Protein AF-0000000074070664 (afdb_homodimer)

Secondary structure (DSSP, 8-state):
-EEEEEEE--HHHHHHHHHHHHHHHHHHHHTSHHHHTS-HHHHHHHHHHHHHHHHHHHHHHHHHHTT-TTTEEE-SEEEEEE-SHHHHTTS-HHHIIIIIHHHHHHIIIIIHHHHHTT--HHHHHHHHHHHHT---S---HHHHHHHHHHHHHHHHHHHHHHHHHTTTS-HHHHHHHHHHHHTHHHHHHHHHHHHHHHHHT--HHHHHH--SHHHHHHHHHHHHT-/-EEEEEEE--HHHHHHHHHHHHHHHHHHHHTSHHHHTS-HHHHHHHHHHHHHHHHHHHHHHHHHHTT-TTTEEE-SEEEEEE-SHHHHTTS-HHHIIIIIHHHHHHIIIIIHHHHHTT--HHHHHHHHHHHHT---S---HHHHHHHHHHHHHHHHHHHHHHHHHTTTS-HHHHHHHHHHHHTHHHHHHHHHHHHHHHHHT--HHHHHH--SHHHHHHHHHHHHT-

Foldseek 3Di:
DDQAAAAADDLLLVLVLLVVLLVVVLVVQCPDPLLVVADPVLNCQLCLLLSQLLSLLVQLVSCLVVVVLQAAGGSRPNHGHGQDPVVLVVYDPLCCQFVNVLGVLSSVPPNVLCVVLVPDPQLSVLLSVLSSLDPPDDGPPVSVVSSVVVNVVSLVSNLVVLCVVPVVDDPVVSVVSSVSSNVVRVSSSVSSVSNLVSLQPDDPVSLVSNPDDVNVSNVVSVVVVD/DDQAAAAADDLLLVLVLLVVLLVVVLVVQCPDPLLVPADPVLNCQLCLLLSQLLSLLVQLVSCLVVVVLQAAGGSRPNHGHGQDPVRLVVYDPLCCVFVNVLGVLSSVPPNVLCVVLVPDPQLSVLLSVLSSLDPPDDGPPVSVVSSVVVNVVSLVSNLVVLCVVPVVDDPVVSVVSSVSSNVVSVSSSVSSVSNLVSLQPDDPVSLVSNPDPVNVSNVVSVVVVD

Nearest PDB structures (foldseek):
  3ry9-assembly2_B  TM=8.425E-01  e=2.028E-06  synthetic construct
  3mnp-assembly1_A  TM=8.413E-01  e=1.056E-05  Mus musculus
  4p6x-assembly2_C  TM=8.066E-01  e=1.275E-05  Homo sapiens
  3cld-assembly1_B  TM=7.903E-01  e=1.540E-05  unclassified
  7cfo-assembly1_A  TM=7.634E-01  e=1.706E-04  Homo sapiens

Sequence (452 aa):
MDWSCTRIMEANDLYKQWYRAFVLHADWAMGIPDFRVLSLSDQTKLFKQNFMTFGWIVYAFKCYQHNQHAVGIPLGNGAYIPYSDEEQKRMEQRWVASYGVVCKKLMDLIVKPMIELDMTEEEYCLLKALSLFQQDCLLSENGALICSRVRDRLLEGLSTHIERRFANLSPIQRSIRALKSTLLLPTLSYIGQVESSVIQHLSPTDLQQLSGVPMELVGSVRSSLKMDWSCTRIMEANDLYKQWYRAFVLHADWAMGIPDFRVLSLSDQTKLFKQNFMTFGWIVYAFKCYQHNQHAVGIPLGNGAYIPYSDEEQKRMEQRWVASYGVVCKKLMDLIVKPMIELDMTEEEYCLLKALSLFQQDCLLSENGALICSRVRDRLLEGLSTHIERRFANLSPIQRSIRALKSTLLLPTLSYIGQVESSVIQHLSPTDLQQLSGVPMELVGSVRSSLK

Structure (mmCIF, N/CA/C/O backbone):
data_AF-0000000074070664-model_v1
#
loop_
_entity.id
_entity.type
_entity.pdbx_description
1 polymer 'Ligand-binding domain of nuclear hormone receptor'
#
loop_
_atom_site.group_PDB
_atom_site.id
_atom_site.type_symbol
_atom_site.label_atom_id
_atom_site.label_alt_id
_atom_site.label_comp_id
_atom_site.label_asym_id
_atom_site.label_entity_id
_atom_site.label_seq_id
_atom_site.pdbx_PDB_ins_code
_atom_site.Cartn_x
_atom_site.Cartn_y
_atom_site.Cartn_z
_atom_site.occupancy
_atom_site.B_iso_or_equiv
_atom_site.auth_seq_id
_atom_site.auth_comp_id
_atom_site.auth_asym_id
_atom_site.auth_atom_id
_atom_site.pdbx_PDB_model_num
ATOM 1 N N . MET A 1 1 ? -24.938 5.73 16.234 1 82.38 1 MET A N 1
ATOM 2 C CA . MET A 1 1 ? -24.172 6.57 15.305 1 82.38 1 MET A CA 1
ATOM 3 C C . MET A 1 1 ? -25.047 7.035 14.148 1 82.38 1 MET A C 1
ATOM 5 O O . MET A 1 1 ? -25.953 6.312 13.727 1 82.38 1 MET A O 1
ATOM 9 N N . ASP A 1 2 ? -24.984 8.328 13.891 1 89.5 2 ASP A N 1
ATOM 10 C CA . ASP A 1 2 ? -25.734 8.938 12.805 1 89.5 2 ASP A CA 1
ATOM 11 C C . ASP A 1 2 ? -24.906 9.008 11.531 1 89.5 2 ASP A C 1
ATOM 13 O O . ASP A 1 2 ? -24.047 9.891 11.383 1 89.5 2 ASP A O 1
ATOM 17 N N . TRP A 1 3 ? -25.219 8.125 10.516 1 90.38 3 TRP A N 1
ATOM 18 C CA . TRP A 1 3 ? -24.422 8.016 9.297 1 90.38 3 TRP A CA 1
ATOM 19 C C . TRP A 1 3 ? -25.047 8.828 8.164 1 90.38 3 TRP A C 1
ATOM 21 O O . TRP A 1 3 ? -24.688 8.648 6.996 1 90.38 3 TRP A O 1
ATOM 31 N N . SER A 1 4 ? -25.906 9.719 8.672 1 90.62 4 SER A N 1
ATOM 32 C CA . SER A 1 4 ? -26.516 10.578 7.66 1 90.62 4 SER A CA 1
ATOM 33 C C . SER A 1 4 ? -25.578 11.719 7.27 1 90.62 4 SER A C 1
ATOM 35 O O . SER A 1 4 ? -24.719 12.125 8.055 1 90.62 4 SER A O 1
ATOM 37 N N . CYS A 1 5 ? -25.5 12.172 6.078 1 92.38 5 CYS A N 1
ATOM 38 C CA . CYS A 1 5 ? -24.719 13.297 5.566 1 92.38 5 CYS A CA 1
ATOM 39 C C . CYS A 1 5 ? -25.562 14.57 5.535 1 92.38 5 CYS A C 1
ATOM 41 O O . CYS A 1 5 ? -25.922 15.055 4.461 1 92.38 5 CYS A O 1
ATOM 43 N N . THR A 1 6 ? -25.734 15.18 6.77 1 93.25 6 THR A N 1
ATOM 44 C CA . THR A 1 6 ? -26.688 16.281 6.891 1 93.25 6 THR A CA 1
ATOM 45 C C . THR A 1 6 ? -25.969 17.625 6.863 1 93.25 6 THR A C 1
ATOM 47 O O . THR A 1 6 ? -26.547 18.641 6.453 1 93.25 6 THR A O 1
ATOM 50 N N . ARG A 1 7 ? -24.797 17.625 7.402 1 95.19 7 ARG A N 1
ATOM 51 C CA . ARG A 1 7 ? -24.062 18.891 7.414 1 95.19 7 ARG A CA 1
ATOM 52 C C . ARG A 1 7 ? -22.594 18.688 7.086 1 95.19 7 ARG A C 1
ATOM 54 O O . ARG A 1 7 ? -22.016 17.656 7.438 1 95.19 7 ARG A O 1
ATOM 61 N N . ILE A 1 8 ? -22.031 19.688 6.574 1 95.94 8 ILE A N 1
ATOM 62 C CA . ILE A 1 8 ? -20.609 19.641 6.211 1 95.94 8 ILE A CA 1
ATOM 63 C C . ILE A 1 8 ? -19.75 19.672 7.473 1 95.94 8 ILE A C 1
ATOM 65 O O . ILE A 1 8 ? -20.047 20.422 8.406 1 95.94 8 ILE A O 1
ATOM 69 N N . MET A 1 9 ? -18.703 18.969 7.402 1 94.06 9 MET A N 1
ATOM 70 C CA . MET A 1 9 ? -17.859 18.797 8.578 1 94.06 9 MET A CA 1
ATOM 71 C C . MET A 1 9 ? -17.203 20.125 8.977 1 94.06 9 MET A C 1
ATOM 73 O O . MET A 1 9 ? -16.906 20.953 8.125 1 94.06 9 MET A O 1
ATOM 77 N N . GLU A 1 10 ? -16.984 20.266 10.227 1 90.25 10 GLU A N 1
ATOM 78 C CA . GLU A 1 10 ? -16.125 21.281 10.828 1 90.25 10 GLU A CA 1
ATOM 79 C C . GLU A 1 10 ? -14.953 20.641 11.562 1 90.25 10 GLU A C 1
ATOM 81 O O . GLU A 1 10 ? -14.914 19.438 11.75 1 90.25 10 GLU A O 1
ATOM 86 N N . ALA A 1 11 ? -13.977 21.422 11.922 1 83.69 11 ALA A N 1
ATOM 87 C CA . ALA A 1 11 ? -12.758 20.938 12.562 1 83.69 11 ALA A CA 1
ATOM 88 C C . ALA A 1 11 ? -13.094 20.094 13.789 1 83.69 11 ALA A C 1
ATOM 90 O O . ALA A 1 11 ? -12.508 19.031 14 1 83.69 11 ALA A O 1
ATOM 91 N N . ASN A 1 12 ? -14.023 20.578 14.508 1 84.31 12 ASN A N 1
ATOM 92 C CA . ASN A 1 12 ? -14.375 19.891 15.742 1 84.31 12 ASN A CA 1
ATOM 93 C C . ASN A 1 12 ? -14.961 18.516 15.477 1 84.31 12 ASN A C 1
ATOM 95 O O . ASN A 1 12 ? -14.789 17.594 16.281 1 84.31 12 ASN A O 1
ATOM 99 N N . ASP A 1 13 ? -15.648 18.344 14.383 1 88.38 13 ASP A N 1
ATOM 100 C CA . ASP A 1 13 ? -16.172 17.031 14 1 88.38 13 ASP A CA 1
ATOM 101 C C . ASP A 1 13 ? -15.039 16.047 13.742 1 88.38 13 ASP A C 1
ATOM 103 O O . ASP A 1 13 ? -15.133 14.875 14.125 1 88.38 13 ASP A O 1
ATOM 107 N N . LEU A 1 14 ? -14.016 16.484 13.109 1 83.5 14 LEU A N 1
ATOM 108 C CA . LEU A 1 14 ? -12.875 15.656 12.773 1 83.5 14 LEU A CA 1
ATOM 109 C C . LEU A 1 14 ? -12.141 15.203 14.031 1 83.5 14 LEU A C 1
ATOM 111 O O . LEU A 1 14 ? -11.758 14.039 14.148 1 83.5 14 LEU A O 1
ATOM 115 N N . TYR A 1 15 ? -11.992 16.156 14.898 1 81 15 TYR A N 1
ATOM 116 C CA . TYR A 1 15 ? -11.266 15.836 16.125 1 81 15 TYR A CA 1
ATOM 117 C C . TYR A 1 15 ? -12.016 14.805 16.953 1 81 15 TYR A C 1
ATOM 119 O O . TYR A 1 15 ? -11.406 13.867 17.484 1 81 15 TYR A O 1
ATOM 127 N N . LYS A 1 16 ? -13.234 15.008 17.078 1 82.5 16 LYS A N 1
ATOM 128 C CA . LYS A 1 16 ? -14.07 14.07 17.828 1 82.5 16 LYS A CA 1
ATOM 129 C C . LYS A 1 16 ? -14.055 12.688 17.188 1 82.5 16 LYS A C 1
ATOM 131 O O . LYS A 1 16 ? -14.016 11.672 17.875 1 82.5 16 LYS A O 1
ATOM 136 N N . GLN A 1 17 ? -14.078 12.703 15.922 1 83.25 17 GLN A N 1
ATOM 137 C CA . GLN A 1 17 ? -14.078 11.43 15.195 1 83.25 17 GLN A CA 1
ATOM 138 C C . GLN A 1 17 ? -12.742 10.711 15.352 1 83.25 17 GLN A C 1
ATOM 140 O O . GLN A 1 17 ? -12.703 9.484 15.477 1 83.25 17 GLN A O 1
ATOM 145 N N . TRP A 1 18 ? -11.695 11.492 15.297 1 80 18 TRP A N 1
ATOM 146 C CA . TRP A 1 18 ? -10.383 10.891 15.484 1 80 18 TRP A CA 1
ATOM 147 C C . TRP A 1 18 ? -10.289 10.211 16.844 1 80 18 TRP A C 1
ATOM 149 O O . TRP A 1 18 ? -9.773 9.094 16.953 1 80 18 TRP A O 1
ATOM 159 N N . TYR A 1 19 ? -10.82 10.898 17.797 1 79.88 19 TYR A N 1
ATOM 160 C CA . TYR A 1 19 ? -10.797 10.344 19.141 1 79.88 19 TYR A CA 1
ATOM 161 C C . TYR A 1 19 ? -11.633 9.07 19.219 1 79.88 19 TYR A C 1
ATOM 163 O O . TYR A 1 19 ? -11.164 8.047 19.734 1 79.88 19 TYR A O 1
ATOM 171 N N . ARG A 1 20 ? -12.75 9.172 18.75 1 83.88 20 ARG A N 1
ATOM 172 C CA . ARG A 1 20 ? -13.664 8.039 18.797 1 83.88 20 ARG A CA 1
ATOM 173 C C . ARG A 1 20 ? -13.094 6.848 18.016 1 83.88 20 ARG A C 1
ATOM 175 O O . ARG A 1 20 ? -13.156 5.711 18.484 1 83.88 20 ARG A O 1
ATOM 182 N N . ALA A 1 21 ? -12.586 7.098 16.891 1 84.25 21 ALA A N 1
ATOM 183 C CA . ALA A 1 21 ? -12.023 6.047 16.047 1 84.25 21 ALA A CA 1
ATOM 184 C C . ALA A 1 21 ? -10.844 5.363 16.734 1 84.25 21 ALA A C 1
ATOM 186 O O . ALA A 1 21 ? -10.703 4.141 16.656 1 84.25 21 ALA A O 1
ATOM 187 N N . PHE A 1 22 ? -10.086 6.18 17.391 1 83.75 22 PHE A N 1
ATOM 188 C CA . PHE A 1 22 ? -8.922 5.617 18.062 1 83.75 22 PHE A CA 1
ATOM 189 C C . PHE A 1 22 ? -9.344 4.637 19.156 1 83.75 22 PHE A C 1
ATOM 191 O O . PHE A 1 22 ? -8.797 3.537 19.25 1 83.75 22 PHE A O 1
ATOM 198 N N . VAL A 1 23 ? -10.25 5.051 19.891 1 84.44 23 VAL A N 1
ATOM 199 C CA . VAL A 1 23 ? -10.719 4.223 21 1 84.44 23 VAL A CA 1
ATOM 200 C C . VAL A 1 23 ? -11.383 2.963 20.453 1 84.44 23 VAL A C 1
ATOM 202 O O . VAL A 1 23 ? -11.102 1.855 20.922 1 84.44 23 VAL A O 1
ATOM 205 N N . LEU A 1 24 ? -12.164 3.115 19.5 1 88.12 24 LEU A N 1
ATOM 206 C CA . LEU A 1 24 ? -12.922 1.998 18.938 1 88.12 24 LEU A CA 1
ATOM 207 C C . LEU A 1 24 ? -11.984 0.995 18.266 1 88.12 24 LEU A C 1
ATOM 209 O O . LEU A 1 24 ? -12.164 -0.217 18.406 1 88.12 24 LEU A O 1
ATOM 213 N N . HIS A 1 25 ? -11.016 1.485 17.609 1 89.81 25 HIS A N 1
ATOM 214 C CA . HIS A 1 25 ? -10.109 0.604 16.875 1 89.81 25 HIS A CA 1
ATOM 215 C C . HIS A 1 25 ? -9.156 -0.107 17.828 1 89.81 25 HIS A C 1
ATOM 217 O O . HIS A 1 25 ? -8.781 -1.259 17.594 1 89.81 25 HIS A O 1
ATOM 223 N N . ALA A 1 26 ? -8.766 0.67 18.844 1 89.19 26 ALA A N 1
ATOM 224 C CA . ALA A 1 26 ? -7.945 0.021 19.875 1 89.19 26 ALA A CA 1
ATOM 225 C C . ALA A 1 26 ? -8.703 -1.117 20.547 1 89.19 26 ALA A C 1
ATOM 227 O O . ALA A 1 26 ? -8.164 -2.207 20.734 1 89.19 26 ALA A O 1
ATOM 228 N N . ASP A 1 27 ? -9.93 -0.836 20.828 1 92.5 27 ASP A N 1
ATOM 229 C CA . ASP A 1 27 ? -10.773 -1.849 21.453 1 92.5 27 ASP A CA 1
ATOM 230 C C . ASP A 1 27 ? -10.977 -3.043 20.531 1 92.5 27 ASP A C 1
ATOM 232 O O . ASP A 1 27 ? -10.906 -4.195 20.969 1 92.5 27 ASP A O 1
ATOM 236 N N . TRP A 1 28 ? -11.195 -2.799 19.328 1 95.31 28 TRP A N 1
ATOM 237 C CA . TRP A 1 28 ? -11.375 -3.844 18.328 1 95.31 28 TRP A CA 1
ATOM 238 C C . TRP A 1 28 ? -10.125 -4.711 18.219 1 95.31 28 TRP A C 1
ATOM 240 O O . TRP A 1 28 ? -10.219 -5.941 18.203 1 95.31 28 TRP A O 1
ATOM 250 N N . ALA A 1 29 ? -8.992 -4.113 18.125 1 94.62 29 ALA A N 1
ATOM 251 C CA . ALA A 1 29 ? -7.738 -4.852 17.984 1 94.62 29 ALA A CA 1
ATOM 252 C C . ALA A 1 29 ? -7.492 -5.734 19.203 1 94.62 29 ALA A C 1
ATOM 254 O O . ALA A 1 29 ? -7.062 -6.883 19.078 1 94.62 29 ALA A O 1
ATOM 255 N N . MET A 1 30 ? -7.848 -5.152 20.344 1 95.12 30 MET A N 1
ATOM 256 C CA . MET A 1 30 ? -7.629 -5.879 21.594 1 95.12 30 MET A CA 1
ATOM 257 C C . MET A 1 30 ? -8.586 -7.062 21.719 1 95.12 30 MET A C 1
ATOM 259 O O . MET A 1 30 ? -8.367 -7.969 22.516 1 95.12 30 MET A O 1
ATOM 263 N N . GLY A 1 31 ? -9.578 -7.035 20.906 1 96.38 31 GLY A N 1
ATOM 264 C CA . GLY A 1 31 ? -10.516 -8.141 20.875 1 96.38 31 GLY A CA 1
ATOM 265 C C . GLY A 1 31 ? -10.023 -9.32 20.047 1 96.38 31 GLY A C 1
ATOM 266 O O . GLY A 1 31 ? -10.602 -10.406 20.109 1 96.38 31 GLY A O 1
ATOM 267 N N . ILE A 1 32 ? -8.977 -9.18 19.359 1 96.62 32 ILE A N 1
ATOM 268 C CA . ILE A 1 32 ? -8.391 -10.234 18.547 1 96.62 32 ILE A CA 1
ATOM 269 C C . ILE A 1 32 ? -7.34 -10.984 19.359 1 96.62 32 ILE A C 1
ATOM 271 O O . ILE A 1 32 ? -6.285 -10.438 19.672 1 96.62 32 ILE A O 1
ATOM 275 N N . PRO A 1 33 ? -7.551 -12.227 19.625 1 96.81 33 PRO A N 1
ATOM 276 C CA . PRO A 1 33 ? -6.645 -12.977 20.484 1 96.81 33 PRO A CA 1
ATOM 277 C C . PRO A 1 33 ? -5.203 -12.969 19.984 1 96.81 33 PRO A C 1
ATOM 279 O O . PRO A 1 33 ? -4.273 -12.781 20.781 1 96.81 33 PRO A O 1
ATOM 282 N N . ASP A 1 34 ? -4.992 -13.094 18.734 1 96.56 34 ASP A N 1
ATOM 283 C CA . ASP A 1 34 ? -3.646 -13.141 18.172 1 96.56 34 ASP A CA 1
ATOM 284 C C . ASP A 1 34 ? -2.938 -11.797 18.328 1 96.56 34 ASP A C 1
ATOM 286 O O . ASP A 1 34 ? -1.707 -11.742 18.391 1 96.56 34 ASP A O 1
ATOM 290 N N . PHE A 1 35 ? -3.691 -10.711 18.328 1 96.56 35 PHE A N 1
ATOM 291 C CA . PHE A 1 35 ? -3.117 -9.391 18.562 1 96.56 35 PHE A CA 1
ATOM 292 C C . PHE A 1 35 ? -2.742 -9.219 20.031 1 96.56 35 PHE A C 1
ATOM 294 O O . PHE A 1 35 ? -1.682 -8.672 20.344 1 96.56 35 PHE A O 1
ATOM 301 N N . ARG A 1 36 ? -3.518 -9.75 20.859 1 96.06 36 ARG A N 1
ATOM 302 C CA . ARG A 1 36 ? -3.367 -9.562 22.297 1 96.06 36 ARG A CA 1
ATOM 303 C C . ARG A 1 36 ? -2.129 -10.281 22.812 1 96.06 36 ARG A C 1
ATOM 305 O O . ARG A 1 36 ? -1.541 -9.867 23.812 1 96.06 36 ARG A O 1
ATOM 312 N N . VAL A 1 37 ? -1.727 -11.32 22.188 1 96.69 37 VAL A N 1
ATOM 313 C CA . VAL A 1 37 ? -0.62 -12.125 22.688 1 96.69 37 VAL A CA 1
ATOM 314 C C . VAL A 1 37 ? 0.707 -11.531 22.219 1 96.69 37 VAL A C 1
ATOM 316 O O . VAL A 1 37 ? 1.774 -11.938 22.688 1 96.69 37 VAL A O 1
ATOM 319 N N . LEU A 1 38 ? 0.648 -10.555 21.344 1 96.38 38 LEU A N 1
ATOM 320 C CA . LEU A 1 38 ? 1.869 -9.883 20.906 1 96.38 38 LEU A CA 1
ATOM 321 C C . LEU A 1 38 ? 2.471 -9.055 22.047 1 96.38 38 LEU A C 1
ATOM 323 O O . LEU A 1 38 ? 1.758 -8.648 22.969 1 96.38 38 LEU A O 1
ATOM 327 N N . SER A 1 39 ? 3.791 -8.859 22.031 1 96.38 39 SER A N 1
ATOM 328 C CA . SER A 1 39 ? 4.41 -7.938 22.969 1 96.38 39 SER A CA 1
ATOM 329 C C . SER A 1 39 ? 3.816 -6.539 22.844 1 96.38 39 SER A C 1
ATOM 331 O O . SER A 1 39 ? 3.307 -6.168 21.797 1 96.38 39 SER A O 1
ATOM 333 N N . LEU A 1 40 ? 3.918 -5.746 23.828 1 94.25 40 LEU A N 1
ATOM 334 C CA . LEU A 1 40 ? 3.404 -4.379 23.812 1 94.25 40 LEU A CA 1
ATOM 335 C C . LEU A 1 40 ? 4.051 -3.574 22.688 1 94.25 40 LEU A C 1
ATOM 337 O O . LEU A 1 40 ? 3.377 -2.783 22.016 1 94.25 40 LEU A O 1
ATOM 341 N N . SER A 1 41 ? 5.312 -3.775 22.547 1 93.19 41 SER A N 1
ATOM 342 C CA . SER A 1 41 ? 6.027 -3.082 21.469 1 93.19 41 SER A CA 1
ATOM 343 C C . SER A 1 41 ? 5.477 -3.451 20.109 1 93.19 41 SER A C 1
ATOM 345 O O . SER A 1 41 ? 5.273 -2.582 19.25 1 93.19 41 SER A O 1
ATOM 347 N N . ASP A 1 42 ? 5.211 -4.719 19.891 1 94 42 ASP A N 1
ATOM 348 C CA . ASP A 1 42 ? 4.691 -5.172 18.609 1 94 42 ASP A CA 1
ATOM 349 C C . ASP A 1 42 ? 3.254 -4.695 18.406 1 94 42 ASP A C 1
ATOM 351 O O . ASP A 1 42 ? 2.877 -4.316 17.297 1 94 42 ASP A O 1
ATOM 355 N N . GLN A 1 43 ? 2.449 -4.695 19.469 1 93.62 43 GLN A N 1
ATOM 356 C CA . GLN A 1 43 ? 1.095 -4.156 19.391 1 93.62 43 GLN A CA 1
ATOM 357 C C . GLN A 1 43 ? 1.105 -2.693 18.953 1 93.62 43 GLN A C 1
ATOM 359 O O . GLN A 1 43 ? 0.351 -2.299 18.062 1 93.62 43 GLN A O 1
ATOM 364 N N . THR A 1 44 ? 1.968 -1.955 19.578 1 89.5 44 THR A N 1
ATOM 365 C CA . THR A 1 44 ? 2.051 -0.521 19.328 1 89.5 44 THR A CA 1
ATOM 366 C C . THR A 1 44 ? 2.496 -0.246 17.891 1 89.5 44 THR A C 1
ATOM 368 O O . THR A 1 44 ? 1.93 0.614 17.219 1 89.5 44 THR A O 1
ATOM 371 N N . LYS A 1 45 ? 3.445 -1.021 17.406 1 88 45 LYS A N 1
ATOM 372 C CA . LYS A 1 45 ? 3.951 -0.845 16.047 1 88 45 LYS A CA 1
ATOM 373 C C . LYS A 1 45 ? 2.869 -1.149 15.008 1 88 45 LYS A C 1
ATOM 375 O O . LYS A 1 45 ? 2.648 -0.366 14.086 1 88 45 LYS A O 1
ATOM 380 N N . LEU A 1 46 ? 2.168 -2.238 15.211 1 90.19 46 LEU A N 1
ATOM 381 C CA . LEU A 1 46 ? 1.128 -2.66 14.281 1 90.19 46 LEU A CA 1
ATOM 382 C C . LEU A 1 46 ? -0.026 -1.662 14.266 1 90.19 46 LEU A C 1
ATOM 384 O O . LEU A 1 46 ? -0.495 -1.266 13.195 1 90.19 46 LEU A O 1
ATOM 388 N N . PHE A 1 47 ? -0.382 -1.308 15.414 1 88.75 47 PHE A N 1
ATOM 389 C CA . PHE A 1 47 ? -1.543 -0.434 15.531 1 88.75 47 PHE A CA 1
ATOM 390 C C . PHE A 1 47 ? -1.239 0.949 14.969 1 88.75 47 PHE A C 1
ATOM 392 O O . PHE A 1 47 ? -2.029 1.499 14.195 1 88.75 47 PHE A O 1
ATOM 399 N N . LYS A 1 48 ? -0.125 1.479 15.273 1 82.38 48 LYS A N 1
ATOM 400 C CA . LYS A 1 48 ? 0.242 2.824 14.844 1 82.38 48 LYS A CA 1
ATOM 401 C C . LYS A 1 48 ? 0.431 2.889 13.336 1 82.38 48 LYS A C 1
ATOM 403 O O . LYS A 1 48 ? 0.049 3.871 12.695 1 82.38 48 LYS A O 1
ATOM 408 N N . GLN A 1 49 ? 0.995 1.863 12.852 1 81.75 49 GLN A N 1
ATOM 409 C CA . GLN A 1 49 ? 1.313 1.852 11.43 1 81.75 49 GLN A CA 1
ATOM 410 C C . GLN A 1 49 ? 0.052 1.709 10.586 1 81.75 49 GLN A C 1
ATOM 412 O O . GLN A 1 49 ? -0.032 2.262 9.484 1 81.75 49 GLN A O 1
ATOM 417 N N . ASN A 1 50 ? -0.896 0.977 11.141 1 86.25 50 ASN A N 1
ATOM 418 C CA . ASN A 1 50 ? -1.993 0.569 10.273 1 86.25 50 ASN A CA 1
ATOM 419 C C . ASN A 1 50 ? -3.309 1.225 10.688 1 86.25 50 ASN A C 1
ATOM 421 O O . ASN A 1 50 ? -4.328 1.053 10.016 1 86.25 50 ASN A O 1
ATOM 425 N N . PHE A 1 51 ? -3.262 2.072 11.641 1 85.62 51 PHE A N 1
ATOM 426 C CA . PHE A 1 51 ? -4.461 2.689 12.195 1 85.62 51 PHE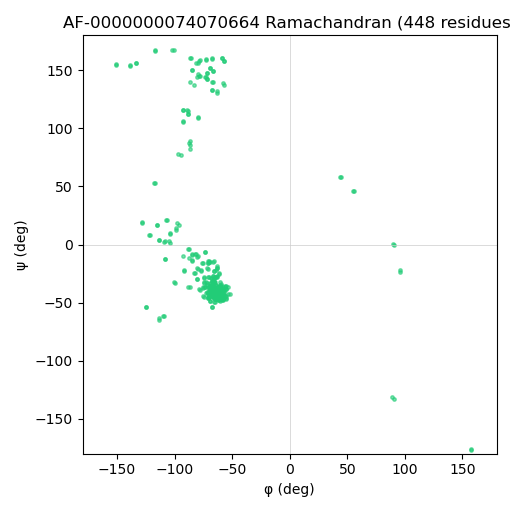 A CA 1
ATOM 427 C C . PHE A 1 51 ? -5.238 3.432 11.117 1 85.62 51 PHE A C 1
ATOM 429 O O . PHE A 1 51 ? -6.453 3.271 11 1 85.62 51 PHE A O 1
ATOM 436 N N . MET A 1 52 ? -4.582 4.188 10.359 1 82.75 52 MET A N 1
ATOM 437 C CA . MET A 1 52 ? -5.266 4.977 9.344 1 82.75 52 MET A CA 1
ATOM 438 C C . MET A 1 52 ? -5.875 4.074 8.273 1 82.75 52 MET A C 1
ATOM 440 O O . MET A 1 52 ? -6.977 4.34 7.789 1 82.75 52 MET A O 1
ATOM 444 N N . THR A 1 53 ? -5.156 3.021 7.988 1 83.56 53 THR A N 1
ATOM 445 C CA . THR A 1 53 ? -5.598 2.111 6.938 1 83.56 53 THR A CA 1
ATOM 446 C C . THR A 1 53 ? -6.879 1.389 7.352 1 83.56 53 THR A C 1
ATOM 448 O O . THR A 1 53 ? -7.879 1.425 6.629 1 83.56 53 THR A O 1
ATOM 451 N N . PHE A 1 54 ? -6.848 0.781 8.469 1 84.94 54 PHE A N 1
ATOM 452 C CA . PHE A 1 54 ? -8.047 0.039 8.836 1 84.94 54 PHE A CA 1
ATOM 453 C C . PHE A 1 54 ? -9.148 0.985 9.305 1 84.94 54 PHE A C 1
ATOM 455 O O . PHE A 1 54 ? -10.328 0.636 9.281 1 84.94 54 PHE A O 1
ATOM 462 N N . GLY A 1 55 ? -8.867 2.223 9.633 1 87.75 55 GLY A N 1
ATOM 463 C CA . GLY A 1 55 ? -9.891 3.229 9.875 1 87.75 55 GLY A CA 1
ATOM 464 C C . GLY A 1 55 ? -10.664 3.6 8.625 1 87.75 55 GLY A C 1
ATOM 465 O O . GLY A 1 55 ? -11.898 3.662 8.648 1 87.75 55 GLY A O 1
ATOM 466 N N . TRP A 1 56 ? -9.938 3.729 7.602 1 92.12 56 TRP A N 1
ATOM 467 C CA . TRP A 1 56 ? -10.578 4.184 6.371 1 92.12 56 TRP A CA 1
ATOM 468 C C . TRP A 1 56 ? -11.414 3.068 5.746 1 92.12 56 TRP A C 1
ATOM 470 O O . TRP A 1 56 ? -12.406 3.336 5.07 1 92.12 56 TRP A O 1
ATOM 480 N N . ILE A 1 57 ? -11.008 1.873 5.992 1 95 57 ILE A N 1
ATOM 481 C CA . ILE A 1 57 ? -11.82 0.804 5.422 1 95 57 ILE A CA 1
ATOM 482 C C . ILE A 1 57 ? -13.188 0.78 6.094 1 95 57 ILE A C 1
ATOM 484 O O . ILE A 1 57 ? -14.195 0.457 5.457 1 95 57 ILE A O 1
ATOM 488 N N . VAL A 1 58 ? -13.266 1.155 7.348 1 94.69 58 VAL A N 1
ATOM 489 C CA . VAL A 1 58 ? -14.531 1.204 8.07 1 94.69 58 VAL A CA 1
ATOM 490 C C . VAL A 1 58 ? -15.445 2.264 7.453 1 94.69 58 VAL A C 1
ATOM 492 O O . VAL A 1 58 ? -16.609 1.993 7.156 1 94.69 58 VAL A O 1
ATOM 495 N N . TYR A 1 59 ? -14.93 3.385 7.203 1 94.25 59 TYR A N 1
ATOM 496 C CA . TYR A 1 59 ? -15.711 4.461 6.609 1 94.25 59 TYR A CA 1
ATOM 497 C C . TYR A 1 59 ? -16.125 4.109 5.184 1 94.25 59 TYR A C 1
ATOM 499 O O . TYR A 1 59 ? -17.25 4.402 4.766 1 94.25 59 TYR A O 1
ATOM 507 N N . ALA A 1 60 ? -15.203 3.535 4.477 1 96.69 60 ALA A N 1
ATOM 508 C CA . ALA A 1 60 ? -15.516 3.129 3.111 1 96.69 60 ALA A CA 1
ATOM 509 C C . ALA A 1 60 ? -16.688 2.148 3.084 1 96.69 60 ALA A C 1
ATOM 511 O O . ALA A 1 60 ? -17.594 2.281 2.264 1 96.69 60 ALA A O 1
ATOM 512 N N . PHE A 1 61 ? -16.609 1.226 3.98 1 96.88 61 PHE A N 1
ATOM 513 C CA . 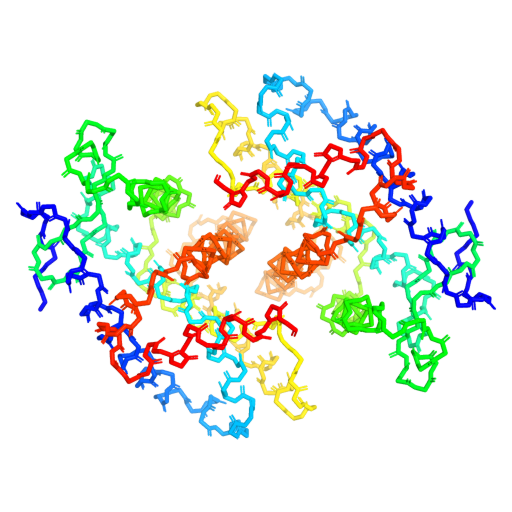PHE A 1 61 ? -17.672 0.215 4.004 1 96.88 61 PHE A CA 1
ATOM 514 C C . PHE A 1 61 ? -19 0.83 4.414 1 96.88 61 PHE A C 1
ATOM 516 O O . PHE A 1 61 ? -20.047 0.422 3.924 1 96.88 61 PHE A O 1
ATOM 523 N N . LYS A 1 62 ? -18.969 1.78 5.312 1 95 62 LYS A N 1
ATOM 524 C CA . LYS A 1 62 ? -20.203 2.477 5.68 1 95 62 LYS A CA 1
ATOM 525 C C . LYS A 1 62 ? -20.781 3.25 4.496 1 95 62 LYS A C 1
ATOM 527 O O . LYS A 1 62 ? -21.984 3.271 4.289 1 95 62 LYS A O 1
ATOM 532 N N . CYS A 1 63 ? -19.891 3.934 3.814 1 96.25 63 CYS A N 1
ATOM 533 C CA . CYS A 1 63 ? -20.344 4.613 2.604 1 96.25 63 CYS A CA 1
ATOM 534 C C . CYS A 1 63 ? -20.984 3.637 1.634 1 96.25 63 CYS A C 1
ATOM 536 O O . CYS A 1 63 ? -22.016 3.945 1.036 1 96.25 63 CYS A O 1
ATOM 538 N N . TYR A 1 64 ? -20.344 2.506 1.475 1 97.06 64 TYR A N 1
ATOM 539 C CA . TYR A 1 64 ? -20.859 1.446 0.613 1 97.06 64 TYR A CA 1
ATOM 540 C C . TYR A 1 64 ? -22.219 0.965 1.092 1 97.06 64 TYR A C 1
ATOM 542 O O . TYR A 1 64 ? -23.172 0.904 0.311 1 97.06 64 TYR A O 1
ATOM 550 N N . GLN A 1 65 ? -22.391 0.699 2.377 1 95.31 65 GLN A N 1
ATOM 551 C CA . GLN A 1 65 ? -23.609 0.148 2.969 1 95.31 65 GLN A CA 1
ATOM 552 C C . GLN A 1 65 ? -24.766 1.131 2.854 1 95.31 65 GLN A C 1
ATOM 554 O O . GLN A 1 65 ? -25.922 0.723 2.682 1 95.31 65 GLN A O 1
ATOM 559 N N . HIS A 1 66 ? -24.438 2.373 2.91 1 94.12 66 HIS A N 1
ATOM 560 C CA . HIS A 1 66 ? -25.484 3.387 2.939 1 94.12 66 HIS A CA 1
ATOM 561 C C . HIS A 1 66 ? -25.625 4.066 1.584 1 94.12 66 HIS A C 1
ATOM 563 O O . HIS A 1 66 ? -26.297 5.098 1.471 1 94.12 66 HIS A O 1
ATOM 569 N N . ASN A 1 67 ? -25 3.574 0.565 1 93.5 67 ASN A N 1
ATOM 570 C CA . ASN A 1 67 ? -25.078 4.07 -0.805 1 93.5 67 ASN A CA 1
ATOM 571 C C . ASN A 1 67 ? -24.734 5.555 -0.885 1 93.5 67 ASN A C 1
ATOM 573 O O . ASN A 1 67 ? -25.484 6.336 -1.476 1 93.5 67 ASN A O 1
ATOM 577 N N . GLN A 1 68 ? -23.703 5.914 -0.243 1 91.69 68 GLN A N 1
ATOM 578 C CA . GLN A 1 68 ? -23.328 7.32 -0.137 1 91.69 68 GLN A CA 1
ATOM 579 C C . GLN A 1 68 ? -22.109 7.637 -0.993 1 91.69 68 GLN A C 1
ATOM 581 O O . GLN A 1 68 ? -21.406 8.625 -0.748 1 91.69 68 GLN A O 1
ATOM 586 N N . HIS A 1 69 ? -21.797 6.844 -1.991 1 90.06 69 HIS A N 1
ATOM 587 C CA . HIS A 1 69 ? -20.594 6.957 -2.809 1 90.06 69 HIS A CA 1
ATOM 588 C C . HIS A 1 69 ? -20.609 8.234 -3.637 1 90.06 69 HIS A C 1
ATOM 590 O O . HIS A 1 69 ? -19.562 8.695 -4.098 1 90.06 69 HIS A O 1
ATOM 596 N N . ALA A 1 70 ? -21.75 8.859 -3.752 1 92.88 70 ALA A N 1
ATOM 597 C CA . ALA A 1 70 ? -21.828 10.094 -4.531 1 92.88 70 ALA A CA 1
ATOM 598 C C . ALA A 1 70 ? -22.016 11.305 -3.621 1 92.88 70 ALA A C 1
ATOM 600 O O . ALA A 1 70 ? -22.141 12.438 -4.098 1 92.88 70 ALA A O 1
ATOM 601 N N . VAL A 1 71 ? -22.016 11.109 -2.33 1 95.5 71 VAL A N 1
ATOM 602 C CA . VAL A 1 71 ? -22.312 12.188 -1.39 1 95.5 71 VAL A CA 1
ATOM 603 C C . VAL A 1 71 ? -21.047 12.57 -0.631 1 95.5 71 VAL A C 1
ATOM 605 O O . VAL A 1 71 ? -20.609 13.727 -0.673 1 95.5 71 VAL A O 1
ATOM 608 N N . GLY A 1 72 ? -20.516 11.633 0.103 1 96.88 72 GLY A N 1
ATOM 609 C CA . GLY A 1 72 ? -19.312 11.891 0.892 1 96.88 72 GLY A CA 1
ATOM 610 C C . GLY A 1 72 ? -19.141 10.93 2.051 1 96.88 72 GLY A C 1
ATOM 611 O O . GLY A 1 72 ? -19.891 9.953 2.172 1 96.88 72 GLY A O 1
ATOM 612 N N . ILE A 1 73 ? -18.141 11.172 2.82 1 96.25 73 ILE A N 1
ATOM 613 C CA . ILE A 1 73 ? -17.797 10.297 3.936 1 96.25 73 ILE A CA 1
ATOM 614 C C . ILE A 1 73 ? -18.562 10.727 5.188 1 96.25 73 ILE A C 1
ATOM 616 O O . ILE A 1 73 ? -18.266 11.781 5.766 1 96.25 73 ILE A O 1
ATOM 620 N N . PRO A 1 74 ? -19.469 9.938 5.645 1 95.5 74 PRO A N 1
ATOM 621 C CA . PRO A 1 74 ? -20.141 10.266 6.906 1 95.5 74 PRO A CA 1
ATOM 622 C C . PRO A 1 74 ? -19.234 10.07 8.117 1 95.5 74 PRO A C 1
ATOM 624 O O . PRO A 1 74 ? -18.484 9.094 8.188 1 95.5 74 PRO A O 1
ATOM 627 N N . LEU A 1 75 ? -19.312 10.898 9.094 1 92.44 75 LEU A N 1
ATOM 628 C CA . LEU A 1 75 ? -18.422 10.852 10.25 1 92.44 75 LEU A CA 1
ATOM 629 C C . LEU A 1 75 ? -19.141 10.273 11.469 1 92.44 75 LEU A C 1
ATOM 631 O O . LEU A 1 75 ? -18.562 10.234 12.562 1 92.44 75 LEU A O 1
ATOM 635 N N . GLY A 1 76 ? -20.375 9.859 11.328 1 90.5 76 GLY A N 1
ATOM 636 C CA . GLY A 1 76 ? -21.094 9.164 12.391 1 90.5 76 GLY A CA 1
ATOM 637 C C . GLY A 1 76 ? -21.859 10.094 13.312 1 90.5 76 GLY A C 1
ATOM 638 O O . GLY A 1 76 ? -22.484 9.648 14.266 1 90.5 76 GLY A O 1
ATOM 639 N N . ASN A 1 77 ? -21.812 11.43 13.109 1 91.44 77 ASN A N 1
ATOM 640 C CA . ASN A 1 77 ? -22.531 12.398 13.938 1 91.44 77 ASN A CA 1
ATOM 641 C C . ASN A 1 77 ? -23.375 13.352 13.078 1 91.44 77 ASN A C 1
ATOM 643 O O . ASN A 1 77 ? -23.688 14.461 13.508 1 91.44 77 ASN A O 1
ATOM 647 N N . GLY A 1 78 ? -23.609 12.914 11.906 1 92.62 78 GLY A N 1
ATOM 648 C CA . GLY A 1 78 ? -24.406 13.727 10.992 1 92.62 78 GLY A CA 1
ATOM 649 C C . GLY A 1 78 ? -23.547 14.57 10.062 1 92.62 78 GLY A C 1
ATOM 650 O O . GLY A 1 78 ? -24.016 15 9.008 1 92.62 78 GLY A O 1
ATOM 651 N N . ALA A 1 79 ? -22.328 14.844 10.477 1 95 79 ALA A N 1
ATOM 652 C CA . ALA A 1 79 ? -21.406 15.586 9.625 1 95 79 ALA A CA 1
ATOM 653 C C . ALA A 1 79 ? -20.781 14.664 8.57 1 95 79 ALA A C 1
ATOM 655 O O . ALA A 1 79 ? -20.766 13.445 8.734 1 95 79 ALA A O 1
ATOM 656 N N . TYR A 1 80 ? -20.328 15.273 7.441 1 96.5 80 TYR A N 1
ATOM 657 C CA . TYR A 1 80 ? -19.703 14.453 6.41 1 96.5 80 TYR A CA 1
ATOM 658 C C . TYR A 1 80 ? -18.672 15.266 5.629 1 96.5 80 TYR A C 1
ATOM 660 O O . TYR A 1 80 ? -18.672 16.5 5.668 1 96.5 80 TYR A O 1
ATOM 668 N N . ILE A 1 81 ? -17.703 14.594 5.051 1 96.19 81 ILE A N 1
ATOM 669 C CA . ILE A 1 81 ? -16.766 15.164 4.094 1 96.19 81 ILE A CA 1
ATOM 670 C C . ILE A 1 81 ? -17.328 15.047 2.68 1 96.19 81 ILE A C 1
ATOM 672 O O . ILE A 1 81 ? -17.469 13.938 2.154 1 96.19 81 ILE A O 1
ATOM 676 N N . PRO A 1 82 ? -17.609 16.125 2.037 1 97.12 82 PRO A N 1
ATOM 677 C CA . PRO A 1 82 ? -18.312 16.078 0.75 1 97.12 82 PRO A CA 1
ATOM 678 C C . PRO A 1 82 ? -17.438 15.539 -0.378 1 97.12 82 PRO A C 1
ATOM 680 O O . PRO A 1 82 ? -16.219 15.797 -0.408 1 97.12 82 PRO A O 1
ATOM 683 N N . TYR A 1 83 ? -18.078 14.867 -1.288 1 96.44 83 TYR A N 1
ATOM 684 C CA . TYR A 1 83 ? -17.422 14.312 -2.465 1 96.44 83 TYR A CA 1
ATOM 685 C C . TYR A 1 83 ? -17.359 15.336 -3.594 1 96.44 83 TYR A C 1
ATOM 687 O O . TYR A 1 83 ? -16.359 15.445 -4.297 1 96.44 83 TYR A O 1
ATOM 695 N N . SER A 1 84 ? -18.375 16.141 -3.752 1 95.12 84 SER A N 1
ATOM 696 C CA . SER A 1 84 ? -18.469 17.078 -4.879 1 95.12 84 SER A CA 1
ATOM 697 C C . SER A 1 84 ? -17.594 18.312 -4.648 1 95.12 84 SER A C 1
ATOM 699 O O . SER A 1 84 ? -17.5 18.797 -3.523 1 95.12 84 SER A O 1
ATOM 701 N N . ASP A 1 85 ? -17.078 18.75 -5.719 1 93.81 85 ASP A N 1
ATOM 702 C CA . ASP A 1 85 ? -16.25 19.969 -5.66 1 93.81 85 ASP A CA 1
ATOM 703 C C . ASP A 1 85 ? -17.062 21.141 -5.129 1 93.81 85 ASP A C 1
ATOM 705 O O . ASP A 1 85 ? -16.547 21.953 -4.355 1 93.81 85 ASP A O 1
ATOM 709 N N . GLU A 1 86 ? -18.266 21.266 -5.559 1 94.88 86 GLU A N 1
ATOM 710 C CA . GLU A 1 86 ? -19.125 22.375 -5.172 1 94.88 86 GLU A CA 1
ATOM 711 C C . GLU A 1 86 ? -19.344 22.406 -3.66 1 94.88 86 GLU A C 1
ATOM 713 O O . GLU A 1 86 ? -19.25 23.469 -3.037 1 94.88 86 GLU A O 1
ATOM 718 N N . GLU A 1 87 ? -19.578 21.312 -3.053 1 95.38 87 GLU A N 1
ATOM 719 C CA . GLU A 1 87 ? -19.812 21.25 -1.613 1 95.38 87 GLU A CA 1
ATOM 720 C C . GLU A 1 87 ? -18.516 21.438 -0.833 1 95.38 87 GLU A C 1
ATOM 722 O O . GLU A 1 87 ? -18.516 21.984 0.264 1 95.38 87 GLU A O 1
ATOM 727 N N . GLN A 1 88 ? -17.391 20.953 -1.4 1 95.19 88 GLN A N 1
ATOM 728 C CA . GLN A 1 88 ? -16.109 21.094 -0.73 1 95.19 88 GLN A CA 1
ATOM 729 C C . GLN A 1 88 ? -15.711 22.562 -0.576 1 95.19 88 GLN A C 1
ATOM 731 O O . GLN A 1 88 ? -14.984 22.922 0.35 1 95.19 88 GLN A O 1
ATOM 736 N N . LYS A 1 89 ? -16.188 23.391 -1.463 1 94.19 89 LYS A N 1
ATOM 7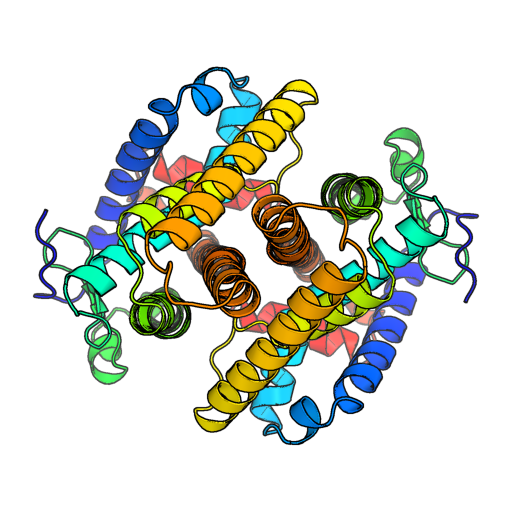37 C CA . LYS A 1 89 ? -15.898 24.812 -1.381 1 94.19 89 LYS A CA 1
ATOM 738 C C . LYS A 1 89 ? -16.438 25.406 -0.088 1 94.19 89 LYS A C 1
ATOM 740 O O . LYS A 1 89 ? -15.992 26.469 0.352 1 94.19 89 LYS A O 1
ATOM 745 N N . ARG A 1 90 ? -17.422 24.766 0.438 1 93.69 90 ARG A N 1
ATOM 746 C CA . ARG A 1 90 ? -18.047 25.25 1.661 1 93.69 90 ARG A CA 1
ATOM 747 C C . ARG A 1 90 ? -17.234 24.859 2.889 1 93.69 90 ARG A C 1
ATOM 749 O O . ARG A 1 90 ? -17.5 25.344 3.994 1 93.69 90 ARG A O 1
ATOM 756 N N . MET A 1 91 ? -16.234 23.984 2.732 1 92.81 91 MET A N 1
ATOM 757 C CA . MET A 1 91 ? -15.312 23.625 3.805 1 92.81 91 MET A CA 1
ATOM 758 C C . MET A 1 91 ? -14.258 24.719 3.996 1 92.81 91 MET A C 1
ATOM 760 O O . MET A 1 91 ? -14 25.5 3.086 1 92.81 91 MET A O 1
ATOM 764 N N . GLU A 1 92 ? -13.656 24.734 5.188 1 88.88 92 GLU A N 1
ATOM 765 C CA . GLU A 1 92 ? -12.445 25.531 5.32 1 88.88 92 GLU A CA 1
ATOM 766 C C . GLU A 1 92 ? -11.375 25.109 4.316 1 88.88 92 GLU A C 1
ATOM 768 O O . GLU A 1 92 ? -11.156 23.906 4.125 1 88.88 92 GLU A O 1
ATOM 773 N N . GLN A 1 93 ? -10.758 26.047 3.76 1 86.44 93 GLN A N 1
ATOM 774 C CA . GLN A 1 93 ? -9.852 25.812 2.643 1 86.44 93 GLN A CA 1
ATOM 775 C C . GLN A 1 93 ? -8.758 24.812 3.02 1 86.44 93 GLN A C 1
ATOM 777 O O . GLN A 1 93 ? -8.352 24 2.195 1 86.44 93 GLN A O 1
ATOM 782 N N . ARG A 1 94 ? -8.32 24.875 4.234 1 81.62 94 ARG A N 1
ATOM 783 C CA . ARG A 1 94 ? -7.23 24 4.664 1 81.62 94 ARG A CA 1
ATOM 784 C C . ARG A 1 94 ? -7.656 22.531 4.648 1 81.62 94 ARG A C 1
ATOM 786 O O . ARG A 1 94 ? -6.828 21.641 4.461 1 81.62 94 ARG A O 1
ATOM 793 N N . TRP A 1 95 ? -8.922 22.281 4.727 1 86.44 95 TRP A N 1
ATOM 794 C CA . TRP A 1 95 ? -9.406 20.906 4.789 1 86.44 95 TRP A CA 1
ATOM 795 C C . TRP A 1 95 ? -9.719 20.375 3.395 1 86.44 95 TRP A C 1
ATOM 797 O O . TRP A 1 95 ? -9.766 19.172 3.182 1 86.44 95 TRP A O 1
ATOM 807 N N . VAL A 1 96 ? -9.938 21.281 2.504 1 87.88 96 VAL A N 1
ATOM 808 C CA . VAL A 1 96 ? -10.227 20.859 1.134 1 87.88 96 VAL A CA 1
ATOM 809 C C . VAL A 1 96 ? -9.008 20.172 0.531 1 87.88 96 VAL A C 1
ATOM 811 O O . VAL A 1 96 ? -9.141 19.109 -0.091 1 87.88 96 VAL A O 1
ATOM 814 N N . ALA A 1 97 ? -7.852 20.75 0.834 1 80.06 97 ALA A N 1
ATOM 815 C CA . ALA A 1 97 ? -6.605 20.25 0.252 1 80.06 97 ALA A CA 1
ATOM 816 C C . ALA A 1 97 ? -6.223 18.891 0.851 1 80.06 97 ALA A C 1
ATOM 818 O O . ALA A 1 97 ? -5.453 18.141 0.253 1 80.06 97 ALA A O 1
ATOM 819 N N . SER A 1 98 ? -6.816 18.562 1.925 1 83.69 98 SER A N 1
ATOM 820 C CA . SER A 1 98 ? -6.473 17.312 2.59 1 83.69 98 SER A CA 1
ATOM 821 C C . SER A 1 98 ? -7.633 16.312 2.553 1 83.69 98 SER A C 1
ATOM 823 O O . SER A 1 98 ? -7.668 15.43 1.702 1 83.69 98 SER A O 1
ATOM 825 N N . TYR A 1 99 ? -8.703 16.688 3.217 1 89.44 99 TYR A N 1
ATOM 826 C CA . TYR A 1 99 ? -9.797 15.734 3.385 1 89.44 99 TYR A CA 1
ATOM 827 C C . TYR A 1 99 ? -10.688 15.711 2.154 1 89.44 99 TYR A C 1
ATOM 829 O O . TYR A 1 99 ? -11.375 14.719 1.894 1 89.44 99 TYR A O 1
ATOM 837 N N . GLY A 1 100 ? -10.656 16.828 1.439 1 90.62 100 GLY A N 1
ATOM 838 C CA . GLY A 1 100 ? -11.32 16.766 0.147 1 90.62 100 GLY A CA 1
ATOM 839 C C . GLY A 1 100 ? -10.711 15.734 -0.784 1 90.62 100 GLY A C 1
ATOM 840 O O . GLY A 1 100 ? -11.43 14.961 -1.415 1 90.62 100 GLY A O 1
ATOM 841 N N . VAL A 1 101 ? -9.43 15.695 -0.729 1 87.81 101 VAL A N 1
ATOM 842 C CA . VAL A 1 101 ? -8.703 14.75 -1.563 1 87.81 101 VAL A CA 1
ATOM 843 C C . VAL A 1 101 ? -8.898 13.328 -1.028 1 87.81 101 VAL A C 1
ATOM 845 O O . VAL A 1 101 ? -9.086 12.391 -1.802 1 87.81 101 VAL A O 1
ATOM 848 N N . VAL A 1 102 ? -8.867 13.211 0.226 1 90.56 102 VAL A N 1
ATOM 849 C CA . VAL A 1 102 ? -9.055 11.914 0.856 1 90.56 102 VAL A CA 1
ATOM 850 C C . VAL A 1 102 ? -10.43 11.359 0.488 1 90.56 102 VAL A C 1
ATOM 852 O O . VAL A 1 102 ? -10.562 10.18 0.163 1 90.56 102 VAL A O 1
ATOM 855 N N . CYS A 1 103 ? -11.375 12.211 0.53 1 94.69 103 CYS A N 1
ATOM 856 C CA . CYS A 1 103 ? -12.734 11.781 0.211 1 94.69 103 CYS A CA 1
ATOM 857 C C . CYS A 1 103 ? -12.828 11.305 -1.232 1 94.69 103 CYS A C 1
ATOM 859 O O . CYS A 1 103 ? -13.391 10.234 -1.504 1 94.69 103 CYS A O 1
ATOM 861 N N . LYS A 1 104 ? -12.289 12.055 -2.08 1 92.75 104 LYS A N 1
ATOM 862 C CA . LYS A 1 104 ? -12.328 11.68 -3.49 1 92.75 104 LYS A CA 1
ATOM 863 C C . LYS A 1 104 ? -11.633 10.344 -3.725 1 92.75 104 LYS A C 1
ATOM 865 O O . LYS A 1 104 ? -12.156 9.484 -4.434 1 92.75 104 LYS A O 1
ATOM 870 N N . LYS A 1 105 ? -10.508 10.195 -3.119 1 91.25 105 LYS A N 1
ATOM 871 C CA . LYS A 1 105 ? -9.75 8.961 -3.285 1 91.25 105 LYS A CA 1
ATOM 872 C C . LYS A 1 105 ? -10.484 7.773 -2.668 1 91.25 105 LYS A C 1
ATOM 874 O O . LYS A 1 105 ? -10.539 6.691 -3.26 1 91.25 105 LYS A O 1
ATOM 879 N N . LEU A 1 106 ? -11.016 7.984 -1.521 1 95.06 106 LEU A N 1
ATOM 880 C CA . LEU A 1 106 ? -11.727 6.898 -0.856 1 95.06 106 LEU A CA 1
ATOM 881 C C . LEU A 1 106 ? -12.922 6.441 -1.687 1 95.06 106 LEU A C 1
ATOM 883 O O . LEU A 1 106 ? -13.156 5.238 -1.83 1 95.06 106 LEU A O 1
ATOM 887 N N . MET A 1 107 ? -13.625 7.395 -2.236 1 95.38 107 MET A N 1
ATOM 888 C CA . MET A 1 107 ? -14.828 7.074 -3.002 1 95.38 107 MET A CA 1
ATOM 889 C C . MET A 1 107 ? -14.469 6.398 -4.32 1 95.38 107 MET A C 1
ATOM 891 O O . MET A 1 107 ? -15.023 5.352 -4.656 1 95.38 107 MET A O 1
ATOM 895 N N . ASP A 1 108 ? -13.531 6.988 -4.922 1 92.19 108 ASP A N 1
ATOM 896 C CA . ASP A 1 108 ? -13.242 6.551 -6.285 1 92.19 108 ASP A CA 1
ATOM 897 C C . ASP A 1 108 ? -12.398 5.281 -6.289 1 92.19 108 ASP A C 1
ATOM 899 O O . ASP A 1 108 ? -12.508 4.453 -7.195 1 92.19 108 ASP A O 1
ATOM 903 N N . LEU A 1 109 ? -11.586 5.133 -5.234 1 92.5 109 LEU A N 1
ATOM 904 C CA . LEU A 1 109 ? -10.594 4.07 -5.328 1 92.5 109 LEU A CA 1
ATOM 905 C C . LEU A 1 109 ? -10.945 2.916 -4.395 1 92.5 109 LEU A C 1
ATOM 907 O O . LEU A 1 109 ? -10.383 1.825 -4.512 1 92.5 109 LEU A O 1
ATOM 911 N N . ILE A 1 110 ? -11.852 3.133 -3.521 1 95.31 110 ILE A N 1
ATOM 912 C CA . ILE A 1 110 ? -12.164 2.078 -2.564 1 95.31 110 ILE A CA 1
ATOM 913 C C . ILE A 1 110 ? -13.656 1.752 -2.625 1 95.31 110 ILE A C 1
ATOM 915 O O . ILE A 1 110 ? -14.039 0.61 -2.891 1 95.31 110 ILE A O 1
ATOM 919 N N . VAL A 1 111 ? -14.5 2.742 -2.488 1 96.94 111 VAL A N 1
ATOM 920 C CA . VAL A 1 111 ? -15.938 2.502 -2.369 1 96.94 111 VAL A CA 1
ATOM 921 C C . VAL A 1 111 ? -16.484 2 -3.701 1 96.94 111 VAL A C 1
ATOM 923 O O . VAL A 1 111 ? -17.25 1.031 -3.74 1 96.94 111 VAL A O 1
ATOM 926 N N . LYS A 1 112 ? -16.156 2.648 -4.762 1 94.31 112 LYS A N 1
ATOM 927 C CA . LYS A 1 112 ? -16.641 2.213 -6.066 1 94.31 112 LYS A CA 1
ATOM 928 C C . LYS A 1 112 ? -16.188 0.788 -6.375 1 94.31 112 LYS A C 1
ATOM 930 O O . LYS A 1 112 ? -16.984 -0.037 -6.832 1 94.31 112 LYS A O 1
ATOM 935 N N . PRO A 1 113 ? -14.953 0.475 -6.129 1 94 113 PRO A N 1
ATOM 936 C CA . PRO A 1 113 ? -14.547 -0.922 -6.289 1 94 113 PRO A CA 1
ATOM 937 C C . PRO A 1 113 ? -15.336 -1.877 -5.398 1 94 113 PRO A C 1
ATOM 939 O O . PRO A 1 113 ? -15.625 -3.004 -5.801 1 94 113 PRO A O 1
ATOM 942 N N . MET A 1 114 ? -15.633 -1.485 -4.164 1 96.56 114 MET A N 1
ATOM 943 C CA . MET A 1 114 ? -16.453 -2.318 -3.295 1 96.56 114 MET A CA 1
ATOM 944 C C . MET A 1 114 ? -17.828 -2.584 -3.928 1 96.56 114 MET A C 1
ATOM 946 O O . MET A 1 114 ? -18.344 -3.695 -3.836 1 96.56 114 MET A O 1
ATOM 950 N N . ILE A 1 115 ? -18.344 -1.578 -4.543 1 96.5 115 ILE A N 1
ATOM 951 C CA . ILE A 1 115 ? -19.625 -1.705 -5.227 1 96.5 115 ILE A CA 1
ATOM 952 C C . ILE A 1 115 ? -19.5 -2.668 -6.402 1 96.5 115 ILE A C 1
ATOM 954 O O . ILE A 1 115 ? -20.312 -3.57 -6.57 1 96.5 115 ILE A O 1
ATOM 958 N N . GLU A 1 116 ? -18.453 -2.508 -7.188 1 93.5 116 GLU A N 1
ATOM 959 C CA . GLU A 1 116 ? -18.219 -3.354 -8.352 1 93.5 116 GLU A CA 1
ATOM 960 C C . GLU A 1 116 ? -18.062 -4.816 -7.957 1 93.5 116 GLU A C 1
ATOM 962 O O . GLU A 1 116 ? -18.516 -5.711 -8.672 1 93.5 116 GLU A O 1
ATOM 967 N N . LEU A 1 117 ? -17.5 -5.039 -6.773 1 94.94 117 LEU A N 1
ATOM 968 C CA . LEU A 1 117 ? -17.234 -6.395 -6.305 1 94.94 117 LEU A CA 1
ATOM 969 C C . LEU A 1 117 ? -18.438 -6.961 -5.57 1 94.94 117 LEU A C 1
ATOM 971 O O . LEU A 1 117 ? -18.469 -8.148 -5.223 1 94.94 117 LEU A O 1
ATOM 975 N N . ASP A 1 118 ? -19.422 -6.141 -5.426 1 95.38 118 ASP A N 1
ATOM 976 C CA . ASP A 1 118 ? -20.516 -6.555 -4.547 1 95.38 118 ASP A CA 1
ATOM 977 C C . ASP A 1 118 ? -19.984 -7.172 -3.256 1 95.38 118 ASP A C 1
ATOM 979 O O . ASP A 1 118 ? -20.312 -8.312 -2.92 1 95.38 118 ASP A O 1
ATOM 983 N N . MET A 1 119 ? -19.203 -6.402 -2.555 1 95.94 119 MET A N 1
ATOM 984 C CA . MET A 1 119 ? -18.438 -6.902 -1.417 1 95.94 119 MET A CA 1
ATOM 985 C C . MET A 1 119 ? -19.359 -7.301 -0.273 1 95.94 119 MET A C 1
ATOM 987 O O . MET A 1 119 ? -20.25 -6.535 0.11 1 95.94 119 MET A O 1
ATOM 991 N N . THR A 1 120 ? -19.125 -8.477 0.292 1 95.56 120 THR A N 1
ATOM 992 C CA . THR A 1 120 ? -19.906 -8.961 1.425 1 95.56 120 THR A CA 1
ATOM 993 C C . THR A 1 120 ? -19.328 -8.453 2.74 1 95.56 120 THR A C 1
ATOM 995 O O . THR A 1 120 ? -18.172 -7.996 2.785 1 95.56 120 THR A O 1
ATOM 998 N N . GLU A 1 121 ? -20.094 -8.477 3.752 1 96.25 121 GLU A N 1
ATOM 999 C CA . GLU A 1 121 ? -19.641 -8.086 5.082 1 96.25 121 GLU A CA 1
ATOM 1000 C C . GLU A 1 121 ? -18.484 -8.977 5.547 1 96.25 121 GLU A C 1
ATOM 1002 O O . GLU A 1 121 ? -17.578 -8.516 6.238 1 96.25 121 GLU A O 1
ATOM 1007 N N . GLU A 1 122 ? -18.562 -10.227 5.16 1 96.62 122 GLU A N 1
ATOM 1008 C CA . GLU A 1 122 ? -17.5 -11.164 5.531 1 96.62 122 GLU A CA 1
ATOM 1009 C C . GLU A 1 122 ? -16.172 -10.781 4.883 1 96.62 122 GLU A C 1
ATOM 1011 O O . GLU A 1 122 ? -15.125 -10.805 5.539 1 96.62 122 GLU A O 1
ATOM 1016 N N . GLU A 1 123 ? -16.219 -10.453 3.6 1 96.25 123 GLU A N 1
ATOM 1017 C CA . GLU A 1 123 ? -15.016 -10.016 2.9 1 96.25 123 GLU A CA 1
ATOM 1018 C C . GLU A 1 123 ? -14.438 -8.758 3.539 1 96.25 123 GLU A C 1
ATOM 1020 O O . GLU A 1 123 ? -13.227 -8.664 3.76 1 96.25 123 GLU A O 1
ATOM 1025 N N . TYR A 1 124 ? -15.328 -7.812 3.873 1 97.19 124 TYR A N 1
ATOM 1026 C CA . TYR A 1 124 ? -14.93 -6.582 4.543 1 97.19 124 TYR A CA 1
ATOM 1027 C C . TYR A 1 124 ? -14.234 -6.879 5.867 1 97.19 124 TYR A C 1
ATOM 1029 O O . TYR A 1 124 ? -13.172 -6.324 6.156 1 97.19 124 TYR A O 1
ATOM 1037 N N . CYS A 1 125 ? -14.828 -7.789 6.633 1 96.88 125 CYS A N 1
ATOM 1038 C CA . CYS A 1 125 ? -14.273 -8.117 7.941 1 96.88 125 CYS A CA 1
ATOM 1039 C C . CYS A 1 125 ? -12.891 -8.742 7.809 1 96.88 125 CYS A C 1
ATOM 1041 O O . CYS A 1 125 ? -11.984 -8.43 8.578 1 96.88 125 CYS A O 1
ATOM 1043 N N . LEU A 1 126 ? -12.727 -9.555 6.852 1 96.81 126 LEU A N 1
ATOM 1044 C CA . LEU A 1 126 ? -11.445 -10.219 6.633 1 96.81 126 LEU A CA 1
ATOM 1045 C C . LEU A 1 126 ? -10.391 -9.227 6.16 1 96.81 126 LEU A C 1
ATOM 1047 O O . LEU A 1 126 ? -9.242 -9.273 6.609 1 96.81 126 LEU A O 1
ATOM 1051 N N . LEU A 1 127 ? -10.781 -8.312 5.293 1 95.81 127 LEU A N 1
ATOM 1052 C CA . LEU A 1 127 ? -9.852 -7.301 4.809 1 95.81 127 LEU A CA 1
ATOM 1053 C C . LEU A 1 127 ? -9.445 -6.352 5.934 1 95.81 127 LEU A C 1
ATOM 1055 O O . LEU A 1 127 ? -8.289 -5.938 6.016 1 95.81 127 LEU A O 1
ATOM 1059 N N . LYS A 1 128 ? -10.43 -5.98 6.727 1 96.25 128 LYS A N 1
ATOM 1060 C CA . LYS A 1 128 ? -10.133 -5.121 7.875 1 96.25 128 LYS A CA 1
ATOM 1061 C C . LYS A 1 128 ? -9.117 -5.777 8.797 1 96.25 128 LYS A C 1
ATOM 1063 O O . LYS A 1 128 ? -8.156 -5.133 9.227 1 96.25 128 LYS A O 1
ATOM 1068 N N . ALA A 1 129 ? -9.289 -7.059 9.086 1 96.19 129 ALA A N 1
ATOM 1069 C CA . ALA A 1 129 ? -8.359 -7.785 9.938 1 96.19 129 ALA A CA 1
ATOM 1070 C C . ALA A 1 129 ? -6.988 -7.906 9.281 1 96.19 129 ALA A C 1
ATOM 1072 O O . ALA A 1 129 ? -5.961 -7.727 9.938 1 96.19 129 ALA A O 1
ATOM 1073 N N . LEU A 1 130 ? -7.008 -8.18 8 1 94.88 130 LEU A N 1
ATOM 1074 C CA . LEU A 1 130 ? -5.762 -8.297 7.254 1 94.88 130 LEU A CA 1
ATOM 1075 C C . LEU A 1 130 ? -4.977 -6.988 7.301 1 94.88 130 LEU A C 1
ATOM 1077 O O . LEU A 1 130 ? -3.744 -7.004 7.371 1 94.88 130 LEU A O 1
ATOM 1081 N N . SER A 1 131 ? -5.664 -5.887 7.266 1 93.06 131 SER A N 1
ATOM 1082 C CA . SER A 1 131 ? -5.02 -4.574 7.266 1 93.06 131 SER A CA 1
ATOM 1083 C C . SER A 1 131 ? -4.289 -4.32 8.578 1 93.06 131 SER A C 1
ATOM 1085 O O . SER A 1 131 ? -3.25 -3.654 8.602 1 93.06 131 SER A O 1
ATOM 1087 N N . LEU A 1 132 ? -4.785 -4.805 9.609 1 93.31 132 LEU A N 1
ATOM 1088 C CA . LEU A 1 132 ? -4.125 -4.652 10.898 1 93.31 132 LEU A CA 1
ATOM 1089 C C . LEU A 1 132 ? -2.826 -5.453 10.945 1 93.31 132 LEU A C 1
ATOM 1091 O O . LEU A 1 132 ? -1.825 -4.988 11.5 1 93.31 132 LEU A O 1
ATOM 1095 N N . PHE A 1 133 ? -2.855 -6.594 10.312 1 92.06 133 PHE A N 1
ATOM 1096 C CA . PHE A 1 133 ? -1.716 -7.496 10.422 1 92.06 133 PHE A CA 1
ATOM 1097 C C . PHE A 1 133 ? -0.806 -7.367 9.203 1 92.06 133 PHE A C 1
ATOM 1099 O O . PHE A 1 133 ? 0.019 -8.25 8.945 1 92.06 133 PHE A O 1
ATOM 1106 N N . GLN A 1 134 ? -1.05 -6.371 8.484 1 81.31 134 GLN A N 1
ATOM 1107 C CA . GLN A 1 134 ? -0.155 -6.137 7.352 1 81.31 134 GLN A CA 1
ATOM 1108 C C . GLN A 1 134 ? 1.267 -5.848 7.828 1 81.31 134 GLN A C 1
ATOM 1110 O O . GLN A 1 134 ? 1.466 -5.148 8.82 1 81.31 134 GLN A O 1
ATOM 1115 N N . GLN A 1 135 ? 2.064 -6.551 7.211 1 62.53 135 GLN A N 1
ATOM 1116 C CA . GLN A 1 135 ? 3.451 -6.449 7.652 1 62.53 135 GLN A CA 1
ATOM 1117 C C . GLN A 1 135 ? 4.172 -5.301 6.949 1 62.53 135 GLN A C 1
ATOM 1119 O O . GLN A 1 135 ? 4.805 -5.5 5.91 1 62.53 135 GLN A O 1
ATOM 1124 N N . ASP A 1 136 ? 4.039 -4.344 7.551 1 65.06 136 ASP A N 1
ATOM 1125 C CA . ASP A 1 136 ? 4.762 -3.184 7.031 1 65.06 136 ASP A CA 1
ATOM 1126 C C . ASP A 1 136 ? 5.727 -2.623 8.07 1 65.06 136 ASP A C 1
ATOM 1128 O O . ASP A 1 136 ? 6.27 -1.531 7.898 1 65.06 136 ASP A O 1
ATOM 1132 N N . CYS A 1 137 ? 5.781 -3.436 9.094 1 70.25 137 CYS A N 1
ATOM 1133 C CA . CYS A 1 137 ? 6.703 -2.969 10.117 1 70.25 137 CYS A CA 1
ATOM 1134 C C . CYS A 1 137 ? 7.613 -4.098 10.594 1 70.25 137 CYS A C 1
ATOM 1136 O O . CYS A 1 137 ? 7.32 -5.273 10.367 1 70.25 137 CYS A O 1
ATOM 1138 N N . LEU A 1 138 ? 8.695 -3.619 11.094 1 79.31 138 LEU A N 1
ATOM 1139 C CA . LEU A 1 138 ? 9.641 -4.566 11.672 1 79.31 138 LEU A CA 1
ATOM 1140 C C . LEU A 1 138 ? 9.211 -4.98 13.078 1 79.31 138 LEU A C 1
ATOM 1142 O O . LEU A 1 138 ? 9.203 -4.16 14 1 79.31 138 LEU A O 1
ATOM 1146 N N . LEU A 1 139 ? 8.781 -6.207 13.156 1 90.19 139 LEU A N 1
ATOM 1147 C CA . LEU A 1 139 ? 8.352 -6.77 14.43 1 90.19 139 LEU A CA 1
ATOM 1148 C C . LEU A 1 139 ? 9.438 -7.656 15.031 1 90.19 139 LEU A C 1
ATOM 1150 O O . LEU A 1 139 ? 10.461 -7.91 14.391 1 90.19 139 LEU A O 1
ATOM 1154 N N . SER A 1 140 ? 9.188 -7.973 16.359 1 92.69 140 SER A N 1
ATOM 1155 C CA . SER A 1 140 ? 10.031 -9.023 16.922 1 92.69 140 SER A CA 1
ATOM 1156 C C . SER A 1 140 ? 9.898 -10.328 16.156 1 92.69 140 SER A C 1
ATOM 1158 O O . SER A 1 140 ? 8.953 -10.5 15.375 1 92.69 140 SER A O 1
ATOM 1160 N N . GLU A 1 141 ? 10.898 -11.172 16.344 1 90.62 141 GLU A N 1
ATOM 1161 C CA . GLU A 1 141 ? 10.867 -12.453 15.648 1 90.62 141 GLU A CA 1
ATOM 1162 C C . GLU A 1 141 ? 9.57 -13.211 15.945 1 90.62 141 GLU A C 1
ATOM 1164 O O . GLU A 1 141 ? 8.938 -13.742 15.031 1 90.62 141 GLU A O 1
ATOM 1169 N N . ASN A 1 142 ? 9.227 -13.234 17.188 1 94.06 142 ASN A N 1
ATOM 1170 C CA . ASN A 1 142 ? 7.996 -13.906 17.578 1 94.06 142 ASN A CA 1
ATOM 1171 C C . ASN A 1 142 ? 6.766 -13.195 17.031 1 94.06 142 ASN A C 1
ATOM 1173 O O . ASN A 1 142 ? 5.812 -13.836 16.594 1 94.06 142 ASN A O 1
ATOM 1177 N N . GLY A 1 143 ? 6.762 -11.875 17.094 1 94.56 143 GLY A N 1
ATOM 1178 C CA . GLY A 1 143 ? 5.66 -11.102 16.547 1 94.56 143 GLY A CA 1
ATOM 1179 C C . GLY A 1 143 ? 5.469 -11.328 15.055 1 94.56 143 GLY A C 1
ATOM 1180 O O . GLY A 1 143 ? 4.336 -11.469 14.586 1 94.56 143 GLY A O 1
ATOM 1181 N N . ALA A 1 144 ? 6.598 -11.422 14.375 1 92.06 144 ALA A N 1
ATOM 1182 C CA . ALA A 1 144 ? 6.547 -11.656 12.938 1 92.06 144 ALA A CA 1
ATOM 1183 C C . ALA A 1 144 ? 5.949 -13.023 12.617 1 92.06 144 ALA A C 1
ATOM 1185 O O . ALA A 1 144 ? 5.188 -13.164 11.656 1 92.06 144 ALA A O 1
ATOM 1186 N N . LEU A 1 145 ? 6.285 -13.992 13.375 1 93.19 145 LEU A N 1
ATOM 1187 C CA . LEU A 1 145 ? 5.77 -15.344 13.188 1 93.19 145 LEU A CA 1
ATOM 1188 C C . LEU A 1 145 ? 4.266 -15.391 13.438 1 93.19 145 LEU A C 1
ATOM 1190 O O . LEU A 1 145 ? 3.525 -16 12.664 1 93.19 145 LEU A O 1
ATOM 1194 N N . ILE A 1 146 ? 3.846 -14.75 14.477 1 94.94 146 ILE A N 1
ATOM 1195 C CA . ILE A 1 146 ? 2.426 -14.719 14.805 1 94.94 146 ILE A CA 1
ATOM 1196 C C . ILE A 1 146 ? 1.654 -14.008 13.688 1 94.94 146 ILE A C 1
ATOM 1198 O O . ILE A 1 146 ? 0.633 -14.516 13.219 1 94.94 146 ILE A O 1
ATOM 1202 N N . CYS A 1 147 ? 2.143 -12.914 13.258 1 94.12 147 CYS A N 1
ATOM 1203 C CA . CYS A 1 147 ? 1.473 -12.141 12.219 1 94.12 147 CYS A CA 1
ATOM 1204 C C . CYS A 1 147 ? 1.371 -12.93 10.922 1 94.12 147 CYS A C 1
ATOM 1206 O O . CYS A 1 147 ? 0.344 -12.891 10.25 1 94.12 147 CYS A O 1
ATOM 1208 N N . SER A 1 148 ? 2.445 -13.625 10.625 1 91.5 148 SER A N 1
ATOM 1209 C CA . SER A 1 148 ? 2.439 -14.445 9.422 1 91.5 148 SER A CA 1
ATOM 1210 C C . SER A 1 148 ? 1.371 -15.531 9.492 1 91.5 148 SER A C 1
ATOM 1212 O O . SER A 1 148 ? 0.653 -15.766 8.516 1 91.5 148 SER A O 1
ATOM 1214 N N . ARG A 1 149 ? 1.252 -16.125 10.578 1 93.88 149 ARG A N 1
ATOM 1215 C CA . ARG A 1 149 ? 0.267 -17.188 10.773 1 93.88 149 ARG A CA 1
ATOM 1216 C C . ARG A 1 149 ? -1.153 -16.641 10.688 1 93.88 149 ARG A C 1
ATOM 1218 O O . ARG A 1 149 ? -2.031 -17.266 10.086 1 93.88 149 ARG A O 1
ATOM 1225 N N . VAL A 1 150 ? -1.354 -15.516 11.312 1 95.88 150 VAL A N 1
ATOM 1226 C CA . VAL A 1 150 ? -2.674 -14.891 11.289 1 95.88 150 VAL A CA 1
ATOM 1227 C C . VAL A 1 150 ? -3.043 -14.516 9.852 1 95.88 150 VAL A C 1
ATOM 1229 O O . VAL A 1 150 ? -4.168 -14.766 9.406 1 95.88 150 VAL A O 1
ATOM 1232 N N . ARG A 1 151 ? -2.135 -13.961 9.156 1 94.12 151 ARG A N 1
ATOM 1233 C CA . ARG A 1 151 ? -2.387 -13.578 7.773 1 94.12 151 ARG A CA 1
ATOM 1234 C C . ARG A 1 151 ? -2.729 -14.797 6.926 1 94.12 151 ARG A C 1
ATOM 1236 O O . ARG A 1 151 ? -3.648 -14.75 6.105 1 94.12 151 ARG A O 1
ATOM 1243 N N . ASP A 1 152 ? -2.01 -15.859 7.152 1 93.38 152 ASP A N 1
ATOM 1244 C CA . ASP A 1 152 ? -2.307 -17.094 6.422 1 93.38 152 ASP A CA 1
ATOM 1245 C C . ASP A 1 152 ? -3.736 -17.562 6.691 1 93.38 152 ASP A C 1
ATOM 1247 O O . ASP A 1 152 ? -4.445 -17.953 5.766 1 93.38 152 ASP A O 1
ATOM 1251 N N . ARG A 1 153 ? -4.059 -17.484 7.906 1 96.06 153 ARG A N 1
ATOM 1252 C CA . ARG A 1 153 ? -5.406 -17.906 8.281 1 96.06 153 ARG A CA 1
ATOM 1253 C C . ARG A 1 153 ? -6.461 -16.984 7.672 1 96.06 153 ARG A C 1
ATOM 1255 O O . ARG A 1 153 ? -7.508 -17.453 7.223 1 96.06 153 ARG A O 1
ATOM 1262 N N . LEU A 1 154 ? -6.219 -15.75 7.668 1 96.88 154 LEU A N 1
ATOM 1263 C CA . LEU A 1 154 ? -7.16 -14.789 7.105 1 96.88 154 LEU A CA 1
ATOM 1264 C C . LEU A 1 154 ? -7.285 -14.969 5.598 1 96.88 154 LEU A C 1
ATOM 1266 O O . LEU A 1 154 ? -8.383 -14.883 5.047 1 96.88 154 LEU A O 1
ATOM 1270 N N . LEU A 1 155 ? -6.199 -15.234 4.977 1 96.12 155 LEU A N 1
ATOM 1271 C CA . LEU A 1 155 ? -6.215 -15.469 3.539 1 96.12 155 LEU A CA 1
ATOM 1272 C C . LEU A 1 155 ? -6.965 -16.75 3.203 1 96.12 155 LEU A C 1
ATOM 1274 O O . LEU A 1 155 ? -7.695 -16.812 2.211 1 96.12 155 LEU A O 1
ATOM 1278 N N . GLU A 1 156 ? -6.719 -17.688 4.008 1 96.5 156 GLU A N 1
ATOM 1279 C CA . GLU A 1 156 ? -7.48 -18.922 3.84 1 96.5 156 GLU A CA 1
ATOM 1280 C C . GLU A 1 156 ? -8.977 -18.672 4.035 1 96.5 156 GLU A C 1
ATOM 1282 O O . GLU A 1 156 ? -9.797 -19.203 3.291 1 96.5 156 GLU A O 1
ATOM 1287 N N . GLY A 1 157 ? -9.289 -17.922 5.078 1 97.31 157 GLY A N 1
ATOM 1288 C CA . GLY A 1 157 ? -10.68 -17.562 5.305 1 97.31 157 GLY A CA 1
ATOM 1289 C C . GLY A 1 157 ? -11.297 -16.828 4.133 1 97.31 157 GLY A C 1
ATOM 1290 O O . GLY A 1 157 ? -12.422 -17.125 3.729 1 97.31 157 GLY A O 1
ATOM 1291 N N . LEU A 1 158 ? -10.586 -15.922 3.568 1 97.06 158 LEU A N 1
ATOM 1292 C CA . LEU A 1 158 ? -11.07 -15.148 2.428 1 97.06 158 LEU A CA 1
ATOM 1293 C C . LEU A 1 158 ? -11.289 -16.047 1.219 1 97.06 158 LEU A C 1
ATOM 1295 O O . LEU A 1 158 ? -12.344 -15.984 0.573 1 97.06 158 LEU A O 1
ATOM 1299 N N . SER A 1 159 ? -10.336 -16.875 0.94 1 95.38 159 SER A N 1
ATOM 1300 C CA . SER A 1 159 ? -10.422 -17.781 -0.202 1 95.38 159 SER A CA 1
ATOM 1301 C C . SER A 1 159 ? -11.586 -18.75 -0.05 1 95.38 159 SER A C 1
ATOM 1303 O O . SER A 1 159 ? -12.32 -19 -1.008 1 95.38 159 SER A O 1
ATOM 1305 N N . THR A 1 160 ? -11.719 -19.234 1.147 1 96.38 160 THR A N 1
ATOM 1306 C CA . THR A 1 160 ? -12.805 -20.172 1.423 1 96.38 160 THR A CA 1
ATOM 1307 C C . THR A 1 160 ? -14.156 -19.484 1.268 1 96.38 160 THR A C 1
ATOM 1309 O O . THR A 1 160 ? -15.078 -20.047 0.675 1 96.38 160 THR A O 1
ATOM 1312 N N . HIS A 1 161 ? -14.273 -18.312 1.794 1 97 161 HIS A N 1
ATOM 1313 C CA . HIS A 1 161 ? -15.516 -17.547 1.693 1 97 161 HIS A CA 1
ATOM 1314 C C . HIS A 1 161 ? -15.891 -17.297 0.236 1 97 161 HIS A C 1
ATOM 1316 O O . HIS A 1 161 ? -17.047 -17.5 -0.156 1 97 161 HIS A O 1
ATOM 1322 N N . ILE A 1 162 ? -14.969 -16.859 -0.535 1 96.25 162 ILE A N 1
ATOM 1323 C CA . ILE A 1 162 ? -15.211 -16.547 -1.939 1 96.25 162 ILE A CA 1
ATOM 1324 C C . ILE A 1 162 ? -15.602 -17.812 -2.689 1 96.25 162 ILE A C 1
ATOM 1326 O O . ILE A 1 162 ? -16.5 -17.797 -3.539 1 96.25 162 ILE A O 1
ATOM 1330 N N . GLU A 1 163 ? -14.898 -18.891 -2.367 1 94.31 163 GLU A N 1
ATOM 1331 C CA . GLU A 1 163 ? -15.227 -20.172 -2.996 1 94.31 163 GLU A CA 1
ATOM 1332 C C . GLU A 1 163 ? -16.672 -20.562 -2.713 1 94.31 163 GLU A C 1
ATOM 1334 O O . GLU A 1 163 ? -17.375 -21.062 -3.604 1 94.31 163 GLU A O 1
ATOM 1339 N N . ARG A 1 164 ? -17.109 -20.391 -1.512 1 95.5 164 ARG A N 1
ATOM 1340 C CA . ARG A 1 164 ? -18.453 -20.797 -1.104 1 95.5 164 ARG A CA 1
ATOM 1341 C C . ARG A 1 164 ? -19.5 -19.844 -1.655 1 95.5 164 ARG A C 1
ATOM 1343 O O . ARG A 1 164 ? -20.531 -20.266 -2.172 1 95.5 164 ARG A O 1
ATOM 1350 N N . ARG A 1 165 ? -19.266 -18.594 -1.561 1 95.19 165 ARG A N 1
ATOM 1351 C CA . ARG A 1 165 ? -20.234 -17.562 -1.933 1 95.19 165 ARG A CA 1
ATOM 1352 C C . ARG A 1 165 ? -20.406 -17.5 -3.445 1 95.19 165 ARG A C 1
ATOM 1354 O O . ARG A 1 165 ? -21.5 -17.219 -3.941 1 95.19 165 ARG A O 1
ATOM 1361 N N . PHE A 1 166 ? -19.297 -17.719 -4.148 1 94.56 166 PHE A N 1
ATOM 1362 C CA . PHE A 1 166 ? -19.328 -17.578 -5.602 1 94.56 166 PHE A CA 1
ATOM 1363 C C . PHE A 1 166 ? -19.016 -18.906 -6.273 1 94.56 166 PHE A C 1
ATOM 1365 O O . PHE A 1 166 ? -18.156 -18.984 -7.156 1 94.56 166 PHE A O 1
ATOM 1372 N N . ALA A 1 167 ? -19.734 -19.969 -5.91 1 93 167 ALA A N 1
ATOM 1373 C CA . ALA A 1 167 ? -19.516 -21.344 -6.355 1 93 167 ALA A CA 1
ATOM 1374 C C . ALA A 1 167 ? -19.719 -21.469 -7.863 1 93 167 ALA A C 1
ATOM 1376 O O . ALA A 1 167 ? -19.156 -22.375 -8.5 1 93 167 ALA A O 1
ATOM 1377 N N . ASN A 1 168 ? -20.422 -20.516 -8.422 1 94.56 168 ASN A N 1
ATOM 1378 C CA . ASN A 1 168 ? -20.734 -20.594 -9.844 1 94.56 168 ASN A CA 1
ATOM 1379 C C . ASN A 1 168 ? -19.609 -20.031 -10.703 1 94.56 168 ASN A C 1
ATOM 1381 O O . ASN A 1 168 ? -19.578 -20.25 -11.914 1 94.56 168 ASN A O 1
ATOM 1385 N N . LEU A 1 169 ? -18.703 -19.344 -10.117 1 93.19 169 LEU A N 1
ATOM 1386 C CA . LEU A 1 169 ? -17.562 -18.797 -10.852 1 93.19 169 LEU A CA 1
ATOM 1387 C C . LEU A 1 169 ? -16.453 -19.828 -10.984 1 93.19 169 LEU A C 1
ATOM 1389 O O . LEU A 1 169 ? -16.312 -20.703 -10.125 1 93.19 169 LEU A O 1
ATOM 1393 N N . SER A 1 170 ? -15.703 -19.719 -12.07 1 91.94 170 SER A N 1
ATOM 1394 C CA . SER A 1 170 ? -14.547 -20.578 -12.258 1 91.94 170 SER A CA 1
ATOM 1395 C C . SER A 1 170 ? -13.453 -20.266 -11.234 1 91.94 170 SER A C 1
ATOM 1397 O O . SER A 1 170 ? -13.453 -19.203 -10.633 1 91.94 170 SER A O 1
ATOM 1399 N N . PRO A 1 171 ? -12.555 -21.203 -11.008 1 89.25 171 PRO A N 1
ATOM 1400 C CA . PRO A 1 171 ? -11.453 -20.969 -10.07 1 89.25 171 PRO A CA 1
ATOM 1401 C C . PRO A 1 171 ? -10.648 -19.719 -10.414 1 89.25 171 PRO A C 1
ATOM 1403 O O . PRO A 1 171 ? -10.281 -18.953 -9.516 1 89.25 171 PRO A O 1
ATOM 1406 N N . ILE A 1 172 ? -10.453 -19.5 -11.68 1 90.56 172 ILE A N 1
ATOM 1407 C CA . ILE A 1 172 ? -9.688 -18.328 -12.102 1 90.56 172 ILE A CA 1
ATOM 1408 C C . ILE A 1 172 ? -10.461 -17.062 -11.781 1 90.56 172 ILE A C 1
ATOM 1410 O O . ILE A 1 172 ? -9.891 -16.078 -11.289 1 90.56 172 ILE A O 1
ATOM 1414 N N . GLN A 1 173 ? -11.727 -17.062 -12.023 1 92.62 173 GLN A N 1
ATOM 1415 C CA . GLN A 1 173 ? -12.555 -15.891 -11.727 1 92.62 173 GLN A CA 1
ATOM 1416 C C . GLN A 1 173 ? -12.586 -15.602 -10.234 1 92.62 173 GLN A C 1
ATOM 1418 O O . GLN A 1 173 ? -12.562 -14.438 -9.82 1 92.62 173 GLN A O 1
ATOM 1423 N N . ARG A 1 174 ? -12.656 -16.656 -9.445 1 93.94 174 ARG A N 1
ATOM 1424 C CA . ARG A 1 174 ? -12.641 -16.484 -7.992 1 93.94 174 ARG A CA 1
ATOM 1425 C C . ARG A 1 174 ? -11.305 -15.938 -7.516 1 93.94 174 ARG A C 1
ATOM 1427 O O . ARG A 1 174 ? -11.258 -15.102 -6.617 1 93.94 174 ARG A O 1
ATOM 1434 N N . SER A 1 175 ? -10.281 -16.453 -8.141 1 93.19 175 SER A N 1
ATOM 1435 C CA . SER A 1 175 ? -8.945 -15.953 -7.809 1 93.19 175 SER A CA 1
ATOM 1436 C C . SER A 1 175 ? -8.812 -14.461 -8.125 1 93.19 175 SER A C 1
ATOM 1438 O O . SER A 1 175 ? -8.297 -13.695 -7.312 1 93.19 175 SER A O 1
ATOM 1440 N N . ILE A 1 176 ? -9.305 -14.078 -9.227 1 93.44 176 ILE A N 1
ATOM 1441 C CA . ILE A 1 176 ? -9.234 -12.68 -9.648 1 93.44 176 ILE A CA 1
ATOM 1442 C C . ILE A 1 176 ? -10.023 -11.812 -8.664 1 93.44 176 ILE A C 1
ATOM 1444 O O . ILE A 1 176 ? -9.57 -10.727 -8.289 1 93.44 176 ILE A O 1
ATOM 1448 N N . ARG A 1 177 ? -11.148 -12.273 -8.289 1 94.5 177 ARG A N 1
ATOM 1449 C CA . ARG A 1 177 ? -11.953 -11.531 -7.328 1 94.5 177 ARG A CA 1
ATOM 1450 C C . ARG A 1 177 ? -11.203 -11.336 -6.016 1 94.5 177 ARG A C 1
ATOM 1452 O O . ARG A 1 177 ? -11.203 -10.234 -5.453 1 94.5 177 ARG A O 1
ATOM 1459 N N . ALA A 1 178 ? -10.625 -12.414 -5.539 1 95.38 178 ALA A N 1
ATOM 1460 C CA . ALA A 1 178 ? -9.859 -12.328 -4.297 1 95.38 178 ALA A CA 1
ATOM 1461 C C . ALA A 1 178 ? -8.711 -11.336 -4.426 1 95.38 178 ALA A C 1
ATOM 1463 O O . ALA A 1 178 ? -8.453 -10.547 -3.51 1 95.38 178 ALA A O 1
ATOM 1464 N N . LEU A 1 179 ? -8.109 -11.383 -5.531 1 94.88 179 LEU A N 1
ATOM 1465 C CA . LEU A 1 179 ? -6.984 -10.492 -5.793 1 94.88 179 LEU A CA 1
ATOM 1466 C C . LEU A 1 179 ? -7.449 -9.039 -5.844 1 94.88 179 LEU A C 1
ATOM 1468 O O . LEU A 1 179 ? -6.812 -8.156 -5.262 1 94.88 179 LEU A O 1
ATOM 1472 N N . LYS A 1 180 ? -8.516 -8.812 -6.469 1 93 180 LYS A N 1
ATOM 1473 C CA . LYS A 1 180 ? -9.078 -7.469 -6.559 1 93 180 LYS A CA 1
ATOM 1474 C C . LYS A 1 180 ? -9.445 -6.938 -5.176 1 93 180 LYS A C 1
ATOM 1476 O O . LYS A 1 180 ? -9.219 -5.766 -4.871 1 93 180 LYS A O 1
ATOM 1481 N N . SER A 1 181 ? -10.008 -7.82 -4.422 1 94 181 SER A N 1
ATOM 1482 C CA . SER A 1 181 ? -10.383 -7.422 -3.068 1 94 181 SER A CA 1
ATOM 1483 C C . SER A 1 181 ? -9.156 -7.047 -2.242 1 94 181 SER A C 1
ATOM 1485 O O . SER A 1 181 ? -9.164 -6.031 -1.538 1 94 181 SER A O 1
ATOM 1487 N N . THR A 1 182 ? -8.156 -7.785 -2.389 1 92.06 182 THR A N 1
ATOM 1488 C CA . THR A 1 182 ? -6.973 -7.574 -1.558 1 92.06 182 THR A CA 1
ATOM 1489 C C . THR A 1 182 ? -6.172 -6.375 -2.055 1 92.06 182 THR A C 1
ATOM 1491 O O . THR A 1 182 ? -5.461 -5.73 -1.278 1 92.06 182 THR A O 1
ATOM 1494 N N . LEU A 1 183 ? -6.344 -6.027 -3.264 1 90 183 LEU A N 1
ATOM 1495 C CA . LEU A 1 183 ? -5.629 -4.898 -3.842 1 90 183 LEU A CA 1
ATOM 1496 C C . LEU A 1 183 ? -6.191 -3.576 -3.324 1 90 183 LEU A C 1
ATOM 1498 O O . LEU A 1 183 ? -5.594 -2.518 -3.535 1 90 183 LEU A O 1
ATOM 1502 N N . LEU A 1 184 ? -7.234 -3.613 -2.604 1 91.88 184 LEU A N 1
ATOM 1503 C CA . LEU A 1 184 ? -7.746 -2.422 -1.933 1 91.88 184 LEU A CA 1
ATOM 1504 C C . LEU A 1 184 ? -6.84 -2.02 -0.774 1 91.88 184 LEU A C 1
ATOM 1506 O O . LEU A 1 184 ? -6.812 -0.853 -0.376 1 91.88 184 LEU A O 1
ATOM 1510 N N . LEU A 1 185 ? -6.09 -2.951 -0.338 1 89.94 185 LEU A N 1
ATOM 1511 C CA . LEU A 1 185 ? -5.285 -2.721 0.855 1 89.94 185 LEU A CA 1
ATOM 1512 C C . LEU A 1 185 ? -4.152 -1.739 0.564 1 89.94 185 LEU A C 1
ATOM 1514 O O . LEU A 1 185 ? -3.949 -0.779 1.312 1 89.94 185 LEU A O 1
ATOM 1518 N N . PRO A 1 186 ? -3.449 -1.885 -0.531 1 85.38 186 PRO A N 1
ATOM 1519 C CA . PRO A 1 186 ? -2.428 -0.879 -0.831 1 85.38 186 PRO A CA 1
ATOM 1520 C C . PRO A 1 186 ? -3.018 0.511 -1.055 1 85.38 186 PRO A C 1
ATOM 1522 O O . PRO A 1 186 ? -2.406 1.514 -0.676 1 85.38 186 PRO A O 1
ATOM 1525 N N . THR A 1 187 ? -4.117 0.522 -1.652 1 87.75 187 THR A N 1
ATOM 1526 C CA . THR A 1 187 ? -4.789 1.795 -1.888 1 87.75 187 THR A CA 1
ATOM 1527 C C . THR A 1 187 ? -5.199 2.441 -0.568 1 87.75 187 THR A C 1
ATOM 1529 O O . THR A 1 187 ? -5.07 3.654 -0.397 1 87.75 187 THR A O 1
ATOM 1532 N N . LEU A 1 188 ? -5.648 1.653 0.301 1 89.94 188 LEU A N 1
ATOM 1533 C CA . LEU A 1 188 ? -6.016 2.148 1.622 1 89.94 188 LEU A CA 1
ATOM 1534 C C . LEU A 1 188 ? -4.793 2.68 2.363 1 89.94 188 LEU A C 1
ATOM 1536 O O . LEU A 1 188 ? -4.871 3.705 3.045 1 89.94 188 LEU A O 1
ATOM 1540 N N . SER A 1 189 ? -3.752 1.963 2.229 1 83.44 189 SER A N 1
ATOM 1541 C CA . SER A 1 189 ? -2.512 2.42 2.844 1 83.44 189 SER A CA 1
ATOM 1542 C C . SER A 1 189 ? -2.082 3.771 2.283 1 83.44 189 SER A C 1
ATOM 1544 O O . SER A 1 189 ? -1.589 4.629 3.021 1 83.44 189 SER A O 1
ATOM 1546 N N . TYR A 1 190 ? -2.307 3.898 1.061 1 81.12 190 TYR A N 1
ATOM 1547 C CA . TYR A 1 190 ? -1.986 5.164 0.413 1 81.12 190 TYR A CA 1
ATOM 1548 C C . TYR A 1 190 ? -2.863 6.289 0.95 1 81.12 190 TYR A C 1
ATOM 1550 O O . TYR A 1 190 ? -2.375 7.387 1.235 1 81.12 190 TYR A O 1
ATOM 1558 N N . ILE A 1 191 ? -4.047 6.035 1.062 1 87.06 191 ILE A N 1
ATOM 1559 C CA . ILE A 1 191 ? -4.977 7.031 1.585 1 87.06 191 ILE A CA 1
ATOM 1560 C C . ILE A 1 191 ? -4.586 7.402 3.014 1 87.06 191 ILE A C 1
ATOM 1562 O O . ILE A 1 191 ? -4.648 8.57 3.398 1 87.06 191 ILE A O 1
ATOM 1566 N N . GLY A 1 192 ? -4.188 6.406 3.73 1 83.44 192 GLY A N 1
ATOM 1567 C CA . GLY A 1 192 ? -3.682 6.664 5.066 1 83.44 192 GLY A CA 1
ATOM 1568 C C . GLY A 1 192 ? -2.465 7.57 5.082 1 83.44 192 GLY A C 1
ATOM 1569 O O . GLY A 1 192 ? -2.326 8.422 5.965 1 83.44 192 GLY A O 1
ATOM 1570 N N . GLN A 1 193 ? -1.655 7.426 4.125 1 76.31 193 GLN A N 1
ATOM 1571 C CA . GLN A 1 193 ? -0.469 8.266 4.012 1 76.31 193 GLN A CA 1
ATOM 1572 C C . GLN A 1 193 ? -0.846 9.703 3.678 1 76.31 193 GLN A C 1
ATOM 1574 O O . GLN A 1 193 ? -0.224 10.648 4.176 1 76.31 193 GLN A O 1
ATOM 1579 N N . VAL A 1 194 ? -1.75 9.844 2.828 1 77.38 194 VAL A N 1
ATOM 1580 C CA . VAL A 1 194 ? -2.232 11.18 2.49 1 77.38 194 VAL A CA 1
ATOM 1581 C C . VAL A 1 194 ? -2.734 11.883 3.748 1 77.38 194 VAL A C 1
ATOM 1583 O O . VAL A 1 194 ? -2.395 13.039 3.998 1 77.38 194 VAL A O 1
ATOM 1586 N N . GLU A 1 195 ? -3.475 11.164 4.484 1 79.81 195 GLU A N 1
ATOM 1587 C CA . GLU A 1 195 ? -3.994 11.734 5.723 1 79.81 195 GLU A CA 1
ATOM 1588 C C . GLU A 1 195 ? -2.865 12.062 6.695 1 79.81 195 GLU A C 1
ATOM 1590 O O . GLU A 1 195 ? -2.93 13.062 7.414 1 79.81 195 GLU A O 1
ATOM 1595 N N . SER A 1 196 ? -1.894 11.227 6.746 1 75.19 196 SER A N 1
ATOM 1596 C CA . SER A 1 196 ? -0.763 11.453 7.641 1 75.19 19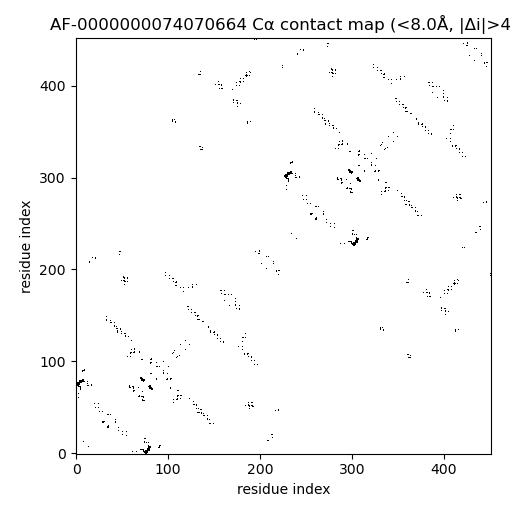6 SER A CA 1
ATOM 1597 C C . SER A 1 196 ? -0.065 12.773 7.324 1 75.19 196 SER A C 1
ATOM 1599 O O . SER A 1 196 ? 0.399 13.469 8.227 1 75.19 196 SER A O 1
ATOM 1601 N N . SER A 1 197 ? -0.008 13.086 6.094 1 69.44 197 SER A N 1
ATOM 1602 C CA . SER A 1 197 ? 0.607 14.344 5.691 1 69.44 197 SER A CA 1
ATOM 1603 C C . SER A 1 197 ? -0.194 15.539 6.203 1 69.44 197 SER A C 1
ATOM 1605 O O . SER A 1 197 ? 0.372 16.594 6.492 1 69.44 197 SER A O 1
ATOM 1607 N N . VAL A 1 198 ? -1.439 15.336 6.352 1 68.44 198 VAL A N 1
ATOM 1608 C CA . VAL A 1 198 ? -2.322 16.375 6.883 1 68.44 198 VAL A CA 1
ATOM 1609 C C . VAL A 1 198 ? -2.043 16.578 8.367 1 68.44 198 VAL A C 1
ATOM 1611 O O . VAL A 1 198 ? -1.941 17.703 8.836 1 68.44 198 VAL A O 1
ATOM 1614 N N . ILE A 1 199 ? -1.878 15.516 8.977 1 70.31 199 ILE A N 1
ATOM 1615 C CA . ILE A 1 199 ? -1.66 15.531 10.422 1 70.31 199 ILE A CA 1
ATOM 1616 C C . ILE A 1 199 ? -0.318 16.188 10.734 1 70.31 199 ILE A C 1
ATOM 1618 O O . ILE A 1 199 ? -0.197 16.938 11.703 1 70.31 199 ILE A O 1
ATOM 1622 N N . GLN A 1 200 ? 0.57 16 9.828 1 69.94 200 GLN A N 1
ATOM 1623 C CA . GLN A 1 200 ? 1.897 16.562 10.031 1 69.94 200 GLN A CA 1
ATOM 1624 C C . GLN A 1 200 ? 1.861 18.094 9.922 1 69.94 200 GLN A C 1
ATOM 1626 O O . GLN A 1 200 ? 2.742 18.781 10.445 1 69.94 200 GLN A O 1
ATOM 1631 N N . HIS A 1 201 ? 0.797 18.609 9.398 1 71.44 201 HIS A N 1
ATOM 1632 C CA . HIS A 1 201 ? 0.751 20.047 9.18 1 71.44 201 HIS A CA 1
ATOM 1633 C C . HIS A 1 201 ? -0.319 20.703 10.039 1 71.44 201 HIS A C 1
ATOM 1635 O O . HIS A 1 201 ? -0.706 21.844 9.789 1 71.44 201 HIS A O 1
ATOM 1641 N N . LEU A 1 202 ? -0.713 19.984 10.977 1 75 202 LEU A N 1
ATOM 1642 C CA . LEU A 1 202 ? -1.682 20.562 11.898 1 75 202 LEU A CA 1
ATOM 1643 C C . LEU A 1 202 ? -1.056 21.688 12.703 1 75 202 LEU A C 1
ATOM 1645 O O . LEU A 1 202 ? 0.113 21.609 13.086 1 75 202 LEU A O 1
ATOM 1649 N N . SER A 1 203 ? -1.854 22.672 12.859 1 73.88 203 SER A N 1
ATOM 1650 C CA . SER A 1 203 ? -1.412 23.828 13.656 1 73.88 203 SER A CA 1
ATOM 1651 C C . SER A 1 203 ? -1.385 23.484 15.141 1 73.88 203 SER A C 1
ATOM 1653 O O . SER A 1 203 ? -1.989 22.5 15.57 1 73.88 203 SER A O 1
ATOM 1655 N N . PRO A 1 204 ? -0.617 24.297 15.836 1 73.75 204 PRO A N 1
ATOM 1656 C CA . PRO A 1 204 ? -0.649 24.109 17.297 1 73.75 204 PRO A CA 1
ATOM 1657 C C . PRO A 1 204 ? -2.064 24.188 17.859 1 73.75 204 PRO A C 1
ATOM 1659 O O . PRO A 1 204 ? -2.389 23.453 18.797 1 73.75 204 PRO A O 1
ATOM 1662 N N . THR A 1 205 ? -2.803 25 17.312 1 75 205 THR A N 1
ATOM 1663 C CA . THR A 1 205 ? -4.18 25.125 17.766 1 75 205 THR A CA 1
ATOM 1664 C C . THR A 1 205 ? -4.953 23.828 17.516 1 75 205 THR A C 1
ATOM 1666 O O . THR A 1 205 ? -5.766 23.422 18.359 1 75 205 THR A O 1
ATOM 1669 N N . ASP A 1 206 ? -4.719 23.203 16.422 1 74.56 206 ASP A N 1
ATOM 1670 C CA . ASP A 1 206 ? -5.34 21.922 16.109 1 74.56 206 ASP A CA 1
ATOM 1671 C C . ASP A 1 206 ? -4.93 20.844 17.125 1 74.56 206 ASP A C 1
ATOM 1673 O O . ASP A 1 206 ? -5.77 20.078 17.594 1 74.56 206 ASP A O 1
ATOM 1677 N N . LEU A 1 207 ? -3.648 20.906 17.375 1 71.81 207 LEU A N 1
ATOM 1678 C CA . LEU A 1 207 ? -3.086 19.906 18.266 1 71.81 207 LEU A CA 1
ATOM 1679 C C . LEU A 1 207 ? -3.676 20.047 19.672 1 71.81 207 LEU A C 1
ATOM 1681 O O . LEU A 1 207 ? -3.861 19.047 20.375 1 71.81 207 LEU A O 1
ATOM 1685 N N . GLN A 1 208 ? -3.902 21.219 19.984 1 72.38 208 GLN A N 1
ATOM 1686 C CA . GLN A 1 208 ? -4.473 21.469 21.312 1 72.38 208 GLN A CA 1
ATOM 1687 C C . GLN A 1 208 ? -5.891 20.906 21.406 1 72.38 208 GLN A C 1
ATOM 1689 O O . GLN A 1 208 ? -6.34 20.547 22.5 1 72.38 208 GLN A O 1
ATOM 1694 N N . GLN A 1 209 ? -6.41 20.875 20.312 1 72.19 209 GLN A N 1
ATOM 1695 C CA . GLN A 1 209 ? -7.785 20.391 20.312 1 72.19 209 GLN A CA 1
ATOM 1696 C C . GLN A 1 209 ? -7.832 18.875 20.359 1 72.19 209 GLN A C 1
ATOM 1698 O O . GLN A 1 209 ? -8.867 18.297 20.688 1 72.19 209 GLN A O 1
ATOM 1703 N N . LEU A 1 210 ? -6.609 18.406 19.938 1 67.75 210 LEU A N 1
ATOM 1704 C CA . LEU A 1 210 ? -6.512 16.953 19.969 1 67.75 210 LEU A CA 1
ATOM 1705 C C . LEU A 1 210 ? -6.07 16.453 21.344 1 67.75 210 LEU A C 1
ATOM 1707 O O . LEU A 1 210 ? -5.117 16.984 21.906 1 67.75 210 LEU A O 1
ATOM 1711 N N . SER A 1 211 ? -6.887 16.328 22.234 1 60.12 211 SER A N 1
ATOM 1712 C CA . SER A 1 211 ? -6.465 15.82 23.531 1 60.12 211 SER A CA 1
ATOM 1713 C C . SER A 1 211 ? -6.414 14.297 23.547 1 60.12 211 SER A C 1
ATOM 1715 O O . SER A 1 211 ? -7.117 13.641 22.766 1 60.12 211 SER A O 1
ATOM 1717 N N . GLY A 1 212 ? -5.297 13.758 24.188 1 57.5 212 GLY A N 1
ATOM 1718 C CA . GLY A 1 212 ? -5.195 12.344 24.469 1 57.5 212 GLY A CA 1
ATOM 1719 C C . GLY A 1 212 ? -4.531 11.547 23.359 1 57.5 212 GLY A C 1
ATOM 1720 O O . GLY A 1 212 ? -3.541 11.992 22.781 1 57.5 212 GLY A O 1
ATOM 1721 N N . VAL A 1 213 ? -5.039 10.508 22.969 1 54.19 213 VAL A N 1
ATOM 1722 C CA . VAL A 1 213 ? -4.535 9.406 22.156 1 54.19 213 VAL A CA 1
ATOM 1723 C C . VAL A 1 213 ? -4.293 9.883 20.719 1 54.19 213 VAL A C 1
ATOM 1725 O O . VAL A 1 213 ? -3.244 9.602 20.141 1 54.19 213 VAL A O 1
ATOM 1728 N N . PRO A 1 214 ? -5.152 10.727 20.266 1 57.16 214 PRO A N 1
ATOM 1729 C CA . PRO A 1 214 ? -4.895 11.195 18.906 1 57.16 214 PRO A CA 1
ATOM 1730 C C . PRO A 1 214 ? -3.586 11.977 18.781 1 57.16 214 PRO A C 1
ATOM 1732 O O . PRO A 1 214 ? -2.893 11.883 17.766 1 57.16 214 PRO A O 1
ATOM 1735 N N . MET A 1 215 ? -3.33 12.523 19.922 1 58.41 215 MET A N 1
ATOM 1736 C CA . MET A 1 215 ? -2.066 13.258 19.922 1 58.41 215 MET A CA 1
ATOM 1737 C C . MET A 1 215 ? -0.883 12.297 19.828 1 58.41 215 MET A C 1
ATOM 1739 O O . MET A 1 215 ? 0.122 12.609 19.188 1 58.41 215 MET A O 1
ATOM 1743 N N . GLU A 1 216 ? -1.081 11.273 20.422 1 59.69 216 GLU A N 1
ATOM 1744 C CA . GLU A 1 216 ? -0.016 10.273 20.375 1 59.69 216 GLU A CA 1
ATOM 1745 C C . GLU A 1 216 ? 0.131 9.695 18.969 1 59.69 216 GLU A C 1
ATOM 1747 O O . GLU A 1 216 ? 1.246 9.43 18.516 1 59.69 216 GLU A O 1
ATOM 1752 N N . LEU A 1 217 ? -0.967 9.625 18.469 1 59 217 LEU A N 1
ATOM 1753 C CA . LEU A 1 217 ? -0.94 9.094 17.109 1 59 217 LEU A CA 1
ATOM 1754 C C . LEU A 1 217 ? -0.249 10.07 16.156 1 59 217 LEU A C 1
ATOM 1756 O O . LEU A 1 217 ? 0.571 9.664 15.328 1 59 217 LEU A O 1
ATOM 1760 N N . VAL A 1 218 ? -0.637 11.234 16.391 1 60.5 218 VAL A N 1
ATOM 1761 C CA . VAL A 1 218 ? -0.01 12.281 15.586 1 60.5 218 VAL A CA 1
ATOM 1762 C C . VAL A 1 218 ? 1.492 12.305 15.859 1 60.5 218 VAL A C 1
ATOM 1764 O O . VAL A 1 218 ? 2.293 12.43 14.93 1 60.5 218 VAL A O 1
ATOM 1767 N N . GLY A 1 219 ? 1.731 12.125 17.047 1 60.16 219 GLY A N 1
ATOM 1768 C CA . GLY A 1 219 ? 3.135 12.086 17.422 1 60.16 219 GLY A CA 1
ATOM 1769 C C . GLY A 1 219 ? 3.879 10.906 16.828 1 60.16 219 GLY A C 1
ATOM 1770 O O . GLY A 1 219 ? 5.035 11.031 16.422 1 60.16 219 GLY A O 1
ATOM 1771 N N . SER A 1 220 ? 3.164 9.906 16.812 1 57.09 220 SER A N 1
ATOM 1772 C CA . SER A 1 220 ? 3.773 8.68 16.312 1 57.09 220 SER A CA 1
ATOM 1773 C C . SER A 1 220 ? 3.988 8.766 14.797 1 57.09 220 SER A C 1
ATOM 1775 O O . SER A 1 220 ? 5.031 8.344 14.289 1 57.09 220 SER A O 1
ATOM 1777 N N . VAL A 1 221 ? 2.975 9.227 14.188 1 56.59 221 VAL A N 1
ATOM 1778 C CA . VAL A 1 221 ? 3.098 9.414 12.742 1 56.59 221 VAL A CA 1
ATOM 1779 C C . VAL A 1 221 ? 4.281 10.328 12.445 1 56.59 221 VAL A C 1
ATOM 1781 O O . VAL A 1 221 ? 5.066 10.062 11.531 1 56.59 221 VAL A O 1
ATOM 1784 N N . ARG A 1 222 ? 4.41 11.266 13.266 1 55.91 222 ARG A N 1
ATOM 1785 C CA . ARG A 1 222 ? 5.52 12.195 13.094 1 55.91 222 ARG A CA 1
ATOM 1786 C C . ARG A 1 222 ? 6.855 11.523 13.391 1 55.91 222 ARG A C 1
ATOM 1788 O O . ARG A 1 222 ? 7.852 11.789 12.727 1 55.91 222 ARG A O 1
ATOM 1795 N N . SER A 1 223 ? 6.742 10.609 14.344 1 53.38 223 SER A N 1
ATOM 1796 C CA . SER A 1 223 ? 7.973 9.938 14.758 1 53.38 223 SER A CA 1
ATOM 1797 C C . SER A 1 223 ? 8.375 8.859 13.758 1 53.38 223 SER A C 1
ATOM 1799 O O . SER A 1 223 ? 9.562 8.57 13.586 1 53.38 223 SER A O 1
ATOM 1801 N N . SER A 1 224 ? 7.43 8.203 13.281 1 49.44 224 SER A N 1
ATOM 1802 C CA . SER A 1 224 ? 7.75 7.156 12.32 1 49.44 224 SER A CA 1
ATOM 1803 C C . SER A 1 224 ? 8.383 7.734 11.055 1 49.44 224 SER A C 1
ATOM 1805 O O . SER A 1 224 ? 8.969 7.004 10.258 1 49.44 224 SER A O 1
ATOM 1807 N N . LEU A 1 225 ? 8.211 8.93 10.883 1 44.5 225 LEU A N 1
ATOM 1808 C CA . LEU A 1 225 ? 8.773 9.664 9.75 1 44.5 225 LEU A CA 1
ATOM 1809 C C . LEU A 1 225 ? 10.133 10.266 10.117 1 44.5 225 LEU A C 1
ATOM 1811 O O . LEU A 1 225 ? 10.875 10.695 9.234 1 44.5 225 LEU A O 1
ATOM 1815 N N . LYS A 1 226 ? 10.5 10.242 11.344 1 42.97 226 LYS A N 1
ATOM 1816 C CA . LYS A 1 226 ? 11.812 10.656 11.836 1 42.97 226 LYS A CA 1
ATOM 1817 C C . LYS A 1 226 ? 12.719 9.445 12.047 1 42.97 226 LYS A C 1
ATOM 1819 O O . LYS A 1 226 ? 12.266 8.391 12.492 1 42.97 226 LYS A O 1
ATOM 1824 N N . MET B 1 1 ? 25.797 -4.5 -15.641 1 82.44 1 MET B N 1
ATOM 1825 C CA . MET B 1 1 ? 25.578 -4.074 -14.258 1 82.44 1 MET B CA 1
ATOM 1826 C C . MET B 1 1 ? 26.25 -5.039 -13.281 1 82.44 1 MET B C 1
ATOM 1828 O O . MET B 1 1 ? 26.312 -6.242 -13.547 1 82.44 1 MET B O 1
ATOM 1832 N N . ASP B 1 2 ? 27 -4.457 -12.359 1 89.5 2 ASP B N 1
ATOM 1833 C CA . ASP B 1 2 ? 27.688 -5.223 -11.328 1 89.5 2 ASP B CA 1
ATOM 1834 C C . ASP B 1 2 ? 26.844 -5.34 -10.07 1 89.5 2 ASP B C 1
ATOM 1836 O O . ASP B 1 2 ? 26.766 -4.406 -9.273 1 89.5 2 ASP B O 1
ATOM 1840 N N . TRP B 1 3 ? 26.234 -6.57 -9.805 1 90.56 3 TRP B N 1
ATOM 1841 C CA . TRP B 1 3 ? 25.312 -6.77 -8.695 1 90.56 3 TRP B CA 1
ATOM 1842 C C . TRP B 1 3 ? 26.031 -7.352 -7.484 1 90.56 3 TRP B C 1
ATOM 1844 O O . TRP B 1 3 ? 25.391 -7.844 -6.551 1 90.56 3 TRP B O 1
ATOM 1854 N N . SER B 1 4 ? 27.344 -7.199 -7.609 1 90.88 4 SER B N 1
ATOM 1855 C CA . SER B 1 4 ? 28.094 -7.684 -6.465 1 90.88 4 SER B CA 1
ATOM 1856 C C . SER B 1 4 ? 28.078 -6.68 -5.316 1 90.88 4 SER B C 1
ATOM 1858 O O . SER B 1 4 ? 27.859 -5.484 -5.535 1 90.88 4 SER B O 1
ATOM 1860 N N . CYS B 1 5 ? 28.078 -7.066 -4.082 1 92.69 5 CYS B N 1
ATOM 1861 C CA . CYS B 1 5 ? 28.125 -6.242 -2.883 1 92.69 5 CYS B CA 1
ATOM 1862 C C . CYS B 1 5 ? 29.547 -6.141 -2.35 1 92.69 5 CYS B C 1
ATOM 1864 O O . CYS B 1 5 ? 29.875 -6.73 -1.317 1 92.69 5 CYS B O 1
ATOM 1866 N N . THR B 1 6 ? 30.375 -5.25 -3.039 1 93.44 6 THR B N 1
ATOM 1867 C CA . THR B 1 6 ? 31.797 -5.234 -2.758 1 93.44 6 THR B CA 1
ATOM 1868 C C . THR B 1 6 ? 32.156 -4.07 -1.838 1 93.44 6 THR B C 1
ATOM 1870 O O . THR B 1 6 ? 33.125 -4.141 -1.088 1 93.44 6 THR B O 1
ATOM 1873 N N . ARG B 1 7 ? 31.438 -2.992 -1.977 1 95.25 7 ARG B N 1
ATOM 1874 C CA . ARG B 1 7 ? 31.734 -1.845 -1.127 1 95.25 7 ARG B CA 1
ATOM 1875 C C . ARG B 1 7 ? 30.453 -1.178 -0.633 1 95.25 7 ARG B C 1
ATOM 1877 O O . ARG B 1 7 ? 29.453 -1.156 -1.342 1 95.25 7 ARG B O 1
ATOM 1884 N N . ILE B 1 8 ? 30.594 -0.541 0.452 1 95.88 8 ILE B N 1
ATOM 1885 C CA . ILE B 1 8 ? 29.453 0.157 1.052 1 95.88 8 ILE B CA 1
ATOM 1886 C C . ILE B 1 8 ? 29.141 1.419 0.25 1 95.88 8 ILE B C 1
ATOM 1888 O O . ILE B 1 8 ? 30.062 2.131 -0.178 1 95.88 8 ILE B O 1
ATOM 1892 N N . MET B 1 9 ? 27.906 1.686 0.169 1 94.12 9 MET B N 1
ATOM 1893 C CA . MET B 1 9 ? 27.469 2.787 -0.675 1 94.12 9 MET B CA 1
ATOM 1894 C C . MET B 1 9 ? 27.938 4.125 -0.124 1 94.12 9 MET B C 1
ATOM 1896 O O . MET B 1 9 ? 28.078 4.289 1.09 1 94.12 9 MET B O 1
ATOM 1900 N N . GLU B 1 10 ? 28.172 5.031 -1.003 1 90.25 10 GLU B N 1
ATOM 1901 C CA . GLU B 1 10 ? 28.359 6.453 -0.729 1 90.25 10 GLU B CA 1
ATOM 1902 C C . GLU B 1 10 ? 27.266 7.285 -1.39 1 90.25 10 GLU B C 1
ATOM 1904 O O . GLU B 1 10 ? 26.484 6.77 -2.201 1 90.25 10 GLU B O 1
ATOM 1909 N N . ALA B 1 11 ? 27.141 8.523 -1.012 1 83.44 11 ALA B N 1
ATOM 1910 C CA . ALA B 1 11 ? 26.094 9.414 -1.515 1 83.44 11 ALA B CA 1
ATOM 1911 C C . ALA B 1 11 ? 26.078 9.422 -3.041 1 83.44 11 ALA B C 1
ATOM 1913 O O . ALA B 1 11 ? 25.016 9.367 -3.654 1 83.44 11 ALA B O 1
ATOM 1914 N N . ASN B 1 12 ? 27.219 9.469 -3.561 1 84.25 12 ASN B N 1
ATOM 1915 C CA . ASN B 1 12 ? 27.328 9.555 -5.012 1 84.25 12 ASN B CA 1
ATOM 1916 C C . ASN B 1 12 ? 26.781 8.305 -5.691 1 84.25 12 ASN B C 1
ATOM 1918 O O . ASN B 1 12 ? 26.25 8.375 -6.801 1 84.25 12 ASN B O 1
ATOM 1922 N N . ASP B 1 13 ? 26.906 7.152 -5.07 1 88.44 13 ASP B N 1
ATOM 1923 C CA . ASP B 1 13 ? 26.344 5.914 -5.609 1 88.44 13 ASP B CA 1
ATOM 1924 C C . ASP B 1 13 ? 24.828 5.984 -5.676 1 88.44 13 ASP B C 1
ATOM 1926 O O . ASP B 1 13 ? 24.219 5.516 -6.645 1 88.44 13 ASP B O 1
ATOM 1930 N N . LEU B 1 14 ? 24.234 6.551 -4.691 1 83.31 14 LEU B N 1
ATOM 1931 C CA . LEU B 1 14 ? 22.781 6.664 -4.613 1 83.31 14 LEU B CA 1
ATOM 1932 C C . LEU B 1 14 ? 22.25 7.594 -5.699 1 83.31 14 LEU B C 1
ATOM 1934 O O . LEU B 1 14 ? 21.234 7.297 -6.34 1 83.31 14 LEU B O 1
ATOM 1938 N N . TYR B 1 15 ? 22.969 8.656 -5.844 1 80.81 15 TYR B N 1
ATOM 1939 C CA . TYR B 1 15 ? 22.531 9.633 -6.828 1 80.81 15 TYR B CA 1
ATOM 1940 C C . TYR B 1 15 ? 22.594 9.055 -8.234 1 80.81 15 TYR B C 1
ATOM 1942 O O . TYR B 1 15 ? 21.672 9.242 -9.031 1 80.81 15 TYR B O 1
ATOM 1950 N N . LYS B 1 16 ? 23.625 8.43 -8.5 1 82.44 16 LYS B N 1
ATOM 1951 C CA . LYS B 1 16 ? 23.797 7.809 -9.805 1 82.44 16 LYS B CA 1
ATOM 1952 C C . LYS B 1 16 ? 22.75 6.734 -10.047 1 82.44 16 LYS B C 1
ATOM 1954 O O . LYS B 1 16 ? 22.219 6.605 -11.156 1 82.44 16 LYS B O 1
ATOM 1959 N N . GLN B 1 17 ? 22.484 6.031 -9.031 1 83.06 17 GLN B N 1
ATOM 1960 C CA . GLN B 1 17 ? 21.484 4.969 -9.141 1 83.06 17 GLN B CA 1
ATOM 1961 C C . GLN B 1 17 ? 20.094 5.539 -9.352 1 83.06 17 GLN B C 1
ATOM 1963 O O . GLN B 1 17 ? 19.297 4.984 -10.117 1 83.06 17 GLN B O 1
ATOM 1968 N N . TRP B 1 18 ? 19.812 6.598 -8.648 1 79.88 18 TRP B N 1
ATOM 1969 C CA . TRP B 1 18 ? 18.516 7.234 -8.82 1 79.88 18 TRP B CA 1
ATOM 1970 C C . TRP B 1 18 ? 18.312 7.684 -10.266 1 79.88 18 TRP B C 1
ATOM 1972 O O . TRP B 1 18 ? 17.25 7.488 -10.836 1 79.88 18 TRP B O 1
ATOM 1982 N N . TYR B 1 19 ? 19.375 8.211 -10.781 1 79.62 19 TYR B N 1
ATOM 1983 C CA . TYR B 1 19 ? 19.312 8.672 -12.164 1 79.62 19 TYR B CA 1
ATOM 1984 C C . TYR B 1 19 ? 19.109 7.504 -13.117 1 79.62 19 TYR B C 1
ATOM 1986 O O . TYR B 1 19 ? 18.219 7.539 -13.977 1 79.62 19 TYR B O 1
ATOM 1994 N N . ARG B 1 20 ? 19.875 6.574 -12.93 1 83.88 20 ARG B N 1
ATOM 1995 C CA . ARG B 1 20 ? 19.812 5.398 -13.797 1 83.88 20 ARG B CA 1
ATOM 1996 C C . ARG B 1 20 ? 18.438 4.723 -13.695 1 83.88 20 ARG B C 1
ATOM 1998 O O . ARG B 1 20 ? 17.859 4.332 -14.703 1 83.88 20 ARG B O 1
ATOM 2005 N N . ALA B 1 21 ? 17.984 4.574 -12.531 1 84.19 21 ALA B N 1
ATOM 2006 C CA . ALA B 1 21 ? 16.688 3.918 -12.297 1 84.19 21 ALA B CA 1
ATOM 2007 C C . ALA B 1 21 ? 15.555 4.695 -12.938 1 84.19 21 ALA B C 1
ATOM 2009 O O . ALA B 1 21 ? 14.633 4.102 -13.508 1 84.19 21 ALA B O 1
ATOM 2010 N N . PHE B 1 22 ? 15.688 5.988 -12.852 1 83.75 22 PHE B N 1
ATOM 2011 C CA . PHE B 1 22 ? 14.633 6.812 -13.43 1 83.75 22 PHE B CA 1
ATOM 2012 C C . PHE B 1 22 ? 14.547 6.609 -14.938 1 83.75 22 PHE B C 1
ATOM 2014 O O . PHE B 1 22 ? 13.461 6.426 -15.484 1 83.75 22 PHE B O 1
ATOM 2021 N N . VAL B 1 23 ? 15.641 6.629 -15.531 1 84.31 23 VAL B N 1
ATOM 2022 C CA . VAL B 1 23 ? 15.695 6.496 -16.984 1 84.31 23 VAL B CA 1
ATOM 2023 C C . VAL B 1 23 ? 15.234 5.098 -17.391 1 84.31 23 VAL B C 1
ATOM 2025 O O . VAL B 1 23 ? 14.414 4.945 -18.297 1 84.31 23 VAL B O 1
ATOM 2028 N N . LEU B 1 24 ? 15.68 4.145 -16.703 1 88 24 LEU B N 1
ATOM 2029 C CA . LEU B 1 24 ? 15.359 2.762 -17.031 1 88 24 LEU B CA 1
ATOM 2030 C C . LEU B 1 24 ? 13.883 2.475 -16.812 1 88 24 LEU B C 1
ATOM 2032 O O . LEU B 1 24 ? 13.25 1.795 -17.625 1 88 24 LEU B O 1
ATOM 2036 N N . HIS B 1 25 ? 13.344 3.014 -15.797 1 89.5 25 HIS B N 1
ATOM 2037 C CA . HIS B 1 25 ? 11.953 2.748 -15.477 1 89.5 25 HIS B CA 1
ATOM 2038 C C . HIS B 1 25 ? 11.016 3.51 -16.406 1 89.5 25 HIS B C 1
ATOM 2040 O O . HIS B 1 25 ? 9.945 3.014 -16.766 1 89.5 25 HIS B O 1
ATOM 2046 N N . ALA B 1 26 ? 11.477 4.727 -16.719 1 89.12 26 ALA B N 1
ATOM 2047 C CA . ALA B 1 26 ? 10.695 5.473 -17.703 1 89.12 26 ALA B CA 1
ATOM 2048 C C . ALA B 1 26 ? 10.656 4.746 -19.047 1 89.12 26 ALA B C 1
ATOM 2050 O O . ALA B 1 26 ? 9.602 4.629 -19.672 1 89.12 26 ALA B O 1
ATOM 2051 N N . ASP B 1 27 ? 11.789 4.258 -19.406 1 92.38 27 ASP B N 1
ATOM 2052 C CA . ASP B 1 27 ? 11.875 3.516 -20.656 1 92.38 27 ASP B CA 1
ATOM 2053 C C . ASP B 1 27 ? 11.031 2.246 -20.609 1 92.38 27 ASP B C 1
ATOM 2055 O O . ASP B 1 27 ? 10.336 1.922 -21.578 1 92.38 27 ASP B O 1
ATOM 2059 N N . TRP B 1 28 ? 11.07 1.584 -19.578 1 95.25 28 TRP B N 1
ATOM 2060 C CA . TRP B 1 28 ? 10.289 0.366 -19.375 1 95.25 28 TRP B CA 1
ATOM 2061 C C . TRP B 1 28 ? 8.797 0.656 -19.469 1 95.25 28 TRP B C 1
ATOM 2063 O O . TRP B 1 28 ? 8.055 -0.06 -20.141 1 95.25 28 TRP B O 1
ATOM 2073 N N . ALA B 1 29 ? 8.344 1.66 -18.781 1 94.56 29 ALA B N 1
ATOM 2074 C CA . ALA B 1 29 ? 6.93 2.02 -18.781 1 94.56 29 ALA B CA 1
ATOM 2075 C C . ALA B 1 29 ? 6.457 2.379 -20.188 1 94.56 29 ALA B C 1
ATOM 2077 O O . ALA B 1 29 ? 5.367 1.978 -20.609 1 94.56 29 ALA B O 1
ATOM 2078 N N . MET B 1 30 ? 7.355 3.074 -20.875 1 95.06 30 MET B N 1
ATOM 2079 C CA . MET B 1 30 ? 7.008 3.516 -22.219 1 95.06 30 MET B CA 1
ATOM 2080 C C . MET B 1 30 ? 6.961 2.336 -23.188 1 95.06 30 MET B C 1
ATOM 2082 O O . MET B 1 30 ? 6.398 2.443 -24.281 1 95.06 30 MET B O 1
ATOM 2086 N N . GLY B 1 31 ? 7.504 1.257 -22.75 1 96.38 31 GLY B N 1
ATOM 2087 C CA . GLY B 1 31 ? 7.453 0.043 -23.562 1 96.38 31 GLY B CA 1
ATOM 2088 C C . GLY B 1 31 ? 6.145 -0.708 -23.422 1 96.38 31 GLY B C 1
ATOM 2089 O O . GLY B 1 31 ? 5.859 -1.62 -24.203 1 96.38 31 GLY B O 1
ATOM 2090 N N . ILE B 1 32 ? 5.32 -0.33 -22.531 1 96.5 32 ILE B N 1
ATOM 2091 C CA . ILE B 1 32 ? 4.02 -0.952 -22.328 1 96.5 32 ILE B CA 1
ATOM 2092 C C . ILE B 1 32 ? 2.959 -0.222 -23.141 1 96.5 32 ILE B C 1
ATOM 2094 O O . ILE B 1 32 ? 2.625 0.93 -22.859 1 96.5 32 ILE B O 1
ATOM 2098 N N . PRO B 1 33 ? 2.375 -0.88 -24.078 1 96.75 33 PRO B N 1
ATOM 2099 C CA . PRO B 1 33 ? 1.436 -0.213 -24.984 1 96.75 33 PRO B CA 1
ATOM 2100 C C . PRO B 1 33 ? 0.281 0.46 -24.25 1 96.75 33 PRO B C 1
ATOM 2102 O O . PRO B 1 33 ? -0.088 1.592 -24.562 1 96.75 33 PRO B O 1
ATOM 2105 N N . ASP B 1 34 ? -0.237 -0.156 -23.25 1 96.5 34 ASP B N 1
ATOM 2106 C CA . ASP B 1 34 ? -1.373 0.383 -22.516 1 96.5 34 ASP B CA 1
ATOM 2107 C C . ASP B 1 34 ? -0.979 1.638 -21.734 1 96.5 34 ASP B C 1
ATOM 2109 O O . ASP B 1 34 ? -1.82 2.496 -21.469 1 96.5 34 ASP B O 1
ATOM 2113 N N . PHE B 1 35 ? 0.28 1.729 -21.328 1 96.56 35 PHE B N 1
ATOM 2114 C CA . PHE B 1 35 ? 0.775 2.928 -20.672 1 96.56 35 PHE B CA 1
ATOM 2115 C C . PHE B 1 35 ? 0.959 4.066 -21.672 1 96.56 35 PHE B C 1
ATOM 2117 O O . PHE B 1 35 ? 0.62 5.215 -21.375 1 96.56 35 PHE B O 1
ATOM 2124 N N . ARG B 1 36 ? 1.357 3.732 -22.797 1 96.06 36 ARG B N 1
ATOM 2125 C CA . ARG B 1 36 ? 1.707 4.715 -23.812 1 96.06 36 ARG B CA 1
ATOM 2126 C C . ARG B 1 36 ? 0.464 5.426 -24.344 1 96.06 36 ARG B C 1
ATOM 2128 O O . ARG B 1 36 ? 0.541 6.574 -24.781 1 96.06 36 ARG B O 1
ATOM 2135 N N . VAL B 1 37 ? -0.648 4.797 -24.312 1 96.69 37 VAL B N 1
ATOM 2136 C CA . VAL B 1 37 ? -1.854 5.367 -24.891 1 96.69 37 VAL B CA 1
ATOM 2137 C C . VAL B 1 37 ? -2.535 6.289 -23.891 1 96.69 37 VAL B C 1
ATOM 2139 O O . VAL B 1 37 ? -3.465 7.02 -24.234 1 96.69 37 VAL B O 1
ATOM 2142 N N . LEU B 1 38 ? -2.068 6.293 -22.672 1 96.38 38 LEU B N 1
ATOM 2143 C CA . LEU B 1 38 ? -2.619 7.203 -21.672 1 96.38 38 LEU B CA 1
ATOM 2144 C C . LEU B 1 38 ? -2.252 8.648 -21.984 1 96.38 38 LEU B C 1
ATOM 2146 O O . LEU B 1 38 ? -1.258 8.906 -22.672 1 96.38 38 LEU B O 1
ATOM 2150 N N . SER B 1 39 ? -3.088 9.609 -21.562 1 96.38 39 SER B N 1
ATOM 2151 C CA . SER B 1 39 ? -2.715 11.016 -21.672 1 96.38 39 SER B CA 1
ATOM 2152 C C . SER B 1 39 ? -1.404 11.297 -20.953 1 96.38 39 SER B C 1
ATOM 2154 O O . SER B 1 39 ? -1.037 10.578 -20.016 1 96.38 39 SER B O 1
ATOM 2156 N N . LEU B 1 40 ? -0.732 12.32 -21.281 1 94.12 40 LEU B N 1
ATOM 2157 C CA . LEU B 1 40 ? 0.524 12.695 -20.641 1 94.12 40 LEU B CA 1
ATOM 2158 C C . LEU B 1 40 ? 0.324 12.93 -19.156 1 94.12 40 LEU B C 1
ATOM 2160 O O . LEU B 1 40 ? 1.17 12.539 -18.344 1 94.12 40 LEU B O 1
ATOM 2164 N N . SER B 1 41 ? -0.75 13.547 -18.844 1 93 41 SER B N 1
ATOM 2165 C CA . SER B 1 41 ? -1.062 13.797 -17.438 1 93 41 SER B CA 1
ATOM 2166 C C . SER B 1 41 ? -1.222 12.492 -16.672 1 93 41 SER B C 1
ATOM 2168 O O . SER B 1 41 ? -0.708 12.359 -15.555 1 93 41 SER B O 1
ATOM 2170 N N . ASP B 1 42 ? -1.904 11.555 -17.25 1 94 42 ASP B N 1
ATOM 2171 C CA . ASP B 1 42 ? -2.121 10.273 -16.594 1 94 42 ASP B CA 1
ATOM 2172 C C . ASP B 1 42 ? -0.821 9.477 -16.5 1 94 42 ASP B C 1
ATOM 2174 O O . ASP B 1 42 ? -0.556 8.82 -15.484 1 94 42 ASP B O 1
ATOM 2178 N N . GLN B 1 43 ? 0.006 9.531 -17.531 1 93.56 43 GLN B N 1
ATOM 2179 C CA . GLN B 1 43 ? 1.317 8.891 -17.5 1 93.56 43 GLN B CA 1
ATOM 2180 C C . GLN B 1 43 ? 2.162 9.43 -16.359 1 93.56 43 GLN B C 1
ATOM 2182 O O . GLN B 1 43 ? 2.76 8.664 -15.602 1 93.56 43 GLN B O 1
ATOM 2187 N N . THR B 1 44 ? 2.164 10.727 -16.25 1 89.19 44 THR B N 1
ATOM 2188 C CA . THR B 1 44 ? 2.982 11.398 -15.25 1 89.19 44 THR B CA 1
ATOM 2189 C C . THR B 1 44 ? 2.506 11.055 -13.844 1 89.19 44 THR B C 1
ATOM 2191 O O . THR B 1 44 ? 3.318 10.766 -12.961 1 89.19 44 THR B O 1
ATOM 2194 N N . LYS B 1 45 ? 1.196 10.992 -13.648 1 87.94 45 LYS B N 1
ATOM 2195 C CA . LYS B 1 45 ? 0.631 10.68 -12.344 1 87.94 45 LYS B CA 1
ATOM 2196 C C . LYS B 1 45 ? 0.974 9.25 -11.93 1 87.94 45 LYS B C 1
ATOM 2198 O O . LYS B 1 45 ? 1.429 9.016 -10.805 1 87.94 45 LYS B O 1
ATOM 2203 N N . LEU B 1 46 ? 0.821 8.328 -12.852 1 90.19 46 LEU B N 1
ATOM 2204 C CA . LEU B 1 46 ? 1.084 6.922 -12.57 1 90.19 46 LEU B CA 1
ATOM 2205 C C . LEU B 1 46 ? 2.564 6.691 -12.281 1 90.19 46 LEU B C 1
ATOM 2207 O O . LEU B 1 46 ? 2.916 6.016 -11.312 1 90.19 46 LEU B O 1
ATOM 2211 N N . PHE B 1 47 ? 3.32 7.27 -13.102 1 88.62 47 PHE B N 1
ATOM 2212 C CA . PHE B 1 47 ? 4.758 7.043 -12.992 1 88.62 47 PHE B CA 1
ATOM 2213 C C . PHE B 1 47 ? 5.309 7.664 -11.711 1 88.62 47 PHE B C 1
ATOM 2215 O O . PHE B 1 47 ? 6.062 7.02 -10.977 1 88.62 47 PHE B O 1
ATOM 2222 N N . LYS B 1 48 ? 4.926 8.836 -11.406 1 82.12 48 LYS B N 1
ATOM 2223 C CA . LYS B 1 48 ? 5.438 9.547 -10.242 1 82.12 48 LYS B CA 1
ATOM 2224 C C . LYS B 1 48 ? 4.988 8.883 -8.945 1 82.12 48 LYS B C 1
ATOM 2226 O O . LYS B 1 48 ? 5.758 8.805 -7.98 1 82.12 48 LYS B O 1
ATOM 2231 N N . GLN B 1 49 ? 3.803 8.438 -8.984 1 81.56 49 GLN B N 1
ATOM 2232 C CA . GLN B 1 49 ? 3.236 7.867 -7.77 1 81.56 49 GLN B CA 1
ATOM 2233 C C . GLN B 1 49 ? 3.859 6.508 -7.465 1 81.56 49 GLN B C 1
ATOM 2235 O O . GLN B 1 49 ? 4.02 6.141 -6.297 1 81.56 49 GLN B O 1
ATOM 2240 N N . ASN B 1 50 ? 4.203 5.812 -8.539 1 86.19 50 ASN B N 1
ATOM 2241 C CA . ASN B 1 50 ? 4.531 4.41 -8.32 1 86.19 50 ASN B CA 1
ATOM 2242 C C . ASN B 1 50 ? 6 4.125 -8.602 1 86.19 50 ASN B C 1
ATOM 2244 O O . ASN B 1 50 ? 6.473 3.006 -8.398 1 86.19 50 ASN B O 1
ATOM 2248 N N . PHE B 1 51 ? 6.742 5.129 -8.898 1 85.38 51 PHE B N 1
ATOM 2249 C CA . PHE B 1 51 ? 8.141 4.977 -9.289 1 85.38 51 PHE B CA 1
ATOM 2250 C C . PHE B 1 51 ? 8.93 4.27 -8.203 1 85.38 51 PHE B C 1
ATOM 2252 O O . PHE B 1 51 ? 9.68 3.328 -8.477 1 85.38 51 PHE B O 1
ATOM 2259 N N . MET B 1 52 ? 8.781 4.688 -7.02 1 82.5 52 MET B N 1
ATOM 2260 C CA . MET B 1 52 ? 9.547 4.102 -5.926 1 82.5 52 MET B CA 1
ATOM 2261 C C . MET B 1 52 ? 9.156 2.646 -5.703 1 82.5 52 MET B C 1
ATOM 2263 O O . MET B 1 52 ? 10.008 1.802 -5.43 1 82.5 52 MET B O 1
ATOM 2267 N N . THR B 1 53 ? 7.887 2.404 -5.871 1 83.5 53 THR B N 1
ATOM 2268 C CA . THR B 1 53 ? 7.367 1.065 -5.621 1 83.5 53 THR B CA 1
ATOM 2269 C C . THR B 1 53 ? 7.91 0.073 -6.645 1 83.5 53 THR B C 1
ATOM 2271 O O . THR B 1 53 ? 8.484 -0.953 -6.277 1 83.5 53 THR B O 1
ATOM 2274 N N . PHE B 1 54 ? 7.746 0.38 -7.875 1 84.62 54 PHE B N 1
ATOM 2275 C CA . PHE B 1 54 ? 8.211 -0.595 -8.852 1 84.62 54 PHE B CA 1
ATOM 2276 C C . PHE B 1 54 ? 9.727 -0.562 -8.969 1 84.62 54 PHE B C 1
ATOM 2278 O O . PHE B 1 54 ? 10.344 -1.539 -9.406 1 84.62 54 PHE B O 1
ATOM 2285 N N . GLY B 1 55 ? 10.422 0.44 -8.5 1 87.56 55 GLY B N 1
ATOM 2286 C CA . GLY B 1 55 ? 11.875 0.431 -8.383 1 87.56 55 GLY B CA 1
ATOM 2287 C C . GLY B 1 55 ? 12.383 -0.56 -7.352 1 87.56 55 GLY B C 1
ATOM 2288 O O . GLY B 1 55 ? 13.312 -1.318 -7.621 1 87.56 55 GLY B O 1
ATOM 2289 N N . TRP B 1 56 ? 11.688 -0.561 -6.289 1 92 56 TRP B N 1
ATOM 2290 C CA . TRP B 1 56 ? 12.156 -1.408 -5.195 1 92 56 TRP B CA 1
ATOM 2291 C C . TRP B 1 56 ? 11.883 -2.879 -5.492 1 92 56 TRP B C 1
ATOM 2293 O O . TRP B 1 56 ? 12.617 -3.758 -5.031 1 92 56 TRP B O 1
ATOM 2303 N N . ILE B 1 57 ? 10.875 -3.105 -6.25 1 94.94 57 ILE B N 1
ATOM 2304 C CA . ILE B 1 57 ? 10.625 -4.512 -6.559 1 94.94 57 ILE B CA 1
ATOM 2305 C C . ILE B 1 57 ? 11.758 -5.051 -7.434 1 94.94 57 ILE B C 1
ATOM 2307 O O . ILE B 1 57 ? 12.125 -6.227 -7.328 1 94.94 57 ILE B O 1
ATOM 2311 N N . VAL B 1 58 ? 12.352 -4.223 -8.258 1 94.62 58 VAL B N 1
ATOM 2312 C CA . VAL B 1 58 ? 13.469 -4.633 -9.102 1 94.62 58 VAL B CA 1
ATOM 2313 C C . VAL B 1 58 ? 14.672 -5 -8.242 1 94.62 58 VAL B C 1
ATOM 2315 O O . VAL B 1 58 ? 15.266 -6.066 -8.414 1 94.62 58 VAL B O 1
ATOM 2318 N N . TYR B 1 59 ? 14.969 -4.203 -7.309 1 94.25 59 TYR B N 1
ATOM 2319 C CA . TYR B 1 59 ? 16.094 -4.473 -6.422 1 94.25 59 TYR B CA 1
ATOM 2320 C C . TYR B 1 59 ? 15.828 -5.703 -5.562 1 94.25 59 TYR B C 1
ATOM 2322 O O . TYR B 1 59 ? 16.734 -6.504 -5.324 1 94.25 59 TYR B O 1
ATOM 2330 N N . ALA B 1 60 ? 14.633 -5.785 -5.09 1 96.75 60 ALA B N 1
ATOM 2331 C CA . ALA B 1 60 ? 14.273 -6.949 -4.281 1 96.75 60 ALA B CA 1
ATOM 2332 C C . ALA B 1 60 ? 14.477 -8.242 -5.062 1 96.75 60 ALA B C 1
ATOM 2334 O O . ALA B 1 60 ? 15.031 -9.211 -4.539 1 96.75 60 ALA B O 1
ATOM 2335 N N . PHE B 1 61 ? 14.023 -8.203 -6.281 1 96.94 61 PHE B N 1
ATOM 2336 C CA . PHE B 1 61 ? 14.133 -9.406 -7.094 1 96.94 61 PHE B CA 1
ATOM 2337 C C . PHE B 1 61 ? 15.586 -9.727 -7.395 1 96.94 61 PHE B C 1
ATOM 2339 O O . PHE B 1 61 ? 15.969 -10.898 -7.461 1 96.94 61 PHE B O 1
ATOM 2346 N N . LYS B 1 62 ? 16.406 -8.719 -7.598 1 95.06 62 LYS B N 1
ATOM 2347 C CA . LYS B 1 62 ? 17.828 -8.953 -7.801 1 95.06 62 LYS B CA 1
ATOM 2348 C C . LYS B 1 62 ? 18.469 -9.562 -6.559 1 95.06 62 LYS B C 1
ATOM 2350 O O . LYS B 1 62 ? 19.312 -10.453 -6.664 1 95.06 62 LYS B O 1
ATOM 2355 N N . CYS B 1 63 ? 18.125 -8.992 -5.434 1 96.38 63 CYS B N 1
ATOM 2356 C CA . CYS B 1 63 ? 18.609 -9.57 -4.188 1 96.38 63 CYS B CA 1
ATOM 2357 C C . CYS B 1 63 ? 18.219 -11.047 -4.09 1 96.38 63 CYS B C 1
ATOM 2359 O O . CYS B 1 63 ? 19.031 -11.875 -3.684 1 96.38 63 CYS B O 1
ATOM 2361 N N . TYR B 1 64 ? 16.969 -11.312 -4.434 1 97.25 64 TYR B N 1
ATOM 2362 C CA . TYR B 1 64 ? 16.453 -12.672 -4.43 1 97.25 64 TYR B CA 1
ATOM 2363 C C . TYR B 1 64 ? 17.234 -13.555 -5.395 1 97.25 64 TYR B C 1
ATOM 2365 O O . TYR B 1 64 ? 17.703 -14.633 -5.02 1 97.25 64 TYR B O 1
ATOM 2373 N N . GLN B 1 65 ? 17.484 -13.102 -6.617 1 95.38 65 GLN B N 1
ATOM 2374 C CA . GLN B 1 65 ? 18.141 -13.859 -7.676 1 95.38 65 GLN B CA 1
ATOM 2375 C C . GLN B 1 65 ? 19.594 -14.156 -7.32 1 95.38 65 GLN B C 1
ATOM 2377 O O . GLN B 1 65 ? 20.109 -15.219 -7.672 1 95.38 65 GLN B O 1
ATOM 2382 N N . HIS B 1 66 ? 20.172 -13.266 -6.609 1 94.25 66 HIS B N 1
ATOM 2383 C CA . HIS B 1 66 ? 21.594 -13.398 -6.328 1 94.25 66 HIS B CA 1
ATOM 2384 C C . HIS B 1 66 ? 21.844 -13.867 -4.898 1 94.25 66 HIS B C 1
ATOM 2386 O O . HIS B 1 66 ? 22.969 -13.828 -4.402 1 94.25 66 HIS B O 1
ATOM 2392 N N . ASN B 1 67 ? 20.828 -14.258 -4.191 1 93.81 67 ASN B N 1
ATOM 2393 C CA . ASN B 1 67 ? 20.891 -14.797 -2.836 1 93.81 67 ASN B CA 1
ATOM 2394 C C . ASN B 1 67 ? 21.594 -13.828 -1.886 1 93.81 67 ASN B C 1
ATOM 2396 O O . ASN B 1 67 ? 22.516 -14.227 -1.161 1 93.81 67 ASN B O 1
ATOM 2400 N N . GLN B 1 68 ? 21.234 -12.617 -1.97 1 92.06 68 GLN B N 1
ATOM 2401 C CA . GLN B 1 68 ? 21.906 -11.578 -1.203 1 92.06 68 GLN B CA 1
ATOM 2402 C C . GLN B 1 68 ? 21.031 -11.086 -0.052 1 92.06 68 GLN B C 1
ATOM 2404 O O . GLN B 1 68 ? 21.234 -9.977 0.454 1 92.06 68 GLN B O 1
ATOM 2409 N N . HIS B 1 69 ? 20.047 -11.852 0.389 1 90.62 69 HIS B N 1
ATOM 2410 C CA . HIS B 1 69 ? 19.062 -11.461 1.394 1 90.62 69 HIS B CA 1
ATOM 2411 C C . HIS B 1 69 ? 19.719 -11.25 2.754 1 90.62 69 HIS B C 1
ATOM 2413 O O . HIS B 1 69 ? 19.156 -10.578 3.621 1 90.62 69 HIS B O 1
ATOM 2419 N N . ALA B 1 70 ? 20.938 -11.711 2.914 1 93.31 70 ALA B N 1
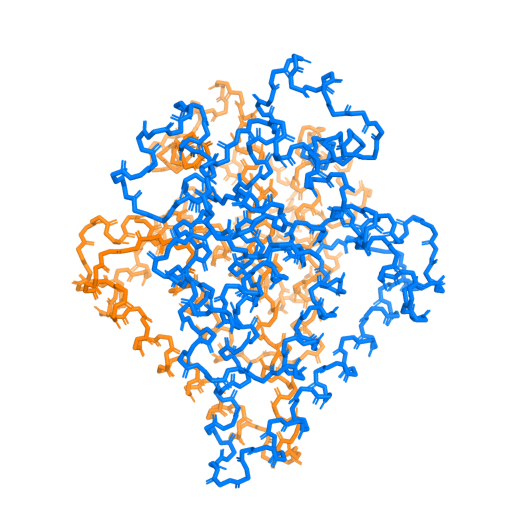ATOM 2420 C CA . ALA B 1 70 ? 21.625 -11.539 4.191 1 93.31 70 ALA B CA 1
ATOM 2421 C C . ALA B 1 70 ? 22.75 -10.523 4.078 1 93.31 70 ALA B C 1
ATOM 2423 O O . ALA B 1 70 ? 23.453 -10.25 5.055 1 93.31 70 ALA B O 1
ATOM 2424 N N . VAL B 1 71 ? 22.922 -9.938 2.939 1 95.62 71 VAL B N 1
ATOM 2425 C CA . VAL B 1 71 ? 24.047 -9.047 2.699 1 95.62 71 VAL B CA 1
ATOM 2426 C C . VAL B 1 71 ? 23.562 -7.602 2.594 1 95.62 71 VAL B C 1
ATOM 2428 O O . VAL B 1 71 ? 24 -6.734 3.355 1 95.62 71 VAL B O 1
ATOM 2431 N N . GLY B 1 72 ? 22.719 -7.344 1.619 1 96.88 72 GLY B N 1
ATOM 2432 C CA . GLY B 1 72 ? 22.219 -6 1.405 1 96.88 72 GLY B CA 1
ATOM 2433 C C . GLY B 1 72 ? 21.734 -5.762 -0.012 1 96.88 72 GLY B C 1
ATOM 2434 O O . GLY B 1 72 ? 21.672 -6.695 -0.815 1 96.88 72 GLY B O 1
ATOM 2435 N N . ILE B 1 73 ? 21.344 -4.57 -0.274 1 96.25 73 ILE B N 1
ATOM 2436 C CA . ILE B 1 73 ? 20.781 -4.203 -1.57 1 96.25 73 ILE B CA 1
ATOM 2437 C C . ILE B 1 73 ? 21.906 -3.787 -2.518 1 96.25 73 ILE B C 1
ATOM 2439 O O . ILE B 1 73 ? 22.516 -2.727 -2.346 1 96.25 73 ILE B O 1
ATOM 2443 N N . PRO B 1 74 ? 22.156 -4.539 -3.523 1 95.56 74 PRO B N 1
ATOM 2444 C CA . PRO B 1 74 ? 23.141 -4.113 -4.52 1 95.56 74 PRO B CA 1
ATOM 2445 C C . PRO B 1 74 ? 22.641 -2.959 -5.387 1 95.56 74 PRO B C 1
ATOM 2447 O O . PRO B 1 74 ? 21.484 -2.945 -5.797 1 95.56 74 PRO B O 1
ATOM 2450 N N . LEU B 1 75 ? 23.469 -2.049 -5.734 1 92.5 75 LEU B N 1
ATOM 2451 C CA . LEU B 1 75 ? 23.078 -0.861 -6.48 1 92.5 75 LEU B CA 1
ATOM 2452 C C . LEU B 1 75 ? 23.484 -0.97 -7.941 1 92.5 75 LEU B C 1
ATOM 2454 O O . LEU B 1 75 ? 23.328 -0.022 -8.711 1 92.5 75 LEU B O 1
ATOM 2458 N N . GLY B 1 76 ? 24.078 -2.068 -8.344 1 90.69 76 GLY B N 1
ATOM 2459 C CA . GLY B 1 76 ? 24.391 -2.324 -9.742 1 90.69 76 GLY B CA 1
ATOM 2460 C C . GLY B 1 76 ? 25.75 -1.822 -10.156 1 90.69 76 GLY B C 1
ATOM 2461 O O . GLY B 1 76 ? 26.141 -1.935 -11.328 1 90.69 76 GLY B O 1
ATOM 2462 N N . ASN B 1 77 ? 26.562 -1.217 -9.266 1 91.69 77 ASN B N 1
ATOM 2463 C CA . ASN B 1 77 ? 27.906 -0.721 -9.562 1 91.69 77 ASN B CA 1
ATOM 2464 C C . ASN B 1 77 ? 28.922 -1.233 -8.562 1 91.69 77 ASN B C 1
ATOM 2466 O O . ASN B 1 77 ? 29.984 -0.617 -8.367 1 91.69 77 ASN B O 1
ATOM 2470 N N . GLY B 1 78 ? 28.547 -2.252 -7.902 1 92.81 78 GLY B N 1
ATOM 2471 C CA . GLY B 1 78 ? 29.438 -2.836 -6.91 1 92.81 78 GLY B CA 1
ATOM 2472 C C . GLY B 1 78 ? 29.172 -2.338 -5.504 1 92.81 78 GLY B C 1
ATOM 2473 O O . GLY B 1 78 ? 29.547 -2.99 -4.523 1 92.81 78 GLY B O 1
ATOM 2474 N N . ALA B 1 79 ? 28.547 -1.175 -5.41 1 95.12 79 ALA B N 1
ATOM 2475 C CA . ALA B 1 79 ? 28.172 -0.646 -4.105 1 95.12 79 ALA B CA 1
ATOM 2476 C C . ALA B 1 79 ? 26.875 -1.289 -3.615 1 95.12 79 ALA B C 1
ATOM 2478 O O . ALA B 1 79 ? 26.109 -1.836 -4.41 1 95.12 79 ALA B O 1
ATOM 2479 N N . TYR B 1 80 ? 26.672 -1.293 -2.27 1 96.56 80 TYR B N 1
ATOM 2480 C CA . TYR B 1 80 ? 25.453 -1.878 -1.736 1 96.56 80 TYR B CA 1
ATOM 2481 C C . TYR B 1 80 ? 25.047 -1.207 -0.426 1 96.56 80 TYR B C 1
ATOM 2483 O O . TYR B 1 80 ? 25.875 -0.547 0.215 1 96.56 80 TYR B O 1
ATOM 2491 N N . ILE B 1 81 ? 23.781 -1.253 -0.11 1 96.19 81 ILE B N 1
ATOM 2492 C CA . ILE B 1 81 ? 23.25 -0.864 1.192 1 96.19 81 ILE B CA 1
ATOM 2493 C C . ILE B 1 81 ? 23.25 -2.068 2.131 1 96.19 81 ILE B C 1
ATOM 2495 O O . ILE B 1 81 ? 22.516 -3.035 1.915 1 96.19 81 ILE B O 1
ATOM 2499 N N . PRO B 1 82 ? 24 -2.031 3.17 1 97.19 82 PRO B N 1
ATOM 2500 C CA . PRO B 1 82 ? 24.188 -3.215 4.012 1 97.19 82 PRO B CA 1
ATOM 2501 C C . PRO B 1 82 ? 22.938 -3.547 4.836 1 97.19 82 PRO B C 1
ATOM 2503 O O . PRO B 1 82 ? 22.234 -2.641 5.285 1 97.19 82 PRO B O 1
ATOM 2506 N N . TYR B 1 83 ? 22.766 -4.816 5.055 1 96.5 83 TYR B N 1
ATOM 2507 C CA . TYR B 1 83 ? 21.656 -5.32 5.852 1 96.5 83 TYR B CA 1
ATOM 2508 C C . TYR B 1 83 ? 22.031 -5.367 7.328 1 96.5 83 TYR B C 1
ATOM 2510 O O . TYR B 1 83 ? 21.203 -5.031 8.188 1 96.5 83 TYR B O 1
ATOM 2518 N N . SER B 1 84 ? 23.234 -5.68 7.664 1 95.25 84 SER B N 1
ATOM 2519 C CA . SER B 1 84 ? 23.641 -5.863 9.055 1 95.25 84 SER B CA 1
ATOM 2520 C C . SER B 1 84 ? 23.875 -4.527 9.75 1 95.25 84 SER B C 1
ATOM 2522 O O . SER B 1 84 ? 24.391 -3.584 9.141 1 95.25 84 SER B O 1
ATOM 2524 N N . ASP B 1 85 ? 23.531 -4.539 10.977 1 93.94 85 ASP B N 1
ATOM 2525 C CA . ASP B 1 85 ? 23.734 -3.338 11.781 1 93.94 85 ASP B CA 1
ATOM 2526 C C . ASP B 1 85 ? 25.219 -2.945 11.812 1 93.94 85 ASP B C 1
ATOM 2528 O O . ASP B 1 85 ? 25.547 -1.761 11.75 1 93.94 85 ASP B O 1
ATOM 2532 N N . GLU B 1 86 ? 26.047 -3.904 11.93 1 95 86 GLU B N 1
ATOM 2533 C CA . GLU B 1 86 ? 27.484 -3.668 12.023 1 95 86 GLU B CA 1
ATOM 2534 C C . GLU B 1 86 ? 28.016 -2.961 10.781 1 95 86 GLU B C 1
ATOM 2536 O O . GLU B 1 86 ? 28.781 -2.002 10.883 1 95 86 GLU B O 1
ATOM 2541 N N . GLU B 1 87 ? 27.625 -3.361 9.641 1 95.44 87 GLU B N 1
ATOM 2542 C CA . GLU B 1 87 ? 28.094 -2.758 8.398 1 95.44 87 GLU B CA 1
ATOM 2543 C C . GLU B 1 87 ? 27.453 -1.389 8.18 1 95.44 87 GLU B C 1
ATOM 2545 O O . GLU B 1 87 ? 28.078 -0.495 7.602 1 95.44 87 GLU B O 1
ATOM 2550 N N . GLN B 1 88 ? 26.188 -1.214 8.648 1 95.38 88 GLN B N 1
ATOM 2551 C CA . GLN B 1 88 ? 25.5 0.062 8.477 1 95.38 88 GLN B CA 1
ATOM 2552 C C . GLN B 1 88 ? 26.219 1.172 9.25 1 95.38 88 GLN B C 1
ATOM 2554 O O . GLN B 1 88 ? 26.125 2.344 8.875 1 95.38 88 GLN B O 1
ATOM 2559 N N . LYS B 1 89 ? 26.875 0.807 10.281 1 94.25 89 LYS B N 1
ATOM 2560 C CA . LYS B 1 89 ? 27.609 1.791 11.07 1 94.25 89 LYS B CA 1
ATOM 2561 C C . LYS B 1 89 ? 28.703 2.459 10.227 1 94.25 89 LYS B C 1
ATOM 2563 O O . LYS B 1 89 ? 29.156 3.557 10.555 1 94.25 89 LYS B O 1
ATOM 2568 N N . ARG B 1 90 ? 29.125 1.766 9.242 1 93.75 90 ARG B N 1
ATOM 2569 C CA . ARG B 1 90 ? 30.188 2.293 8.383 1 93.75 90 ARG B CA 1
ATOM 2570 C C . ARG B 1 90 ? 29.625 3.291 7.375 1 93.75 90 ARG B C 1
ATOM 2572 O O . ARG B 1 90 ? 30.375 4.004 6.711 1 93.75 90 ARG B O 1
ATOM 2579 N N . MET B 1 91 ? 28.281 3.41 7.25 1 93.06 91 MET B N 1
ATOM 2580 C CA . MET B 1 91 ? 27.625 4.406 6.406 1 93.06 91 MET B CA 1
ATOM 2581 C C . MET B 1 91 ? 27.609 5.766 7.094 1 93.06 91 MET B C 1
ATOM 2583 O O . MET B 1 91 ? 27.703 5.852 8.32 1 93.06 91 MET B O 1
ATOM 2587 N N . GLU B 1 92 ? 27.469 6.812 6.277 1 88.94 92 GLU B N 1
ATOM 2588 C CA . GLU B 1 92 ? 27.156 8.094 6.895 1 88.94 92 GLU B CA 1
ATOM 2589 C C . GLU B 1 92 ? 25.859 8.008 7.707 1 88.94 92 GLU B C 1
ATOM 2591 O O . GLU B 1 92 ? 24.875 7.406 7.262 1 88.94 92 GLU B O 1
ATOM 2596 N N . GLN B 1 93 ? 25.906 8.617 8.82 1 86.44 93 GLN B N 1
ATOM 2597 C CA . GLN B 1 93 ? 24.828 8.477 9.805 1 86.44 93 GLN B CA 1
ATOM 2598 C C . GLN B 1 93 ? 23.484 8.859 9.203 1 86.44 93 GLN B C 1
ATOM 2600 O O . GLN B 1 93 ? 22.469 8.227 9.508 1 86.44 93 GLN B O 1
ATOM 2605 N N . ARG B 1 94 ? 23.484 9.836 8.359 1 81.44 94 ARG B N 1
ATOM 2606 C CA . ARG B 1 94 ? 22.234 10.312 7.789 1 81.44 94 ARG B CA 1
ATOM 2607 C C . ARG B 1 94 ? 21.594 9.25 6.895 1 81.44 94 ARG B C 1
ATOM 2609 O O . ARG B 1 94 ? 20.375 9.203 6.762 1 81.44 94 ARG B O 1
ATOM 2616 N N . TRP B 1 95 ? 22.359 8.352 6.398 1 86.31 95 TRP B N 1
ATOM 2617 C CA . TRP B 1 95 ? 21.844 7.34 5.48 1 86.31 95 TRP B CA 1
ATOM 2618 C C . TRP B 1 95 ? 21.406 6.094 6.238 1 86.31 95 TRP B C 1
ATOM 2620 O O . TRP B 1 95 ? 20.594 5.309 5.734 1 86.31 95 TRP B O 1
ATOM 2630 N N . VAL B 1 96 ? 21.938 5.93 7.387 1 87.94 96 VAL B N 1
ATOM 2631 C CA . VAL B 1 96 ? 21.562 4.777 8.195 1 87.94 96 VAL B CA 1
ATOM 2632 C C . VAL B 1 96 ? 20.094 4.883 8.594 1 87.94 96 VAL B C 1
ATOM 2634 O O . VAL B 1 96 ? 19.344 3.908 8.492 1 87.94 96 VAL B O 1
ATOM 2637 N N . ALA B 1 97 ? 19.719 6.117 8.93 1 80.31 97 ALA B N 1
ATOM 2638 C CA . ALA B 1 97 ? 18.375 6.355 9.422 1 80.31 97 ALA B CA 1
ATOM 2639 C C . ALA B 1 97 ? 17.344 6.215 8.297 1 80.31 97 ALA B C 1
ATOM 2641 O O . ALA B 1 97 ? 16.156 5.98 8.555 1 80.31 97 ALA B O 1
ATOM 2642 N N . SER B 1 98 ? 17.781 6.238 7.105 1 83.62 98 SER B N 1
ATOM 2643 C CA . SER B 1 98 ? 16.859 6.168 5.973 1 83.62 98 SER B CA 1
ATOM 2644 C C . SER B 1 98 ? 17.047 4.871 5.191 1 83.62 98 SER B C 1
ATOM 2646 O O . SER B 1 98 ? 16.281 3.928 5.359 1 83.62 98 SER B O 1
ATOM 2648 N N . TYR B 1 99 ? 18.219 4.719 4.621 1 89.38 99 TYR B N 1
ATOM 2649 C CA . TYR B 1 99 ? 18.422 3.598 3.711 1 89.38 99 TYR B CA 1
ATOM 2650 C C . TYR B 1 99 ? 18.766 2.328 4.477 1 89.38 99 TYR B C 1
ATOM 2652 O O . TYR B 1 99 ? 18.562 1.219 3.982 1 89.38 99 TYR B O 1
ATOM 2660 N N . GLY B 1 100 ? 19.312 2.541 5.668 1 90.56 100 GLY B N 1
ATOM 2661 C CA . GLY B 1 100 ? 19.453 1.371 6.52 1 90.56 100 GLY B CA 1
ATOM 2662 C C . GLY B 1 100 ? 18.125 0.713 6.852 1 90.56 100 GLY B C 1
ATOM 2663 O O . GLY B 1 100 ? 18 -0.51 6.77 1 90.56 100 GLY B O 1
ATOM 2664 N N . VAL B 1 101 ? 17.188 1.559 7.078 1 87.75 101 VAL B N 1
ATOM 2665 C CA . VAL B 1 101 ? 15.844 1.076 7.406 1 87.75 101 VAL B CA 1
ATOM 2666 C C . VAL B 1 101 ? 15.188 0.492 6.156 1 87.75 101 VAL B C 1
ATOM 2668 O O . VAL B 1 101 ? 14.531 -0.554 6.223 1 87.75 101 VAL B O 1
ATOM 2671 N N . VAL B 1 102 ? 15.359 1.138 5.09 1 90.5 102 VAL B N 1
ATOM 2672 C CA . VAL B 1 102 ? 14.797 0.669 3.828 1 90.5 102 VAL B CA 1
ATOM 2673 C C . VAL B 1 102 ? 15.344 -0.719 3.504 1 90.5 102 VAL B C 1
ATOM 2675 O O . VAL B 1 102 ? 14.594 -1.605 3.086 1 90.5 102 VAL B O 1
ATOM 2678 N N . CYS B 1 103 ? 16.609 -0.859 3.713 1 94.69 103 CYS B N 1
ATOM 2679 C CA . CYS B 1 103 ? 17.234 -2.145 3.418 1 94.69 103 CYS B CA 1
ATOM 2680 C C . CYS B 1 103 ? 16.641 -3.246 4.297 1 94.69 103 CYS B C 1
ATOM 2682 O O . CYS B 1 103 ? 16.297 -4.32 3.801 1 94.69 103 CYS B O 1
ATOM 2684 N N . LYS B 1 104 ? 16.562 -2.963 5.516 1 92.75 104 LYS B N 1
ATOM 2685 C CA . LYS B 1 104 ? 16.016 -3.957 6.434 1 92.75 104 LYS B CA 1
ATOM 2686 C C . LYS B 1 104 ? 14.594 -4.336 6.059 1 92.75 104 LYS B C 1
ATOM 2688 O O . LYS B 1 104 ? 14.242 -5.52 6.039 1 92.75 104 LYS B O 1
ATOM 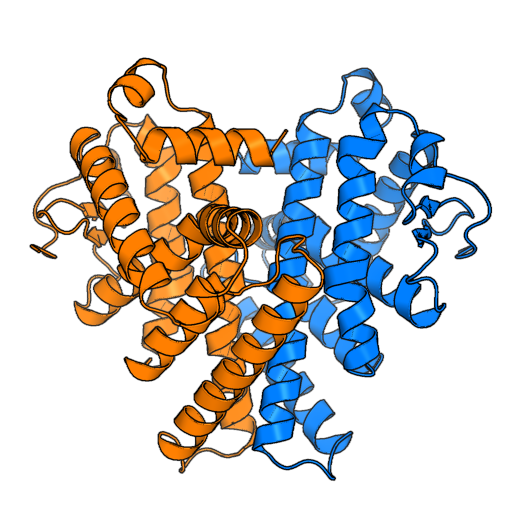2693 N N . LYS B 1 105 ? 13.82 -3.354 5.746 1 91.25 105 LYS B N 1
ATOM 2694 C CA . LYS B 1 105 ? 12.43 -3.602 5.383 1 91.25 105 LYS B CA 1
ATOM 2695 C C . LYS B 1 105 ? 12.328 -4.367 4.066 1 91.25 105 LYS B C 1
ATOM 2697 O O . LYS B 1 105 ? 11.531 -5.293 3.941 1 91.25 105 LYS B O 1
ATOM 2702 N N . LEU B 1 106 ? 13.117 -3.969 3.141 1 95.06 106 LEU B N 1
ATOM 2703 C CA . LEU B 1 106 ? 13.07 -4.641 1.846 1 95.06 106 LEU B CA 1
ATOM 2704 C C . LEU B 1 106 ? 13.445 -6.113 1.984 1 95.06 106 LEU B C 1
ATOM 2706 O O . LEU B 1 106 ? 12.797 -6.98 1.39 1 95.06 106 LEU B O 1
ATOM 2710 N N . MET B 1 107 ? 14.453 -6.367 2.787 1 95.31 107 MET B N 1
ATOM 2711 C CA . MET B 1 107 ? 14.938 -7.734 2.945 1 95.31 107 MET B CA 1
ATOM 2712 C C . MET B 1 107 ? 13.93 -8.578 3.721 1 95.31 107 MET B C 1
ATOM 2714 O O . MET B 1 107 ? 13.57 -9.68 3.289 1 95.31 107 MET B O 1
ATOM 2718 N N . ASP B 1 108 ? 13.492 -7.988 4.738 1 92.25 108 ASP B N 1
ATOM 2719 C CA . ASP B 1 108 ? 12.688 -8.773 5.668 1 92.25 108 ASP B CA 1
ATOM 2720 C C . ASP B 1 108 ? 11.25 -8.898 5.172 1 92.25 108 ASP B C 1
ATOM 2722 O O . ASP B 1 108 ? 10.586 -9.914 5.422 1 92.25 108 ASP B O 1
ATOM 2726 N N . LEU B 1 109 ? 10.812 -7.879 4.438 1 92.31 109 LEU B N 1
ATOM 2727 C CA . LEU B 1 109 ? 9.375 -7.848 4.164 1 92.31 109 LEU B CA 1
ATOM 2728 C C . LEU B 1 109 ? 9.094 -8.18 2.699 1 92.31 109 LEU B C 1
ATOM 2730 O O . LEU B 1 109 ? 7.953 -8.453 2.33 1 92.31 109 LEU B O 1
ATOM 2734 N N . ILE B 1 110 ? 10.094 -8.18 1.909 1 95.31 110 ILE B N 1
ATOM 2735 C CA . ILE B 1 110 ? 9.859 -8.414 0.49 1 95.31 110 ILE B CA 1
ATOM 2736 C C . ILE B 1 110 ? 10.711 -9.586 0.015 1 95.31 110 ILE B C 1
ATOM 2738 O O . ILE B 1 110 ? 10.188 -10.586 -0.481 1 95.31 110 ILE B O 1
ATOM 2742 N N . VAL B 1 111 ? 12 -9.539 0.242 1 96.94 111 VAL B N 1
ATOM 2743 C CA . VAL B 1 111 ? 12.906 -10.531 -0.318 1 96.94 111 VAL B CA 1
ATOM 2744 C C . VAL B 1 111 ? 12.672 -11.883 0.354 1 96.94 111 VAL B C 1
ATOM 2746 O O . VAL B 1 111 ? 12.578 -12.914 -0.32 1 96.94 111 VAL B O 1
ATOM 2749 N N . LYS B 1 112 ? 12.617 -11.898 1.636 1 94.38 112 LYS B N 1
ATOM 2750 C CA . LYS B 1 112 ? 12.391 -13.164 2.336 1 94.38 112 LYS B CA 1
ATOM 2751 C C . LYS B 1 112 ? 11.062 -13.781 1.921 1 94.38 112 LYS B C 1
ATOM 2753 O O . LYS B 1 112 ? 10.984 -14.984 1.662 1 94.38 112 LYS B O 1
ATOM 2758 N N . PRO B 1 113 ? 10.016 -13.016 1.832 1 94.06 113 PRO B N 1
ATOM 2759 C CA . PRO B 1 113 ? 8.773 -13.57 1.299 1 94.06 113 PRO B CA 1
ATOM 2760 C C . PRO B 1 113 ? 8.922 -14.102 -0.124 1 94.06 113 PRO B C 1
ATOM 2762 O O . PRO B 1 113 ? 8.305 -15.109 -0.479 1 94.06 113 PRO B O 1
ATOM 2765 N N . MET B 1 114 ? 9.68 -13.43 -0.976 1 96.62 114 MET B N 1
ATOM 2766 C CA . MET B 1 114 ? 9.93 -13.93 -2.322 1 96.62 114 MET B CA 1
ATOM 2767 C C . MET B 1 114 ? 10.594 -15.305 -2.271 1 96.62 114 MET B C 1
ATOM 2769 O O . MET B 1 114 ? 10.273 -16.188 -3.07 1 96.62 114 MET B O 1
ATOM 2773 N N . ILE B 1 115 ? 11.492 -15.445 -1.339 1 96.56 115 ILE B N 1
ATOM 2774 C CA . ILE B 1 115 ? 12.18 -16.719 -1.154 1 96.56 115 ILE B CA 1
ATOM 2775 C C . ILE B 1 115 ? 11.18 -17.781 -0.695 1 96.56 115 ILE B C 1
ATOM 2777 O O . ILE B 1 115 ? 11.141 -18.891 -1.24 1 96.56 115 ILE B O 1
ATOM 2781 N N . GLU B 1 116 ? 10.352 -17.438 0.268 1 93.62 116 GLU B N 1
ATOM 2782 C CA . GLU B 1 116 ? 9.359 -18.359 0.805 1 93.62 116 GLU B CA 1
ATOM 2783 C C . GLU B 1 116 ? 8.383 -18.828 -0.278 1 93.62 116 GLU B C 1
ATOM 2785 O O . GLU B 1 116 ? 7.957 -19.984 -0.289 1 93.62 116 GLU B O 1
ATOM 2790 N N . LEU B 1 117 ? 8.094 -17.938 -1.224 1 95.06 117 LEU B N 1
ATOM 2791 C CA . LEU B 1 117 ? 7.133 -18.219 -2.279 1 95.06 117 LEU B CA 1
ATOM 2792 C C . LEU B 1 117 ? 7.809 -18.906 -3.461 1 95.06 117 LEU B C 1
ATOM 2794 O O . LEU B 1 117 ? 7.133 -19.359 -4.387 1 95.06 117 LEU B O 1
ATOM 2798 N N . ASP B 1 118 ? 9.094 -19.047 -3.361 1 95.31 118 ASP B N 1
ATOM 2799 C CA . ASP B 1 118 ? 9.812 -19.5 -4.547 1 95.31 118 ASP B CA 1
ATOM 2800 C C . ASP B 1 118 ? 9.32 -18.781 -5.797 1 95.31 118 ASP B C 1
ATOM 2802 O O . ASP B 1 118 ? 8.898 -19.422 -6.762 1 95.31 118 ASP B O 1
ATOM 2806 N N . MET B 1 119 ? 9.414 -17.469 -5.762 1 96.12 119 MET B N 1
ATOM 2807 C CA . MET B 1 119 ? 8.797 -16.625 -6.777 1 96.12 119 MET B CA 1
ATOM 2808 C C . MET B 1 119 ? 9.469 -16.812 -8.133 1 96.12 119 MET B C 1
ATOM 2810 O O . MET B 1 119 ? 10.695 -16.781 -8.234 1 96.12 119 MET B O 1
ATOM 2814 N N . THR B 1 120 ? 8.656 -16.984 -9.172 1 95.56 120 THR B N 1
ATOM 2815 C CA . THR B 1 120 ? 9.164 -17.141 -10.531 1 95.56 120 THR B CA 1
ATOM 2816 C C . THR B 1 120 ? 9.391 -15.766 -11.18 1 95.56 120 THR B C 1
ATOM 2818 O O . THR B 1 120 ? 8.867 -14.758 -10.703 1 95.56 120 THR B O 1
ATOM 2821 N N . GLU B 1 121 ? 10.164 -15.734 -12.18 1 96.25 121 GLU B N 1
ATOM 2822 C CA . GLU B 1 121 ? 10.391 -14.5 -12.93 1 96.25 121 GLU B CA 1
ATOM 2823 C C . GLU B 1 121 ? 9.094 -13.969 -13.531 1 96.25 121 GLU B C 1
ATOM 2825 O O . GLU B 1 121 ? 8.891 -12.758 -13.617 1 96.25 121 GLU B O 1
ATOM 2830 N N . GLU B 1 122 ? 8.242 -14.891 -13.93 1 96.69 122 GLU B N 1
ATOM 2831 C CA . GLU B 1 122 ? 6.957 -14.484 -14.492 1 96.69 122 GLU B CA 1
ATOM 2832 C C . GLU B 1 122 ? 6.094 -13.773 -13.453 1 96.69 122 GLU B C 1
ATOM 2834 O O . GLU B 1 122 ? 5.48 -12.75 -13.742 1 96.69 122 GLU B O 1
ATOM 2839 N N . GLU B 1 123 ? 6.043 -14.336 -12.25 1 96.19 123 GLU B N 1
ATOM 2840 C CA . GLU B 1 123 ? 5.301 -13.703 -11.164 1 96.19 123 GLU B CA 1
ATOM 2841 C C . GLU B 1 123 ? 5.852 -12.312 -10.852 1 96.19 123 GLU B C 1
ATOM 2843 O O . GLU B 1 123 ? 5.086 -11.359 -10.695 1 96.19 123 GLU B O 1
ATOM 2848 N N . TYR B 1 124 ? 7.191 -12.211 -10.82 1 97.12 124 TYR B N 1
ATOM 2849 C CA . TYR B 1 124 ? 7.859 -10.938 -10.594 1 97.12 124 TYR B CA 1
ATOM 2850 C C . TYR B 1 124 ? 7.469 -9.922 -11.664 1 97.12 124 TYR B C 1
ATOM 2852 O O . TYR B 1 124 ? 7.133 -8.773 -11.352 1 97.12 124 TYR B O 1
ATOM 2860 N N . CYS B 1 125 ? 7.469 -10.367 -12.906 1 96.81 125 CYS B N 1
ATOM 2861 C CA . CYS B 1 125 ? 7.16 -9.469 -14.008 1 96.81 125 CYS B CA 1
ATOM 2862 C C . CYS B 1 125 ? 5.723 -8.969 -13.922 1 96.81 125 CYS B C 1
ATOM 2864 O O . CYS B 1 125 ? 5.457 -7.789 -14.156 1 96.81 125 CYS B O 1
ATOM 2866 N N . LEU B 1 126 ? 4.863 -9.812 -13.555 1 96.88 126 LEU B N 1
ATOM 2867 C CA . LEU B 1 126 ? 3.455 -9.445 -13.445 1 96.88 126 LEU B CA 1
ATOM 2868 C C . LEU B 1 126 ? 3.23 -8.492 -12.273 1 96.88 126 LEU B C 1
ATOM 2870 O O . LEU B 1 126 ? 2.477 -7.523 -12.398 1 96.88 126 LEU B O 1
ATOM 2874 N N . LEU B 1 127 ? 3.906 -8.734 -11.172 1 95.81 127 LEU B N 1
ATOM 2875 C CA . LEU B 1 127 ? 3.785 -7.855 -10.008 1 95.81 127 LEU B CA 1
ATOM 2876 C C . LEU B 1 127 ? 4.375 -6.48 -10.305 1 95.81 127 LEU B C 1
ATOM 2878 O O . LEU B 1 127 ? 3.828 -5.461 -9.875 1 95.81 127 LEU B O 1
ATOM 2882 N N . LYS B 1 128 ? 5.512 -6.5 -10.969 1 96.19 128 LYS B N 1
ATOM 2883 C CA . LYS B 1 128 ? 6.125 -5.234 -11.359 1 96.19 128 LYS B CA 1
ATOM 2884 C C . LYS B 1 128 ? 5.18 -4.406 -12.227 1 96.19 128 LYS B C 1
ATOM 2886 O O . LYS B 1 128 ? 5.008 -3.209 -11.992 1 96.19 128 LYS B O 1
ATOM 2891 N N . ALA B 1 129 ? 4.531 -5.039 -13.195 1 96.12 129 ALA B N 1
ATOM 2892 C CA . ALA B 1 129 ? 3.582 -4.344 -14.062 1 96.12 129 ALA B CA 1
ATOM 2893 C C . ALA B 1 129 ? 2.363 -3.871 -13.273 1 96.12 129 ALA B C 1
ATOM 2895 O O . ALA B 1 129 ? 1.892 -2.746 -13.461 1 96.12 129 ALA B O 1
ATOM 2896 N N . LEU B 1 130 ? 1.907 -4.727 -12.398 1 94.88 130 LEU B N 1
ATOM 2897 C CA . LEU B 1 130 ? 0.762 -4.379 -11.562 1 94.88 130 LEU B CA 1
ATOM 2898 C C . LEU B 1 130 ? 1.063 -3.152 -10.711 1 94.88 130 LEU B C 1
ATOM 2900 O O . LEU B 1 130 ? 0.184 -2.318 -10.477 1 94.88 130 LEU B O 1
ATOM 2904 N N . SER B 1 131 ? 2.271 -3.033 -10.242 1 93.06 131 SER B N 1
ATOM 2905 C CA . SER B 1 131 ? 2.666 -1.923 -9.383 1 93.06 131 SER B CA 1
ATOM 2906 C C . SER B 1 131 ? 2.607 -0.595 -10.133 1 93.06 131 SER B C 1
ATOM 2908 O O . SER B 1 131 ? 2.303 0.443 -9.547 1 93.06 131 SER B O 1
ATOM 2910 N N . LEU B 1 132 ? 2.871 -0.614 -11.344 1 93.19 132 LEU B N 1
ATOM 2911 C CA . LEU B 1 132 ? 2.793 0.6 -12.148 1 93.19 132 LEU B CA 1
ATOM 2912 C C . LEU B 1 132 ? 1.344 1.047 -12.312 1 93.19 132 LEU B C 1
ATOM 2914 O O . LEU B 1 132 ? 1.051 2.244 -12.273 1 93.19 132 LEU B O 1
ATOM 2918 N N . PHE B 1 133 ? 0.477 0.073 -12.43 1 92.06 133 PHE B N 1
ATOM 2919 C CA . PHE B 1 133 ? -0.911 0.396 -12.742 1 92.06 133 PHE B CA 1
ATOM 2920 C C . PHE B 1 133 ? -1.765 0.39 -11.484 1 92.06 133 PHE B C 1
ATOM 2922 O O . PHE B 1 133 ? -2.992 0.309 -11.555 1 92.06 133 PHE B O 1
ATOM 2929 N N . GLN B 1 134 ? -1.105 0.391 -10.414 1 81.56 134 GLN B N 1
ATOM 2930 C CA . GLN B 1 134 ? -1.858 0.476 -9.172 1 81.56 134 GLN B CA 1
ATOM 2931 C C . GLN B 1 134 ? -2.615 1.797 -9.07 1 81.56 134 GLN B C 1
ATOM 2933 O O . GLN B 1 134 ? -2.092 2.848 -9.453 1 81.56 134 GLN B O 1
ATOM 2938 N N . GLN B 1 135 ? -3.777 1.604 -8.742 1 62.56 135 GLN B N 1
ATOM 2939 C CA . GLN B 1 135 ? -4.637 2.781 -8.727 1 62.56 135 GLN B CA 1
ATOM 2940 C C . GLN B 1 135 ? -4.562 3.498 -7.379 1 62.56 135 GLN B C 1
ATOM 2942 O O . GLN B 1 135 ? -5.402 3.277 -6.504 1 62.56 135 GLN B O 1
ATOM 2947 N N . ASP B 1 136 ? -3.691 4.258 -7.371 1 65.38 136 ASP B N 1
ATOM 2948 C CA . ASP B 1 136 ? -3.562 5.062 -6.156 1 65.38 136 ASP B CA 1
ATOM 2949 C C . ASP B 1 136 ? -3.639 6.551 -6.477 1 65.38 136 ASP B C 1
ATOM 2951 O O . ASP B 1 136 ? -3.342 7.391 -5.625 1 65.38 136 ASP B O 1
ATOM 2955 N N . CYS B 1 137 ? -3.971 6.719 -7.723 1 70.5 137 CYS B N 1
ATOM 2956 C CA . CYS B 1 137 ? -4.086 8.125 -8.094 1 70.5 137 CYS B CA 1
ATOM 2957 C C . CYS B 1 137 ? -5.367 8.383 -8.875 1 70.5 137 CYS B C 1
ATOM 2959 O O . CYS B 1 137 ? -5.973 7.445 -9.406 1 70.5 137 CYS B O 1
ATOM 2961 N N . LEU B 1 138 ? -5.73 9.609 -8.773 1 79.12 138 LEU B N 1
ATOM 2962 C CA . LEU B 1 138 ? -6.898 10.039 -9.531 1 79.12 138 LEU B CA 1
ATOM 2963 C C . LEU B 1 138 ? -6.527 10.297 -10.992 1 79.12 138 LEU B C 1
ATOM 2965 O O . LEU B 1 138 ? -5.77 11.227 -11.289 1 79.12 138 LEU B O 1
ATOM 2969 N N . LEU B 1 139 ? -7.012 9.43 -11.82 1 90.12 139 LEU B N 1
ATOM 2970 C CA . LEU B 1 139 ? -6.77 9.539 -13.258 1 90.12 139 LEU B CA 1
ATOM 2971 C C . LEU B 1 139 ? -7.992 10.102 -13.969 1 90.12 139 LEU B C 1
ATOM 2973 O O . LEU B 1 139 ? -9.047 10.289 -13.359 1 90.12 139 LEU B O 1
ATOM 2977 N N . SER B 1 140 ? -7.711 10.484 -15.266 1 92.69 140 SER B N 1
ATOM 2978 C CA . SER B 1 140 ? -8.867 10.797 -16.109 1 92.69 140 SER B CA 1
ATOM 2979 C C . SER B 1 140 ? -9.805 9.602 -16.219 1 92.69 140 SER B C 1
ATOM 2981 O O . SER B 1 140 ? -9.422 8.469 -15.898 1 92.69 140 SER B O 1
ATOM 2983 N N . GLU B 1 141 ? -11.031 9.906 -16.609 1 90.69 141 GLU B N 1
ATOM 2984 C CA . GLU B 1 141 ? -12.008 8.828 -16.75 1 90.69 141 GLU B CA 1
ATOM 2985 C C . GLU B 1 141 ? -11.492 7.742 -17.703 1 90.69 141 GLU B C 1
ATOM 2987 O O . GLU B 1 141 ? -11.594 6.551 -17.391 1 90.69 141 GLU B O 1
ATOM 2992 N N . ASN B 1 142 ? -10.992 8.188 -18.797 1 94.06 142 ASN B N 1
ATOM 2993 C CA . ASN B 1 142 ? -10.445 7.242 -19.766 1 94.06 142 ASN B CA 1
ATOM 2994 C C . ASN B 1 142 ? -9.219 6.516 -19.219 1 94.06 142 ASN B C 1
ATOM 2996 O O . ASN B 1 142 ? -9.055 5.316 -19.438 1 94.06 142 ASN B O 1
ATOM 3000 N N . GLY B 1 143 ? -8.336 7.258 -18.547 1 94.56 143 GLY B N 1
ATOM 3001 C CA . GLY B 1 143 ? -7.164 6.645 -17.938 1 94.56 143 GLY B CA 1
ATOM 3002 C C . GLY B 1 143 ? -7.512 5.594 -16.906 1 94.56 143 GLY B C 1
ATOM 3003 O O . GLY B 1 143 ? -6.895 4.531 -16.859 1 94.56 143 GLY B O 1
ATOM 3004 N N . ALA B 1 144 ? -8.547 5.902 -16.156 1 92.12 144 ALA B N 1
ATOM 3005 C CA . ALA B 1 144 ? -8.992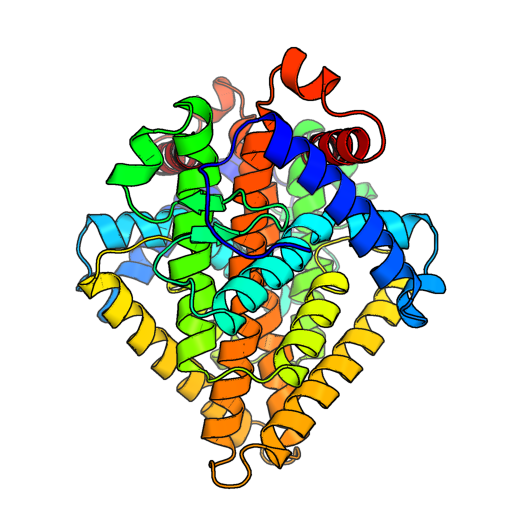 4.965 -15.125 1 92.12 144 ALA B CA 1
ATOM 3006 C C . ALA B 1 144 ? -9.531 3.682 -15.75 1 92.12 144 ALA B C 1
ATOM 3008 O O . ALA B 1 144 ? -9.297 2.586 -15.234 1 92.12 144 ALA B O 1
ATOM 3009 N N . LEU B 1 145 ? -10.227 3.807 -16.812 1 93.25 145 LEU B N 1
ATOM 3010 C CA . LEU B 1 145 ? -10.781 2.654 -17.516 1 93.25 145 LEU B CA 1
ATOM 3011 C C . LEU B 1 145 ? -9.664 1.782 -18.094 1 93.25 145 LEU B C 1
ATOM 3013 O O . LEU B 1 145 ? -9.711 0.556 -17.969 1 93.25 145 LEU B O 1
ATOM 3017 N N . ILE B 1 146 ? -8.703 2.418 -18.672 1 94.94 146 ILE B N 1
ATOM 3018 C CA . ILE B 1 146 ? -7.582 1.688 -19.25 1 94.94 146 ILE B CA 1
ATOM 3019 C C . ILE B 1 146 ? -6.82 0.955 -18.156 1 94.94 146 ILE B C 1
ATOM 3021 O O . ILE B 1 146 ? -6.52 -0.234 -18.281 1 94.94 146 ILE B O 1
ATOM 3025 N N . CYS B 1 147 ? -6.57 1.617 -17.094 1 94.19 147 CYS B N 1
ATOM 3026 C CA . CYS B 1 147 ? -5.82 1.029 -15.992 1 94.19 147 CYS B CA 1
ATOM 3027 C C . CYS B 1 147 ? -6.562 -0.166 -15.406 1 94.19 147 CYS B C 1
ATOM 3029 O O . CYS B 1 147 ? -5.949 -1.182 -15.07 1 94.19 147 CYS B O 1
ATOM 3031 N N . SER B 1 148 ? -7.852 0.002 -15.289 1 91.5 148 SER B N 1
ATOM 3032 C CA . SER B 1 148 ? -8.656 -1.094 -14.758 1 91.5 148 SER B CA 1
ATOM 3033 C C . SER B 1 148 ? -8.578 -2.322 -15.656 1 91.5 148 SER B C 1
ATOM 3035 O O . SER B 1 148 ? -8.438 -3.445 -15.172 1 91.5 148 SER B O 1
ATOM 3037 N N . ARG B 1 149 ? -8.625 -2.123 -16.891 1 93.94 149 ARG B N 1
ATOM 3038 C CA . ARG B 1 149 ? -8.555 -3.219 -17.844 1 93.94 149 ARG B CA 1
ATOM 3039 C C . ARG B 1 149 ? -7.191 -3.9 -17.812 1 93.94 149 ARG B C 1
ATOM 3041 O O . ARG B 1 149 ? -7.105 -5.129 -17.875 1 93.94 149 ARG B O 1
ATOM 3048 N N . VAL B 1 150 ? -6.184 -3.096 -17.75 1 95.88 150 VAL B N 1
ATOM 3049 C CA . VAL B 1 150 ? -4.828 -3.637 -17.703 1 95.88 150 VAL B CA 1
ATOM 3050 C C . VAL B 1 150 ? -4.648 -4.461 -16.422 1 95.88 150 VAL B C 1
ATOM 3052 O O . VAL B 1 150 ? -4.098 -5.566 -16.469 1 95.88 150 VAL B O 1
ATOM 3055 N N . ARG B 1 151 ? -5.102 -3.951 -15.359 1 94.12 151 ARG B N 1
ATOM 3056 C CA . ARG B 1 151 ? -4.996 -4.672 -14.094 1 94.12 151 ARG B CA 1
ATOM 3057 C C . ARG B 1 151 ? -5.738 -6 -14.156 1 94.12 151 ARG B C 1
ATOM 3059 O O . ARG B 1 151 ? -5.234 -7.023 -13.688 1 94.12 151 ARG B O 1
ATOM 3066 N N . ASP B 1 152 ? -6.891 -5.973 -14.75 1 93.44 152 ASP B N 1
ATOM 3067 C CA . ASP B 1 152 ? -7.648 -7.211 -14.906 1 93.44 152 ASP B CA 1
ATOM 3068 C C . ASP B 1 152 ? -6.855 -8.242 -15.703 1 93.44 152 ASP B C 1
ATOM 3070 O O . ASP B 1 152 ? -6.82 -9.422 -15.344 1 93.44 152 ASP B O 1
ATOM 3074 N N . ARG B 1 153 ? -6.297 -7.754 -16.719 1 96.12 153 ARG B N 1
ATOM 3075 C CA . ARG B 1 153 ? -5.516 -8.648 -17.562 1 96.12 153 ARG B CA 1
ATOM 3076 C C . ARG B 1 153 ? -4.301 -9.188 -16.812 1 96.12 153 ARG B C 1
ATOM 3078 O O . ARG B 1 153 ? -3.951 -10.359 -16.953 1 96.12 153 ARG B O 1
ATOM 3085 N N . LEU B 1 154 ? -3.672 -8.383 -16.078 1 96.88 154 LEU B N 1
ATOM 3086 C CA . LEU B 1 154 ? -2.498 -8.789 -15.312 1 96.88 154 LEU B CA 1
ATOM 3087 C C . LEU B 1 154 ? -2.879 -9.789 -14.227 1 96.88 154 LEU B C 1
ATOM 3089 O O . LEU B 1 154 ? -2.158 -10.758 -13.984 1 96.88 154 LEU B O 1
ATOM 3093 N N . LEU B 1 155 ? -3.979 -9.555 -13.617 1 96.12 155 LEU B N 1
ATOM 3094 C CA . LEU B 1 155 ? -4.457 -10.469 -12.586 1 96.12 155 LEU B CA 1
ATOM 3095 C C . LEU B 1 155 ? -4.828 -11.82 -13.188 1 96.12 155 LEU B C 1
ATOM 3097 O O . LEU B 1 155 ? -4.57 -12.867 -12.594 1 96.12 155 LEU B O 1
ATOM 3101 N N . GLU B 1 156 ? -5.422 -11.719 -14.305 1 96.56 156 GLU B N 1
ATOM 3102 C CA . GLU B 1 156 ? -5.715 -12.953 -15.016 1 96.56 156 GLU B CA 1
ATOM 3103 C C . GLU B 1 156 ? -4.43 -13.695 -15.383 1 96.56 156 GLU B C 1
ATOM 3105 O O . GLU B 1 156 ? -4.355 -14.922 -15.273 1 96.56 156 GLU B O 1
ATOM 3110 N N . GLY B 1 157 ? -3.473 -12.938 -15.883 1 97.38 157 GLY B N 1
ATOM 3111 C CA . GLY B 1 157 ? -2.182 -13.523 -16.188 1 97.38 157 GLY B CA 1
ATOM 3112 C C . GLY B 1 157 ? -1.527 -14.188 -14.984 1 97.38 157 GLY B C 1
ATOM 3113 O O . GLY B 1 157 ? -1.01 -15.297 -15.086 1 97.38 157 GLY B O 1
ATOM 3114 N N . LEU B 1 158 ? -1.583 -13.539 -13.867 1 97.06 158 LEU B N 1
ATOM 3115 C CA . LEU B 1 158 ? -0.999 -14.07 -12.641 1 97.06 158 LEU B CA 1
ATOM 3116 C C . LEU B 1 158 ? -1.71 -15.344 -12.211 1 97.06 158 LEU B C 1
ATOM 3118 O O . LEU B 1 158 ? -1.061 -16.344 -11.898 1 97.06 158 LEU B O 1
ATOM 3122 N N . SER B 1 159 ? -3.002 -15.312 -12.219 1 95.5 159 SER B N 1
ATOM 3123 C CA . SER B 1 159 ? -3.795 -16.469 -11.812 1 95.5 159 SER B CA 1
ATOM 3124 C C . SER B 1 159 ? -3.559 -17.656 -12.734 1 95.5 159 SER B C 1
ATOM 3126 O O . SER B 1 159 ? -3.416 -18.797 -12.273 1 95.5 159 SER B O 1
ATOM 3128 N N . THR B 1 160 ? -3.492 -17.359 -14 1 96.44 160 THR B N 1
ATOM 3129 C CA . THR B 1 160 ? -3.252 -18.406 -14.977 1 96.44 160 THR B CA 1
ATOM 3130 C C . THR B 1 160 ? -1.864 -19.016 -14.797 1 96.44 160 THR B C 1
ATOM 3132 O O . THR B 1 160 ? -1.703 -20.234 -14.844 1 96.44 160 THR B O 1
ATOM 3135 N N . HIS B 1 161 ? -0.901 -18.172 -14.602 1 97 161 HIS B N 1
ATOM 3136 C CA . HIS B 1 161 ? 0.466 -18.641 -14.398 1 97 161 HIS B CA 1
ATOM 3137 C C . HIS B 1 161 ? 0.56 -19.547 -13.172 1 97 161 HIS B C 1
ATOM 3139 O O . HIS B 1 161 ? 1.172 -20.625 -13.234 1 97 161 HIS B O 1
ATOM 3145 N N . ILE B 1 162 ? -0.002 -19.141 -12.102 1 96.25 162 ILE B N 1
ATOM 3146 C CA . ILE B 1 162 ? 0.048 -19.891 -10.859 1 96.25 162 ILE B CA 1
ATOM 3147 C C . ILE B 1 162 ? -0.669 -21.234 -11.039 1 96.25 162 ILE B C 1
ATOM 3149 O O . ILE B 1 162 ? -0.204 -22.266 -10.547 1 96.25 162 ILE B O 1
ATOM 3153 N N . GLU B 1 163 ? -1.801 -21.172 -11.711 1 94.38 163 GLU B N 1
ATOM 3154 C CA . GLU B 1 163 ? -2.539 -22.406 -11.977 1 94.38 163 GLU B CA 1
ATOM 3155 C C . GLU B 1 163 ? -1.688 -23.406 -12.758 1 94.38 163 GLU B C 1
ATOM 3157 O O . GLU B 1 163 ? -1.712 -24.594 -12.477 1 94.38 163 GLU B O 1
ATOM 3162 N N . ARG B 1 164 ? -0.976 -22.922 -13.742 1 95.5 164 ARG B N 1
ATOM 3163 C CA . ARG B 1 164 ? -0.177 -23.797 -14.602 1 95.5 164 ARG B CA 1
ATOM 3164 C C . ARG B 1 164 ? 1.079 -24.266 -13.883 1 95.5 164 ARG B C 1
ATOM 3166 O O . ARG B 1 164 ? 1.419 -25.453 -13.938 1 95.5 164 ARG B O 1
ATOM 3173 N N . ARG B 1 165 ? 1.734 -23.406 -13.227 1 95.12 165 ARG B N 1
ATOM 3174 C CA . ARG B 1 165 ? 3.018 -23.703 -12.594 1 95.12 165 ARG B CA 1
ATOM 3175 C C . ARG B 1 165 ? 2.834 -24.594 -11.375 1 95.12 165 ARG B C 1
ATOM 3177 O O . ARG B 1 165 ? 3.689 -25.438 -11.078 1 95.12 165 ARG B O 1
ATOM 3184 N N . PHE B 1 166 ? 1.732 -24.375 -10.68 1 94.5 166 PHE B N 1
ATOM 3185 C CA . PHE B 1 166 ? 1.504 -25.109 -9.438 1 94.5 166 PHE B CA 1
ATOM 3186 C C . PHE B 1 166 ? 0.251 -25.969 -9.547 1 94.5 166 PHE B C 1
ATOM 3188 O O . PHE B 1 166 ? -0.62 -25.922 -8.672 1 94.5 166 PHE B O 1
ATOM 3195 N N . ALA B 1 167 ? 0.165 -26.781 -10.57 1 93 167 ALA B N 1
ATOM 3196 C CA . ALA B 1 167 ? -0.991 -27.609 -10.906 1 93 167 ALA B CA 1
ATOM 3197 C C . ALA B 1 167 ? -1.271 -28.641 -9.812 1 93 167 ALA B C 1
ATOM 3199 O O . ALA B 1 167 ? -2.404 -29.094 -9.656 1 93 167 ALA B O 1
ATOM 3200 N N . ASN B 1 168 ? -0.269 -28.906 -9.016 1 94.62 168 ASN B N 1
ATOM 3201 C CA . ASN B 1 168 ? -0.407 -29.938 -7.984 1 94.62 168 ASN B CA 1
ATOM 3202 C C . ASN B 1 168 ? -1.052 -29.375 -6.719 1 94.62 168 ASN B C 1
ATOM 3204 O O . ASN B 1 168 ? -1.494 -30.125 -5.855 1 94.62 168 ASN B O 1
ATOM 3208 N N . LEU B 1 169 ? -1.121 -28.094 -6.602 1 93.19 169 LEU B N 1
ATOM 3209 C CA . LEU B 1 169 ? -1.752 -27.469 -5.445 1 93.19 169 LEU B CA 1
ATOM 3210 C C . LEU B 1 169 ? -3.262 -27.359 -5.641 1 93.19 169 LEU B C 1
ATOM 3212 O O . LEU B 1 169 ? -3.74 -27.266 -6.773 1 93.19 169 LEU B O 1
ATOM 3216 N N . SER B 1 170 ? -3.977 -27.406 -4.527 1 91.75 170 SER B N 1
ATOM 3217 C CA . SER B 1 170 ? -5.422 -27.219 -4.578 1 91.75 170 SER B CA 1
ATOM 3218 C C . SER B 1 170 ? -5.773 -25.781 -4.973 1 91.75 170 SER B C 1
ATOM 3220 O O . SER B 1 170 ? -4.938 -24.891 -4.875 1 91.75 170 SER B O 1
ATOM 3222 N N . PRO B 1 171 ? -6.988 -25.578 -5.445 1 89.19 171 PRO B N 1
ATOM 3223 C CA . PRO B 1 171 ? -7.41 -24.219 -5.816 1 89.19 171 PRO B CA 1
ATOM 3224 C C . PRO B 1 171 ? -7.254 -23.219 -4.672 1 89.19 171 PRO B C 1
ATOM 3226 O O . PRO B 1 171 ? -6.816 -22.094 -4.895 1 89.19 171 PRO B O 1
ATOM 3229 N N . ILE B 1 172 ? -7.547 -23.672 -3.5 1 90.5 172 ILE B N 1
ATOM 3230 C CA . ILE B 1 172 ? -7.441 -22.781 -2.346 1 90.5 172 ILE B CA 1
ATOM 3231 C C . ILE B 1 172 ? -5.973 -22.438 -2.094 1 90.5 172 ILE B C 1
ATOM 3233 O O . ILE B 1 172 ? -5.637 -21.281 -1.824 1 90.5 172 ILE B O 1
ATOM 3237 N N . GLN B 1 173 ? -5.117 -23.391 -2.193 1 92.62 173 GLN B N 1
ATOM 3238 C CA . GLN B 1 173 ? -3.689 -23.156 -1.99 1 92.62 173 GLN B CA 1
ATOM 3239 C C . GLN B 1 173 ? -3.131 -22.219 -3.047 1 92.62 173 GLN B C 1
ATOM 3241 O O . GLN B 1 173 ? -2.295 -21.359 -2.742 1 92.62 173 GLN B O 1
ATOM 3246 N N . ARG B 1 174 ? -3.588 -22.375 -4.266 1 94.06 174 ARG B N 1
ATOM 3247 C CA . ARG B 1 174 ? -3.156 -21.484 -5.348 1 94.06 174 ARG B CA 1
ATOM 3248 C C . ARG B 1 174 ? -3.658 -20.062 -5.121 1 94.06 174 ARG B C 1
ATOM 3250 O O . ARG B 1 174 ? -2.936 -19.109 -5.383 1 94.06 174 ARG B O 1
ATOM 3257 N N . SER B 1 175 ? -4.871 -20 -4.652 1 93.12 175 SER B N 1
ATOM 3258 C CA . SER B 1 175 ? -5.438 -18.703 -4.336 1 93.12 175 SER B CA 1
ATOM 3259 C C . SER B 1 175 ? -4.633 -18 -3.242 1 93.12 175 SER B C 1
ATOM 3261 O O . SER B 1 175 ? -4.324 -16.812 -3.355 1 93.12 175 SER B O 1
ATOM 3263 N N . ILE B 1 176 ? -4.293 -18.703 -2.258 1 93.38 176 ILE B N 1
ATOM 3264 C CA . ILE B 1 176 ? -3.525 -18.141 -1.147 1 93.38 176 ILE B CA 1
ATOM 3265 C C . ILE B 1 176 ? -2.166 -17.672 -1.648 1 93.38 176 ILE B C 1
ATOM 3267 O O . ILE B 1 176 ? -1.694 -16.594 -1.255 1 93.38 176 ILE B O 1
ATOM 3271 N N . ARG B 1 177 ? -1.563 -18.453 -2.463 1 94.5 177 ARG B N 1
ATOM 3272 C CA . ARG B 1 177 ? -0.272 -18.062 -3.02 1 94.5 177 ARG B CA 1
ATOM 3273 C C . ARG B 1 177 ? -0.381 -16.75 -3.797 1 94.5 177 ARG B C 1
ATOM 3275 O O . ARG B 1 177 ? 0.464 -15.867 -3.652 1 94.5 177 ARG B O 1
ATOM 3282 N N . ALA B 1 178 ? -1.39 -16.688 -4.637 1 95.38 178 ALA B N 1
ATOM 3283 C CA . ALA B 1 178 ? -1.597 -15.469 -5.414 1 95.38 178 ALA B CA 1
ATOM 3284 C C . ALA B 1 178 ? -1.807 -14.266 -4.504 1 95.38 178 ALA B C 1
ATOM 3286 O O . ALA B 1 178 ? -1.267 -13.18 -4.758 1 95.38 178 ALA B O 1
ATOM 3287 N N . LEU B 1 179 ? -2.539 -14.492 -3.496 1 94.94 179 LEU B N 1
ATOM 3288 C CA . LEU B 1 179 ? -2.822 -13.43 -2.539 1 94.94 179 LEU B CA 1
ATOM 3289 C C . LEU B 1 179 ? -1.553 -13 -1.814 1 94.94 179 LEU B C 1
ATOM 3291 O O . LEU B 1 179 ? -1.298 -11.805 -1.66 1 94.94 179 LEU B O 1
ATOM 3295 N N . LYS B 1 180 ? -0.782 -13.922 -1.442 1 93.06 180 LYS B N 1
ATOM 3296 C CA . LYS B 1 180 ? 0.479 -13.625 -0.769 1 93.06 180 LYS B CA 1
ATOM 3297 C C . LYS B 1 180 ? 1.418 -12.836 -1.681 1 93.06 180 LYS B C 1
ATOM 3299 O O . LYS B 1 180 ? 2.086 -11.898 -1.235 1 93.06 180 LYS B O 1
ATOM 3304 N N . SER B 1 181 ? 1.432 -13.258 -2.9 1 94 181 SER B N 1
ATOM 3305 C CA . SER B 1 181 ? 2.279 -12.562 -3.863 1 94 181 SER B CA 1
ATOM 3306 C C . SER B 1 181 ? 1.832 -11.117 -4.043 1 94 181 SER B C 1
ATOM 3308 O O . SER B 1 181 ? 2.66 -10.203 -4.059 1 94 181 SER B O 1
ATOM 3310 N N . THR B 1 182 ? 0.583 -10.93 -4.098 1 92.19 182 THR B N 1
ATOM 3311 C CA . THR B 1 182 ? 0.063 -9.602 -4.379 1 92.19 182 THR B CA 1
ATOM 3312 C C . THR B 1 182 ? 0.154 -8.711 -3.145 1 92.19 182 THR B C 1
ATOM 3314 O O . THR B 1 182 ? 0.245 -7.484 -3.26 1 92.19 182 THR B O 1
ATOM 3317 N N . LEU B 1 183 ? 0.218 -9.289 -2.025 1 90.06 183 LEU B N 1
ATOM 3318 C CA . LEU B 1 183 ? 0.304 -8.531 -0.781 1 90.06 183 LEU B CA 1
ATOM 3319 C C . LEU B 1 183 ? 1.692 -7.926 -0.608 1 90.06 183 LEU B C 1
ATOM 3321 O O . LEU B 1 183 ? 1.905 -7.098 0.278 1 90.06 183 LEU B O 1
ATOM 3325 N N . LEU B 1 184 ? 2.584 -8.234 -1.443 1 91.94 184 LEU B N 1
ATOM 3326 C CA . LEU B 1 184 ? 3.885 -7.574 -1.453 1 91.94 184 LEU B CA 1
ATOM 3327 C C . LEU B 1 184 ? 3.762 -6.141 -1.957 1 91.94 184 LEU B C 1
ATOM 3329 O O . LEU B 1 184 ? 4.594 -5.293 -1.633 1 91.94 184 LEU B O 1
ATOM 3333 N N . LEU B 1 185 ? 2.721 -5.914 -2.652 1 90 185 LEU B N 1
ATOM 3334 C CA . LEU B 1 185 ? 2.566 -4.617 -3.301 1 90 185 LEU B CA 1
ATOM 3335 C C . LEU B 1 185 ? 2.318 -3.52 -2.27 1 90 185 LEU B C 1
ATOM 3337 O O . LEU B 1 185 ? 2.973 -2.475 -2.299 1 90 185 LEU B O 1
ATOM 3341 N N . PRO B 1 186 ? 1.456 -3.74 -1.305 1 85.44 186 PRO B N 1
ATOM 3342 C CA . PRO B 1 186 ? 1.3 -2.707 -0.278 1 85.44 186 PRO B CA 1
ATOM 3343 C C . PRO B 1 186 ? 2.576 -2.479 0.528 1 85.44 186 PRO B C 1
ATOM 3345 O O . PRO B 1 186 ? 2.873 -1.345 0.914 1 85.44 186 PRO B O 1
ATOM 3348 N N . THR B 1 187 ? 3.24 -3.51 0.761 1 87.69 187 THR B N 1
ATOM 3349 C CA . THR B 1 187 ? 4.496 -3.402 1.492 1 87.69 187 THR B CA 1
ATOM 3350 C C . THR B 1 187 ? 5.527 -2.611 0.688 1 87.69 187 THR B C 1
ATOM 3352 O O . THR B 1 187 ? 6.258 -1.79 1.243 1 87.69 187 THR B O 1
ATOM 3355 N N . LEU B 1 188 ? 5.543 -2.844 -0.545 1 90 188 LEU B N 1
ATOM 3356 C CA . LEU B 1 188 ? 6.441 -2.102 -1.423 1 90 188 LEU B CA 1
ATOM 3357 C C . LEU B 1 188 ? 6.074 -0.622 -1.448 1 90 188 LEU B C 1
ATOM 3359 O O . LEU B 1 188 ? 6.953 0.241 -1.452 1 90 188 LEU B O 1
ATOM 3363 N N . SER B 1 189 ? 4.828 -0.396 -1.493 1 83.38 189 SER B N 1
ATOM 3364 C CA . SER B 1 189 ? 4.371 0.99 -1.456 1 83.38 189 SER B CA 1
ATOM 3365 C C . SER B 1 189 ? 4.805 1.682 -0.169 1 83.38 189 SER B C 1
ATOM 3367 O O . SER B 1 189 ? 5.176 2.857 -0.184 1 83.38 189 SER B O 1
ATOM 3369 N N . TYR B 1 190 ? 4.762 0.943 0.833 1 80.88 190 TYR B N 1
ATOM 3370 C CA . TYR B 1 190 ? 5.203 1.472 2.119 1 80.88 190 TYR B CA 1
ATOM 3371 C C . TYR B 1 190 ? 6.695 1.783 2.1 1 80.88 190 TYR B C 1
ATOM 3373 O O . TYR B 1 190 ? 7.121 2.836 2.58 1 80.88 190 TYR B O 1
ATOM 3381 N N . ILE B 1 191 ? 7.41 0.942 1.602 1 87.12 191 ILE B N 1
ATOM 3382 C CA . ILE B 1 191 ? 8.852 1.148 1.51 1 87.12 191 ILE B CA 1
ATOM 3383 C C . ILE B 1 191 ? 9.148 2.375 0.65 1 87.12 191 ILE B C 1
ATOM 3385 O O . ILE B 1 191 ? 10.039 3.164 0.965 1 87.12 191 ILE B O 1
ATOM 3389 N N . GLY B 1 192 ? 8.383 2.5 -0.371 1 83.44 192 GLY B N 1
ATOM 3390 C CA . GLY B 1 192 ? 8.492 3.695 -1.192 1 83.44 192 GLY B CA 1
ATOM 3391 C C . GLY B 1 192 ? 8.203 4.973 -0.428 1 83.44 192 GLY B C 1
ATOM 3392 O O . GLY B 1 192 ? 8.867 5.992 -0.645 1 83.44 192 GLY B O 1
ATOM 3393 N N . GLN B 1 193 ? 7.301 4.91 0.444 1 76.31 193 GLN B N 1
ATOM 3394 C CA . GLN B 1 193 ? 6.961 6.066 1.268 1 76.31 193 GLN B CA 1
ATOM 3395 C C . GLN B 1 193 ? 8.086 6.402 2.238 1 76.31 193 GLN B C 1
ATOM 3397 O O . GLN B 1 193 ? 8.367 7.574 2.496 1 76.31 193 GLN B O 1
ATOM 3402 N N . VAL B 1 194 ? 8.633 5.426 2.785 1 77.12 194 VAL B N 1
ATOM 3403 C CA . VAL B 1 194 ? 9.773 5.637 3.676 1 77.12 194 VAL B CA 1
ATOM 3404 C C . VAL B 1 194 ? 10.891 6.367 2.93 1 77.12 194 VAL B C 1
ATOM 3406 O O . VAL B 1 194 ? 11.461 7.332 3.443 1 77.12 194 VAL B O 1
ATOM 3409 N N . GLU B 1 195 ? 11.125 5.898 1.785 1 79.75 195 GLU B N 1
ATOM 3410 C CA . GLU B 1 195 ? 12.164 6.535 0.98 1 79.75 195 GLU B CA 1
ATOM 3411 C C . GLU B 1 195 ? 11.781 7.977 0.636 1 79.75 195 GLU B C 1
ATOM 3413 O O . GLU B 1 195 ? 12.648 8.852 0.592 1 79.75 195 GLU B O 1
ATOM 3418 N N . SER B 1 196 ? 10.547 8.188 0.355 1 74.81 196 SER B N 1
ATOM 3419 C CA . SER B 1 196 ? 10.086 9.531 0.02 1 74.81 196 SER B CA 1
ATOM 3420 C C . SER B 1 196 ? 10.359 10.508 1.156 1 74.81 196 SER B C 1
ATOM 3422 O O . SER B 1 196 ? 10.688 11.672 0.915 1 74.81 196 SER B O 1
ATOM 3424 N N . SER B 1 197 ? 10.242 10.039 2.33 1 69.38 197 SER B N 1
ATOM 3425 C CA . SER B 1 197 ? 10.523 10.891 3.484 1 69.38 197 SER B CA 1
ATOM 3426 C C . SER B 1 197 ? 11.992 11.281 3.535 1 69.38 197 SER B C 1
ATOM 3428 O O . SER B 1 197 ? 12.336 12.367 4.004 1 69.38 197 SER B O 1
ATOM 3430 N N . VAL B 1 198 ? 12.812 10.445 3.023 1 68.12 198 VAL B N 1
ATOM 3431 C CA . VAL B 1 198 ? 14.242 10.703 2.957 1 68.12 198 VAL B CA 1
ATOM 3432 C C . VAL B 1 198 ? 14.523 11.797 1.931 1 68.12 198 VAL B C 1
ATOM 3434 O O . VAL B 1 198 ? 15.297 12.727 2.195 1 68.12 198 VAL B O 1
ATOM 3437 N N . ILE B 1 199 ? 13.859 11.68 0.901 1 70.31 199 ILE B N 1
ATOM 3438 C CA . ILE B 1 199 ? 14.055 12.609 -0.205 1 70.31 199 ILE B CA 1
ATOM 3439 C C . ILE B 1 199 ? 13.578 14 0.207 1 70.31 199 ILE B C 1
ATOM 3441 O O . ILE B 1 199 ? 14.195 15.008 -0.149 1 70.31 199 ILE B O 1
ATOM 3445 N N . GLN B 1 200 ? 12.594 13.984 1.032 1 70 200 GLN B N 1
ATOM 3446 C CA . GLN B 1 200 ? 12.055 15.258 1.484 1 70 200 GLN B CA 1
ATOM 3447 C C . GLN B 1 200 ? 13.039 15.992 2.389 1 70 200 GLN B C 1
ATOM 3449 O O . GLN B 1 200 ? 12.961 17.203 2.537 1 70 200 GLN B O 1
ATOM 3454 N N . HIS B 1 201 ? 14.008 15.305 2.861 1 71.38 201 HIS B N 1
ATOM 3455 C CA . HIS B 1 201 ? 14.922 15.922 3.816 1 71.38 201 HIS B CA 1
ATOM 3456 C C . HIS B 1 201 ? 16.328 16.031 3.238 1 71.38 201 HIS B C 1
ATOM 3458 O O . HIS B 1 201 ? 17.297 16.25 3.977 1 71.38 201 HIS B O 1
ATOM 3464 N N . LEU B 1 202 ? 16.375 15.898 2.012 1 74.62 202 LEU B N 1
ATOM 3465 C CA . LEU B 1 202 ? 17.672 16.078 1.361 1 74.62 202 LEU B CA 1
ATOM 3466 C C . LEU B 1 202 ? 18.141 17.516 1.472 1 74.62 202 LEU B C 1
ATOM 3468 O O . LEU B 1 202 ? 17.328 18.453 1.384 1 74.62 202 LEU B O 1
ATOM 3472 N N . SER B 1 203 ? 19.406 17.609 1.703 1 73.81 203 SER B N 1
ATOM 3473 C CA . SER B 1 203 ? 20.016 18.938 1.784 1 73.81 203 SER B CA 1
ATOM 3474 C C . SER B 1 203 ? 20.125 19.578 0.406 1 73.81 203 SER B C 1
ATOM 3476 O O . SER B 1 203 ? 20.016 18.891 -0.614 1 73.81 203 SER B O 1
ATOM 3478 N N . PRO B 1 204 ? 20.234 20.891 0.469 1 73.56 204 PRO B N 1
ATOM 3479 C CA . PRO B 1 204 ? 20.469 21.562 -0.809 1 73.56 204 PRO B CA 1
ATOM 3480 C C . PRO B 1 204 ? 21.672 20.984 -1.558 1 73.56 204 PRO B C 1
ATOM 3482 O O . PRO B 1 204 ? 21.656 20.891 -2.787 1 73.56 204 PRO B O 1
ATOM 3485 N N . THR B 1 205 ? 22.625 20.641 -0.838 1 74.69 205 THR B N 1
ATOM 3486 C CA . THR B 1 205 ? 23.812 20.062 -1.453 1 74.69 205 THR B CA 1
ATOM 3487 C C . THR B 1 205 ? 23.469 18.734 -2.139 1 74.69 205 THR B C 1
ATOM 3489 O O . THR B 1 205 ? 23.984 18.453 -3.221 1 74.69 205 THR B O 1
ATOM 3492 N N . ASP B 1 206 ? 22.641 17.969 -1.547 1 74.38 206 ASP B N 1
ATOM 3493 C CA . ASP B 1 206 ? 22.188 16.703 -2.143 1 74.38 206 ASP B CA 1
ATOM 3494 C C . ASP B 1 206 ? 21.422 16.953 -3.443 1 74.38 206 ASP B C 1
ATOM 3496 O O . ASP B 1 206 ? 21.641 16.266 -4.438 1 74.38 206 ASP B O 1
ATOM 3500 N N . LEU B 1 207 ? 20.594 17.953 -3.311 1 71.75 207 LEU B N 1
ATOM 3501 C CA . LEU B 1 207 ? 19.75 18.281 -4.449 1 71.75 207 LEU B CA 1
ATOM 3502 C C . LEU B 1 207 ? 20.578 18.734 -5.641 1 71.75 207 LEU B C 1
ATOM 3504 O O . LEU B 1 207 ? 20.219 18.484 -6.793 1 71.75 207 LEU B O 1
ATOM 3508 N N . GLN B 1 208 ? 21.578 19.375 -5.297 1 72.06 208 GLN B N 1
ATOM 3509 C CA . GLN B 1 208 ? 22.469 19.859 -6.352 1 72.06 208 GLN B CA 1
ATOM 3510 C C . GLN B 1 208 ? 23.156 18.703 -7.074 1 72.06 208 GLN B C 1
ATOM 3512 O O . GLN B 1 208 ? 23.5 18.812 -8.25 1 72.06 208 GLN B O 1
ATOM 3517 N N . GLN B 1 209 ? 23.25 17.75 -6.312 1 72 209 GLN B N 1
ATOM 3518 C CA . GLN B 1 209 ? 23.938 16.594 -6.895 1 72 209 GLN B CA 1
ATOM 3519 C C . GLN B 1 209 ? 22.984 15.797 -7.789 1 72 209 GLN B C 1
ATOM 3521 O O . GLN B 1 209 ? 23.438 14.992 -8.609 1 72 209 GLN B O 1
ATOM 3526 N N . LEU B 1 210 ? 21.703 16.125 -7.391 1 67.25 210 LEU B N 1
ATOM 3527 C CA . LEU B 1 210 ? 20.688 15.438 -8.195 1 67.25 210 LEU B CA 1
ATOM 3528 C C . LEU B 1 210 ? 20.375 16.234 -9.453 1 67.25 210 LEU B C 1
ATOM 3530 O O . LEU B 1 210 ? 20.156 17.453 -9.391 1 67.25 210 LEU B O 1
ATOM 3534 N N . SER B 1 211 ? 21.062 16.094 -10.461 1 60.19 211 SER B N 1
ATOM 3535 C CA . SER B 1 211 ? 20.719 16.828 -11.672 1 60.19 211 SER B CA 1
ATOM 3536 C C . SER B 1 211 ? 19.688 16.062 -12.508 1 60.19 211 SER B C 1
ATOM 3538 O O . SER B 1 211 ? 19.594 14.836 -12.406 1 60.19 211 SER B O 1
ATOM 3540 N N . GLY B 1 212 ? 18.703 16.859 -13.07 1 57.94 212 GLY B N 1
ATOM 3541 C CA . GLY B 1 212 ? 17.766 16.328 -14.055 1 57.94 212 GLY B CA 1
ATOM 3542 C C . GLY B 1 212 ? 16.516 15.734 -13.438 1 57.94 212 GLY B C 1
ATOM 3543 O O . GLY B 1 212 ? 15.953 16.297 -12.5 1 57.94 212 GLY B O 1
ATOM 3544 N N . VAL B 1 213 ? 16.156 14.617 -13.797 1 55 213 VAL B N 1
ATOM 3545 C CA . VAL B 1 213 ? 14.883 13.914 -13.633 1 55 213 VAL B CA 1
ATOM 3546 C C . VAL B 1 213 ? 14.68 13.547 -12.164 1 55 213 VAL B C 1
ATOM 3548 O O . VAL B 1 213 ? 13.602 13.75 -11.609 1 55 213 VAL B O 1
ATOM 3551 N N . PRO B 1 214 ? 15.766 13.211 -11.523 1 57.5 214 PRO B N 1
ATOM 3552 C CA . PRO B 1 214 ? 15.562 12.898 -10.102 1 57.5 214 PRO B CA 1
ATOM 3553 C C . PRO B 1 214 ? 15.094 14.102 -9.289 1 57.5 214 PRO B C 1
ATOM 3555 O O . PRO B 1 214 ? 14.289 13.953 -8.367 1 57.5 214 PRO B O 1
ATOM 3558 N N . MET B 1 215 ? 15.531 15.156 -9.836 1 59.38 215 MET B N 1
ATOM 3559 C CA . MET B 1 215 ? 15.086 16.375 -9.164 1 59.38 215 MET B CA 1
ATOM 3560 C C . MET B 1 215 ? 13.578 16.562 -9.336 1 59.38 215 MET B C 1
ATOM 3562 O O . MET B 1 215 ? 12.898 17.047 -8.422 1 59.38 215 MET B O 1
ATOM 3566 N N . GLU B 1 216 ? 13.203 16.219 -10.438 1 60.28 216 GLU B N 1
ATOM 3567 C CA . GLU B 1 216 ? 11.773 16.344 -10.703 1 60.28 216 GLU B CA 1
ATOM 3568 C C . GLU B 1 216 ? 10.969 15.359 -9.852 1 60.28 216 GLU B C 1
ATOM 3570 O O . GLU B 1 216 ? 9.883 15.703 -9.367 1 60.28 216 GLU B O 1
ATOM 3575 N N . LEU B 1 217 ? 11.602 14.336 -9.711 1 59.59 217 LEU B N 1
ATOM 3576 C CA . LEU B 1 217 ? 10.922 13.336 -8.891 1 59.59 217 LEU B CA 1
ATOM 3577 C C . LEU B 1 217 ? 10.828 13.797 -7.441 1 59.59 217 LEU B C 1
ATOM 3579 O O . LEU B 1 217 ? 9.773 13.664 -6.812 1 59.59 217 LEU B O 1
ATOM 3583 N N . VAL B 1 218 ? 11.906 14.281 -7.078 1 61.12 218 VAL B N 1
ATOM 3584 C CA . VAL B 1 218 ? 11.938 14.82 -5.719 1 61.12 218 VAL B CA 1
ATOM 3585 C C . VAL B 1 218 ? 10.914 15.945 -5.586 1 61.12 218 VAL B C 1
ATOM 3587 O O . VAL B 1 218 ? 10.195 16.031 -4.59 1 61.12 218 VAL B O 1
ATOM 3590 N N . GLY B 1 219 ? 10.914 16.625 -6.605 1 60.62 219 GLY B N 1
ATOM 3591 C CA . GLY B 1 219 ? 9.953 17.719 -6.621 1 60.62 219 GLY B CA 1
ATOM 3592 C C . GLY B 1 219 ? 8.508 17.234 -6.613 1 60.62 219 GLY B C 1
ATOM 3593 O O . GLY B 1 219 ? 7.656 17.828 -5.949 1 60.62 219 GLY B O 1
ATOM 3594 N N . SER B 1 220 ? 8.383 16.234 -7.297 1 58.25 220 SER B N 1
ATOM 3595 C CA . SER B 1 220 ? 7.031 15.688 -7.406 1 58.25 220 SER B CA 1
ATOM 3596 C C . SER B 1 220 ? 6.578 15.062 -6.09 1 58.25 220 SER B C 1
ATOM 3598 O O . SER B 1 220 ? 5.426 15.234 -5.684 1 58.25 220 SER B O 1
ATOM 3600 N N . VAL B 1 221 ? 7.496 14.359 -5.574 1 57.44 221 VAL B N 1
ATOM 3601 C CA . VAL B 1 221 ? 7.195 13.766 -4.273 1 57.44 221 VAL B CA 1
ATOM 3602 C C . VAL B 1 221 ? 6.848 14.867 -3.273 1 57.44 221 VAL B C 1
ATOM 3604 O O . VAL B 1 221 ? 5.883 14.742 -2.516 1 57.44 221 VAL B O 1
ATOM 3607 N N . ARG B 1 222 ? 7.57 15.844 -3.41 1 56.38 222 ARG B N 1
ATOM 3608 C CA . ARG B 1 222 ? 7.332 16.969 -2.521 1 56.38 222 ARG B CA 1
ATOM 3609 C C . ARG B 1 222 ? 5.996 17.641 -2.836 1 56.38 222 ARG B C 1
ATOM 3611 O O . ARG B 1 222 ? 5.289 18.078 -1.929 1 56.38 222 ARG B O 1
ATOM 3618 N N . SER B 1 223 ? 5.672 17.609 -4.113 1 54.03 223 SER B N 1
ATOM 3619 C CA . SER B 1 223 ? 4.445 18.266 -4.539 1 54.03 223 SER B CA 1
ATOM 3620 C C . SER B 1 223 ? 3.219 17.406 -4.227 1 54.03 223 SER B C 1
ATOM 3622 O O . SER B 1 223 ? 2.133 17.938 -3.98 1 54.03 223 SER B O 1
ATOM 3624 N N . SER B 1 224 ? 3.383 16.203 -4.391 1 50.25 224 SER B N 1
ATOM 3625 C CA . SER B 1 224 ? 2.246 15.328 -4.121 1 50.25 224 SER B CA 1
ATOM 3626 C C . SER B 1 224 ? 1.847 15.383 -2.65 1 50.25 224 SER B C 1
ATOM 3628 O O . SER B 1 224 ? 0.741 14.977 -2.285 1 50.25 224 SER B O 1
ATOM 3630 N N . LEU B 1 225 ? 2.73 15.766 -1.887 1 45.78 225 LEU B N 1
ATOM 3631 C CA . LEU B 1 225 ? 2.496 15.914 -0.454 1 45.78 225 LEU B CA 1
ATOM 3632 C C . LEU B 1 225 ? 1.948 17.297 -0.128 1 45.78 225 LEU B C 1
ATOM 3634 O O . LEU B 1 225 ? 1.425 17.516 0.966 1 45.78 225 LEU B O 1
ATOM 3638 N N . LYS B 1 226 ? 1.965 18.219 -1.041 1 44.62 226 LYS B N 1
ATOM 3639 C CA . LYS B 1 226 ? 1.382 19.547 -0.922 1 44.62 226 LYS B CA 1
ATOM 3640 C C . LYS B 1 226 ? 0.001 19.609 -1.57 1 44.62 226 LYS B C 1
ATOM 3642 O O . LYS B 1 226 ? -0.214 19.031 -2.637 1 44.62 226 LYS B O 1
#

Solvent-accessible surface area (backbone atoms only — not comparable to full-atom values): 23913 Å² total; per-residue (Å²): 125,38,68,45,74,77,40,76,50,49,71,66,55,52,46,52,39,48,46,51,48,50,53,52,48,51,53,51,47,61,66,34,68,79,50,55,72,37,54,68,69,43,42,50,51,36,46,67,72,22,45,50,27,39,50,48,52,54,48,34,49,48,24,52,76,65,70,26,70,82,48,32,45,43,63,38,75,23,28,17,42,39,47,44,71,76,59,33,66,76,36,62,70,79,46,35,77,41,52,36,47,47,32,42,48,42,29,66,57,42,24,47,50,40,58,77,62,62,63,49,71,67,57,51,52,44,50,43,53,46,40,45,52,50,67,74,64,92,53,51,74,68,43,45,52,52,35,51,52,50,44,51,51,44,41,48,50,49,47,51,49,48,51,64,76,44,64,86,49,52,72,61,56,48,39,39,50,53,46,57,59,56,55,42,52,36,36,34,45,49,51,27,48,57,51,48,54,46,58,70,65,55,47,72,70,53,51,66,66,35,66,68,63,49,40,50,48,50,48,42,58,53,44,74,70,97,125,39,68,46,74,76,40,74,52,52,72,68,54,53,47,52,37,49,45,51,48,49,55,52,50,51,52,53,48,60,67,34,68,78,52,54,72,36,54,68,69,42,42,51,52,35,46,67,71,20,45,51,27,40,49,48,51,52,47,34,48,48,22,52,74,64,70,24,71,80,49,31,45,45,62,38,73,24,26,17,42,39,46,45,70,76,59,33,67,75,37,60,69,78,45,34,77,40,52,36,48,48,33,43,48,42,32,66,58,42,23,48,52,39,59,76,62,63,62,48,70,66,57,50,52,43,50,44,54,46,42,46,51,50,66,74,66,92,53,51,74,68,44,46,52,51,37,51,52,50,44,51,50,45,41,49,51,48,49,51,48,48,50,64,76,45,62,87,49,52,71,63,56,49,40,40,50,53,45,56,60,56,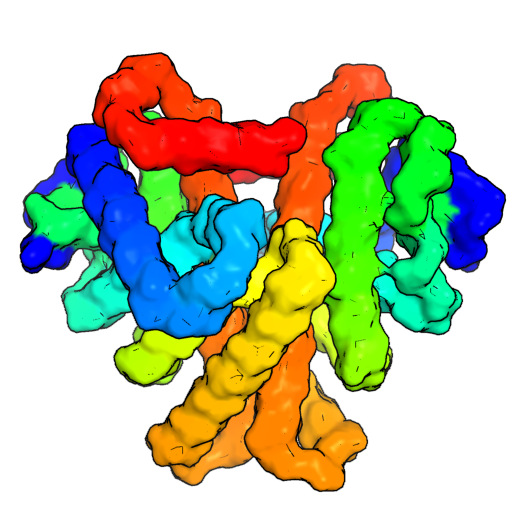55,42,51,38,37,33,46,48,51,29,49,56,51,49,55,47,58,72,64,54,47,72,70,54,50,66,67,36,64,66,65,48,40,50,47,48,47,42,56,53,44,74,71,99

InterPro domains:
  IPR000536 Nuclear hormone receptor, ligand-binding domain [PF00104] (7-178)
  IPR000536 Nuclear hormone receptor, ligand-binding domain [PS51843] (1-221)
  IPR000536 Nuclear hormone receptor, ligand-binding domain [SM00430] (16-192)
  IPR001723 Nuclear hormone receptor [PR00398] (17-38)
  IPR001723 Nuclear hormone receptor [PR00398] (38-54)
  IPR001723 Nuclear hormone receptor [PR00398] (117-132)
  IPR035500 Nuclear hormone receptor-like domain superfamily [G3DSA:1.10.565.10] (1-218)
  IPR035500 Nuclear hormone receptor-like domain superfamily [SSF48508] (1-216)
  IPR052499 Caenorhabditis elegans Nuclear Hormone Receptors [PTHR47630] (1-222)

Organism: Necator americanus (NCBI:txid51031)

pLDDT: mean 87.57, std 11.5, range [42.97, 97.38]

Radius of gyration: 21.4 Å; Cα contacts (8 Å, |Δi|>4): 580; chains: 2; bounding box: 58×56×50 Å